Protein AF-A0A7H9ATM7-F1 (afdb_monomer)

Foldseek 3Di:
DDDFDFAFFQKWKAWLQAQAIGGFDADQQLPDDDVNTGTHFFVLPDWPHRNDWRQAGNLVRGTGRFAWDTKDAFDPPDDRPPTTTHTQAIWTAGPSGTIMHIGNDRVVRNVSSPDDDDDPPPPCVPVVVVVVVVVVCVPPPPDPPPPVVPPPDDDDDDDDDDDDDDDDDDPPLVVQLVVLVVVCVVPVPPPSSCVSNVVSVVVVVCVVVVVVVVVVVVVPDDDDDPPPPVVVVVVVVVVVVCVVPPPPPVCPPPDFKWFFWQKWFAFPVGTDTQVPDAFQGWGWAADPVVGAIDIWTFHGKDKHWFQKWKWWAWPVGWITTIGQAWWFQFPVVRDTDGLVPDDFQTWWAFNVRDTITTHDMDMDGHPTTMTMDTQTPPRQWGFITDRGTITGGPPPPPLLLDLFWAKKFWKFKAFPVVRATQDIDMDRVDDLVVLVVQLVVDDPSVCSNPPVTIDMDGPDIDTGRLLRRLVVSQVVCVVRVHCVRYPNVDRSDDPVRNVVRVVVNDPD

Secondary structure (DSSP, 8-state):
-PPPPB-BTT-EEEETTBSS-EE------TT-EETTEEBPBTTTT-BTTTB---SEETTTTEE----B---EEE-TT--BTTBPBEEEEEEEEBTTS-EEEEESSHHHHHHHTS---S-TTTTHHHHHHHHHHHHHHHHHTT--SSSTTSTTS--------------S--HHHHHHHHHHHHHHHHH--HHHHHHHHHHHHHTTT-HHHHHHHHHHHHTT----S--HHHHHHHHHHHHHHHHHH-S-TTSTTT----EETT-EEEETTEEEEGGG--TT-EEEEEETTTTEEEEEEEEEEEEEEEEEEEEEEETT--EEEE-TT-EEEETTTTEEEEGGG--TT-EEEBTTS-EEEEEEEEEEEEEEEEEEEEEETTT-EEEETTTTEEEE------GGG----EEEEEEEEEETTTTEEEEEEEESS-HHHHHHHHHHH-GGGTTTT-TTTEEEEEEEEEEE-HHHHHHHHHHHHHHTT-TTSSS--S-SS-HHHHHHHHHHH---

Solvent-accessible surface area (backbone atoms only — not comparable to full-atom values): 28844 Å² total; per-residue (Å²): 132,81,85,80,48,71,39,45,57,80,25,24,34,24,26,68,32,17,64,30,46,46,74,41,42,66,79,53,21,72,94,39,62,58,95,89,28,47,35,34,22,59,69,48,52,45,57,78,67,25,39,62,57,25,45,46,20,69,80,78,74,39,75,33,75,63,45,60,75,59,69,43,60,56,49,81,98,50,66,37,67,94,27,35,30,32,32,55,76,24,34,37,40,29,77,80,61,45,48,31,39,58,27,83,42,68,68,61,18,48,55,56,30,64,76,79,86,90,73,71,77,78,61,48,73,64,54,55,57,52,55,50,51,55,50,53,59,68,74,57,71,86,76,69,84,78,58,80,82,59,76,90,70,80,88,81,86,82,93,79,87,83,80,89,84,85,80,87,84,68,73,70,50,56,52,43,45,49,49,25,53,51,51,28,74,73,70,66,42,66,65,60,29,49,53,42,40,49,51,40,43,55,78,67,74,47,64,74,59,55,59,56,52,51,58,54,56,59,75,72,58,80,86,84,91,76,70,72,74,50,55,59,50,48,50,51,47,52,49,52,48,43,72,76,54,69,62,54,81,94,43,78,87,64,84,69,52,28,28,42,69,72,41,27,29,36,28,90,93,45,75,43,42,52,78,80,58,50,61,71,42,61,29,38,21,59,41,78,91,76,74,44,78,44,82,33,42,25,70,38,68,45,80,53,65,37,45,53,36,32,44,37,29,31,72,87,70,31,56,44,52,31,23,58,61,26,25,35,42,30,64,89,79,71,42,75,42,34,48,72,73,63,56,72,67,46,41,30,36,31,70,86,72,48,78,40,36,28,67,42,76,46,79,50,77,50,82,76,39,54,24,34,37,67,42,33,56,98,61,32,30,36,21,37,28,82,61,12,40,39,32,42,51,79,77,68,72,56,68,51,69,45,79,64,62,42,64,36,36,33,34,36,38,26,36,58,90,79,70,39,58,39,35,66,43,74,38,71,77,46,68,70,57,52,35,50,50,40,20,72,72,35,77,99,33,43,57,59,66,36,76,89,51,26,49,80,47,68,88,43,72,49,72,30,22,54,45,56,48,26,50,52,40,32,51,54,33,49,75,57,66,24,45,88,58,28,73,42,83,62,74,66,52,50,70,70,58,51,64,72,36,42,74,82,73,50,95,124

Structure (mmCIF, N/CA/C/O backbone):
data_AF-A0A7H9ATM7-F1
#
_entry.id   AF-A0A7H9ATM7-F1
#
loop_
_atom_site.group_PDB
_atom_site.id
_atom_site.type_symbol
_atom_site.label_atom_id
_atom_site.label_alt_id
_atom_site.label_comp_id
_atom_site.label_asym_id
_atom_site.label_entity_id
_atom_site.label_seq_id
_atom_site.pdbx_PDB_ins_code
_atom_site.Cartn_x
_atom_site.Cartn_y
_atom_site.Cartn_z
_atom_site.occupancy
_atom_site.B_iso_or_equiv
_atom_site.auth_seq_id
_atom_site.auth_comp_id
_atom_site.auth_asym_id
_atom_site.auth_atom_id
_atom_site.pdbx_PDB_model_num
ATOM 1 N N . MET A 1 1 ? 37.860 16.440 34.753 1.00 44.78 1 MET A N 1
ATOM 2 C CA . MET A 1 1 ? 37.188 16.833 33.500 1.00 44.78 1 MET A CA 1
ATOM 3 C C . MET A 1 1 ? 36.674 18.239 33.721 1.00 44.78 1 MET A C 1
ATOM 5 O O . MET A 1 1 ? 36.059 18.463 34.757 1.00 44.78 1 MET A O 1
ATOM 9 N N . GLY A 1 2 ? 37.046 19.194 32.868 1.00 51.09 2 GLY A N 1
ATOM 10 C CA . GLY A 1 2 ? 36.476 20.541 32.952 1.00 51.09 2 GLY A CA 1
ATOM 11 C C . GLY A 1 2 ? 34.973 20.475 32.683 1.00 51.09 2 GLY A C 1
ATOM 12 O O . GLY A 1 2 ? 34.535 19.606 31.933 1.00 51.09 2 GLY A O 1
ATOM 13 N N . ALA A 1 3 ? 34.190 21.336 33.328 1.00 75.69 3 ALA A N 1
ATOM 14 C CA . ALA A 1 3 ? 32.782 21.487 32.984 1.00 75.69 3 ALA A CA 1
ATOM 15 C C . ALA A 1 3 ? 32.698 22.047 31.556 1.00 75.69 3 ALA A C 1
ATOM 17 O O . ALA A 1 3 ? 33.242 23.124 31.303 1.00 75.69 3 ALA A O 1
ATOM 18 N N . LYS A 1 4 ? 32.079 21.294 30.641 1.00 84.44 4 LYS A N 1
ATOM 19 C CA . LYS A 1 4 ? 31.826 21.737 29.266 1.00 84.44 4 LYS A CA 1
ATOM 20 C C . LYS A 1 4 ? 30.868 22.925 29.275 1.00 84.44 4 LYS A C 1
ATOM 22 O O . LYS A 1 4 ? 29.987 23.006 30.136 1.00 84.44 4 LYS A O 1
ATOM 27 N N . LYS A 1 5 ? 31.044 23.856 28.341 1.00 90.31 5 LYS A N 1
ATOM 28 C CA . LYS A 1 5 ? 30.195 25.053 28.247 1.00 90.31 5 LYS A CA 1
ATOM 29 C C . LYS A 1 5 ? 28.959 24.797 27.389 1.00 90.31 5 LYS A C 1
ATOM 31 O O . LYS A 1 5 ? 29.042 24.115 26.377 1.00 90.31 5 LYS A O 1
ATOM 36 N N . TYR A 1 6 ? 27.836 25.394 27.783 1.00 92.12 6 TYR A N 1
ATOM 37 C CA . TYR A 1 6 ? 26.631 25.487 26.956 1.00 92.12 6 TYR A CA 1
ATOM 38 C C . TYR A 1 6 ? 26.780 26.565 25.881 1.00 92.12 6 TYR A C 1
ATOM 40 O O . TYR A 1 6 ? 27.594 27.482 26.022 1.00 92.12 6 TYR A O 1
ATOM 48 N N . VAL A 1 7 ? 25.961 26.473 24.836 1.00 93.81 7 VAL A N 1
ATOM 49 C CA . VAL A 1 7 ? 26.047 27.315 23.634 1.00 93.81 7 VAL A CA 1
ATOM 50 C C . VAL A 1 7 ? 24.962 28.407 23.658 1.00 93.81 7 VAL A C 1
ATOM 52 O O . VAL A 1 7 ? 23.807 28.109 23.349 1.00 93.81 7 VAL A O 1
ATOM 55 N N . PRO A 1 8 ? 25.279 29.657 24.053 1.00 93.19 8 PRO A N 1
ATOM 56 C CA . PRO A 1 8 ? 24.346 30.780 23.983 1.00 93.19 8 PRO A CA 1
ATOM 57 C C . PRO A 1 8 ? 24.330 31.430 22.588 1.00 93.19 8 PRO A C 1
ATOM 59 O O . PRO A 1 8 ? 25.168 31.136 21.726 1.00 93.19 8 PRO A O 1
ATOM 62 N N . GLN A 1 9 ? 23.399 32.361 22.387 1.00 92.19 9 GLN A N 1
ATOM 63 C CA . GLN A 1 9 ? 23.363 33.237 21.213 1.00 92.19 9 GLN A CA 1
ATOM 64 C C . GLN A 1 9 ? 24.643 34.072 21.107 1.00 92.19 9 GLN A C 1
ATOM 66 O O . GLN A 1 9 ? 25.261 34.418 22.114 1.00 92.19 9 GLN A O 1
ATOM 71 N N . GLY A 1 10 ? 25.044 34.383 19.872 1.00 88.38 10 GLY A N 1
ATOM 72 C CA . GLY A 1 10 ? 26.294 35.093 19.577 1.00 88.38 10 GLY A CA 1
ATOM 73 C C . GLY A 1 10 ? 27.506 34.175 19.374 1.00 88.38 10 GLY A C 1
ATOM 74 O O . GLY A 1 10 ? 28.626 34.664 19.239 1.00 88.38 10 GLY A O 1
ATOM 75 N N . THR A 1 11 ? 27.291 32.856 19.339 1.00 95.12 11 THR A N 1
ATOM 76 C CA . THR A 1 11 ? 28.268 31.863 18.866 1.00 95.12 11 THR A CA 1
ATOM 77 C C . THR A 1 11 ? 28.232 31.740 17.338 1.00 95.12 11 THR A C 1
ATOM 79 O O . THR A 1 11 ? 27.316 32.236 16.681 1.00 95.12 11 THR A O 1
ATOM 82 N N . TYR A 1 12 ? 29.237 31.095 16.752 1.00 96.44 12 TYR A N 1
ATOM 83 C CA . TYR A 1 12 ? 29.414 30.942 15.308 1.00 96.44 12 TYR A CA 1
ATOM 84 C C . TYR A 1 12 ? 29.489 29.465 14.933 1.00 96.44 12 TYR A C 1
ATOM 86 O O . TYR A 1 12 ? 29.996 28.651 15.701 1.00 96.44 12 TYR A O 1
ATOM 94 N N . LEU A 1 13 ? 29.015 29.124 13.738 1.00 96.44 13 LEU A N 1
ATOM 95 C CA . LEU A 1 13 ? 29.238 27.824 13.121 1.00 96.44 13 LEU A CA 1
ATOM 96 C C . LEU A 1 13 ? 30.285 27.947 12.014 1.00 96.44 13 LEU A C 1
ATOM 98 O O . LEU A 1 13 ? 30.241 28.894 11.223 1.00 96.44 13 LEU A O 1
ATOM 102 N N . ALA A 1 14 ? 31.155 26.950 11.892 1.00 95.38 14 ALA A N 1
ATOM 103 C CA . ALA A 1 14 ? 32.032 26.784 10.734 1.00 95.38 14 ALA A CA 1
ATOM 104 C C . ALA A 1 14 ? 31.993 25.340 10.231 1.00 95.38 14 ALA A C 1
ATOM 106 O O . ALA A 1 14 ? 31.874 24.407 11.021 1.00 95.38 14 ALA A O 1
ATOM 107 N N . CYS A 1 15 ? 32.081 25.168 8.913 1.00 94.25 15 CYS A N 1
ATOM 108 C CA . CYS A 1 15 ? 32.131 23.865 8.260 1.00 94.25 15 CYS A CA 1
ATOM 109 C C . CYS A 1 15 ? 33.536 23.631 7.706 1.00 94.25 15 CYS A C 1
ATOM 111 O O . CYS A 1 15 ? 34.027 24.470 6.955 1.00 94.25 15 CYS A O 1
ATOM 113 N N . ASP A 1 16 ? 34.129 22.464 7.961 1.00 92.12 16 ASP A N 1
ATOM 114 C CA . ASP A 1 16 ? 35.464 22.079 7.459 1.00 92.12 16 ASP A CA 1
ATOM 115 C C . ASP A 1 16 ? 35.535 21.887 5.922 1.00 92.12 16 ASP A C 1
ATOM 117 O O . ASP A 1 16 ? 36.569 21.518 5.358 1.00 92.12 16 ASP A O 1
ATOM 121 N N . LYS A 1 17 ? 34.406 22.051 5.228 1.00 88.62 17 LYS A N 1
ATOM 122 C CA . LYS A 1 17 ? 34.291 22.059 3.760 1.00 88.62 17 LYS A CA 1
ATOM 123 C C . LYS A 1 17 ? 33.691 23.361 3.228 1.00 88.62 17 LYS A C 1
ATOM 125 O O . LYS A 1 17 ? 33.420 23.451 2.030 1.00 88.62 17 LYS A O 1
ATOM 130 N N . GLY A 1 18 ? 33.416 24.328 4.101 1.00 87.19 18 GLY A N 1
ATOM 131 C CA . GLY A 1 18 ? 32.920 25.656 3.755 1.00 87.19 18 GLY A CA 1
ATOM 132 C C . GLY A 1 18 ? 34.046 26.685 3.738 1.00 87.19 18 GLY A C 1
ATOM 133 O O . GLY A 1 18 ? 35.050 26.524 4.417 1.00 87.19 18 GLY A O 1
ATOM 134 N N . THR A 1 19 ? 33.877 27.759 2.970 1.00 88.06 19 THR A N 1
ATOM 135 C CA . THR A 1 19 ? 34.868 28.847 2.886 1.00 88.06 19 THR A CA 1
ATOM 136 C C . THR A 1 19 ? 34.569 30.021 3.814 1.00 88.06 19 THR A C 1
ATOM 138 O O . THR A 1 19 ? 35.328 30.985 3.820 1.00 88.06 19 THR A O 1
ATOM 141 N N . ALA A 1 20 ? 33.429 30.021 4.506 1.00 90.38 20 ALA A N 1
ATOM 142 C CA . ALA A 1 20 ? 33.040 31.107 5.399 1.00 90.38 20 ALA A CA 1
ATOM 143 C C . ALA A 1 20 ? 32.222 30.581 6.588 1.00 90.38 20 ALA A C 1
ATOM 145 O O . ALA A 1 20 ? 31.343 29.738 6.377 1.00 90.38 20 ALA A O 1
ATOM 146 N N . PRO A 1 21 ? 32.456 31.094 7.808 1.00 94.50 21 PRO A N 1
ATOM 147 C CA . PRO A 1 21 ? 31.618 30.793 8.959 1.00 94.50 21 PRO A CA 1
ATOM 148 C C . PRO A 1 21 ? 30.309 31.593 8.922 1.00 94.50 21 PRO A C 1
ATOM 150 O O . PRO A 1 21 ? 30.102 32.465 8.073 1.00 94.50 21 PRO A O 1
ATOM 153 N N . MET A 1 22 ? 29.415 31.310 9.866 1.00 91.25 22 MET A N 1
ATOM 154 C CA . MET A 1 22 ? 28.152 32.028 10.033 1.00 91.25 22 MET A CA 1
ATOM 155 C C . MET A 1 22 ? 27.790 32.193 11.513 1.00 91.25 22 MET A C 1
ATOM 157 O O . MET A 1 22 ? 28.212 31.401 12.347 1.00 91.25 22 MET A O 1
ATOM 161 N N . GLU A 1 23 ? 27.022 33.228 11.856 1.00 93.75 23 GLU A N 1
ATOM 162 C CA . GLU A 1 23 ? 26.549 33.442 13.232 1.00 93.75 23 GLU A CA 1
ATOM 163 C C . GLU A 1 23 ? 25.409 32.474 13.568 1.00 93.75 23 GLU A C 1
ATOM 165 O O . GLU A 1 23 ? 24.355 32.508 12.930 1.00 93.75 23 GLU A O 1
ATOM 170 N N . PHE A 1 24 ? 25.584 31.638 14.589 1.00 93.88 24 PHE A N 1
ATOM 171 C CA . PHE A 1 24 ? 24.608 30.620 14.943 1.00 93.88 24 PHE A CA 1
ATOM 172 C C . PHE A 1 24 ? 23.304 31.256 15.431 1.00 93.88 24 PHE A C 1
ATOM 174 O O . PHE A 1 24 ? 23.247 31.953 16.449 1.00 93.88 24 PHE A O 1
ATOM 181 N N . LYS A 1 25 ? 22.224 31.014 14.684 1.00 89.50 25 LYS A N 1
ATOM 182 C CA . LYS A 1 25 ? 20.904 31.540 15.015 1.00 89.50 25 LYS A CA 1
ATOM 183 C C . LYS A 1 25 ? 20.120 30.526 15.834 1.00 89.50 25 LYS A C 1
ATOM 185 O O . LYS A 1 25 ? 19.657 29.517 15.296 1.00 89.50 25 LYS A O 1
ATOM 190 N N . ILE A 1 26 ? 19.905 30.843 17.104 1.00 89.81 26 ILE A N 1
ATOM 191 C CA . ILE A 1 26 ? 19.152 30.004 18.032 1.00 89.81 26 ILE A CA 1
ATOM 192 C C . ILE A 1 26 ? 17.686 30.420 17.978 1.00 89.81 26 ILE A C 1
ATOM 194 O O . ILE A 1 26 ? 17.329 31.575 18.213 1.00 89.81 26 ILE A O 1
ATOM 198 N N . THR A 1 27 ? 16.819 29.479 17.624 1.00 83.56 27 THR A N 1
ATOM 199 C CA . THR A 1 27 ? 15.377 29.724 17.458 1.00 83.56 27 THR A CA 1
ATOM 200 C C . THR A 1 27 ? 14.517 28.806 18.311 1.00 83.56 27 THR A C 1
ATOM 202 O O . THR A 1 27 ? 13.336 29.091 18.502 1.00 83.56 27 THR A O 1
ATOM 205 N N . ASN A 1 28 ? 15.084 27.712 18.817 1.00 73.56 28 ASN A N 1
ATOM 206 C CA . ASN A 1 28 ? 14.366 26.694 19.566 1.00 73.56 28 ASN A CA 1
ATOM 207 C C . ASN A 1 28 ? 14.750 26.703 21.052 1.00 73.56 28 ASN A C 1
ATOM 209 O O . ASN A 1 28 ? 15.034 25.669 21.622 1.00 73.56 28 ASN A O 1
ATOM 213 N N . ASN A 1 29 ? 14.757 27.850 21.731 1.00 70.12 29 ASN A N 1
ATOM 214 C CA . ASN A 1 29 ? 15.236 27.925 23.121 1.00 70.12 29 ASN A CA 1
ATOM 215 C C . ASN A 1 29 ? 14.147 27.709 24.197 1.00 70.12 29 ASN A C 1
ATOM 217 O O . ASN A 1 29 ? 14.468 27.628 25.380 1.00 70.12 29 ASN A O 1
ATOM 221 N N . ASN A 1 30 ? 12.859 27.657 23.826 1.00 71.00 30 ASN A N 1
ATOM 222 C CA . ASN A 1 30 ? 11.708 27.460 24.729 1.00 71.00 30 ASN A CA 1
ATOM 223 C C . ASN A 1 30 ? 11.772 28.273 26.048 1.00 71.00 30 ASN A C 1
ATOM 225 O O . ASN A 1 30 ? 11.584 27.729 27.135 1.00 71.00 30 ASN A O 1
ATOM 229 N N . ASN A 1 31 ? 12.076 29.574 25.959 1.00 74.44 31 ASN A N 1
ATOM 230 C CA . ASN A 1 31 ? 12.277 30.481 27.103 1.00 74.44 31 ASN A CA 1
ATOM 231 C C . ASN A 1 31 ? 13.404 30.081 28.081 1.00 74.44 31 ASN A C 1
ATOM 233 O O . ASN A 1 31 ? 13.391 30.500 29.238 1.00 74.44 31 ASN A O 1
ATOM 237 N N . SER A 1 32 ? 14.379 29.289 27.637 1.00 74.56 32 SER A N 1
ATOM 238 C CA . SER A 1 32 ? 15.589 28.981 28.403 1.00 74.56 32 SER A CA 1
ATOM 239 C C . SER A 1 32 ? 16.701 29.947 28.007 1.00 74.56 32 SER A C 1
ATOM 241 O O . SER A 1 32 ? 16.957 30.149 26.815 1.00 74.56 32 SER A O 1
ATOM 243 N N . PHE A 1 33 ? 17.338 30.548 29.012 1.00 79.69 33 PHE A N 1
ATOM 244 C CA . PHE A 1 33 ? 18.342 31.596 28.845 1.00 79.69 33 PHE A CA 1
ATOM 245 C C . PHE A 1 33 ? 19.547 31.346 29.755 1.00 79.69 33 PHE A C 1
ATOM 247 O O . PHE A 1 33 ? 19.388 30.902 30.895 1.00 79.69 33 PHE A O 1
ATOM 254 N N . LEU A 1 34 ? 20.742 31.677 29.268 1.00 77.56 34 LEU A N 1
ATOM 255 C CA . LEU A 1 34 ? 21.979 31.739 30.040 1.00 77.56 34 LEU A CA 1
ATOM 256 C C . LEU A 1 34 ? 22.473 33.187 30.015 1.00 77.56 34 LEU A C 1
ATOM 258 O O . LEU A 1 34 ? 22.855 33.681 28.963 1.00 77.56 34 LEU A O 1
ATOM 262 N N . PHE A 1 35 ? 22.454 33.865 31.167 1.00 78.38 35 PHE A N 1
ATOM 263 C CA . PHE A 1 35 ? 22.787 35.297 31.271 1.00 78.38 35 PHE A CA 1
ATOM 264 C C . PHE A 1 35 ? 22.003 36.179 30.277 1.00 78.38 35 PHE A C 1
ATOM 266 O O . PHE A 1 35 ? 22.587 37.013 29.599 1.00 78.38 35 PHE A O 1
ATOM 273 N N . ASP A 1 36 ? 20.684 35.968 30.199 1.00 81.75 36 ASP A N 1
ATOM 274 C CA . ASP A 1 36 ? 19.736 36.668 29.310 1.00 81.75 36 ASP A CA 1
ATOM 275 C C . ASP A 1 36 ? 19.856 36.358 27.804 1.00 81.75 36 ASP A C 1
ATOM 277 O O . ASP A 1 36 ? 19.036 36.835 27.020 1.00 81.75 36 ASP A O 1
ATOM 281 N N . GLU A 1 37 ? 20.773 35.473 27.402 1.00 85.69 37 GLU A N 1
ATOM 282 C CA . GLU A 1 37 ? 20.902 35.005 26.016 1.00 85.69 37 GLU A CA 1
ATOM 283 C C . GLU A 1 37 ? 20.263 33.620 25.821 1.00 85.69 37 GLU A C 1
ATOM 285 O O . GLU A 1 37 ? 20.412 32.746 26.684 1.00 85.69 37 GLU A O 1
ATOM 290 N N . PRO A 1 38 ? 19.538 33.369 24.714 1.00 88.81 38 PRO A N 1
ATOM 291 C CA . PRO A 1 38 ? 18.921 32.070 24.471 1.00 88.81 38 PRO A CA 1
ATOM 292 C C . PRO A 1 38 ? 19.984 30.981 24.264 1.00 88.81 38 PRO A C 1
ATOM 294 O O . PRO A 1 38 ? 21.039 31.236 23.688 1.00 88.81 38 PRO A O 1
ATOM 297 N N . ILE A 1 39 ? 19.701 29.765 24.742 1.00 90.56 39 ILE A N 1
ATOM 298 C CA . ILE A 1 39 ? 20.618 28.612 24.674 1.00 90.56 39 ILE A CA 1
ATOM 299 C C . ILE A 1 39 ? 20.196 27.669 23.543 1.00 90.56 39 ILE A C 1
ATOM 301 O O . ILE A 1 39 ? 19.006 27.374 23.408 1.00 90.56 39 ILE A O 1
ATOM 305 N N . ALA A 1 40 ? 21.166 27.179 22.772 1.00 91.50 40 ALA A N 1
ATOM 306 C CA . ALA A 1 40 ? 20.950 26.258 21.664 1.00 91.50 40 ALA A CA 1
ATOM 307 C C . ALA A 1 40 ? 20.623 24.840 22.147 1.00 91.50 40 ALA A C 1
ATOM 309 O O . ALA A 1 40 ? 21.154 24.363 23.158 1.00 91.50 40 ALA A O 1
ATOM 310 N N . ASN A 1 41 ? 19.801 24.130 21.382 1.00 86.88 41 ASN A N 1
ATOM 311 C CA . ASN A 1 41 ? 19.540 22.709 21.595 1.00 86.88 41 ASN A CA 1
ATOM 312 C C . ASN A 1 41 ? 19.590 21.910 20.290 1.00 86.88 41 ASN A C 1
ATOM 314 O O . ASN A 1 41 ? 19.748 22.459 19.200 1.00 86.88 41 ASN A O 1
ATOM 318 N N . THR A 1 42 ? 19.437 20.590 20.394 1.00 82.00 42 THR A N 1
ATOM 319 C CA . THR A 1 42 ? 19.483 19.670 19.247 1.00 82.00 42 THR A CA 1
ATOM 320 C C . THR A 1 42 ? 18.415 19.939 18.177 1.00 82.00 42 THR A C 1
ATOM 322 O O . THR A 1 42 ? 18.511 19.407 17.073 1.00 82.00 42 THR A O 1
ATOM 325 N N . GLY A 1 43 ? 17.419 20.786 18.449 1.00 78.25 43 GLY A N 1
ATOM 326 C CA . GLY A 1 43 ? 16.455 21.251 17.458 1.00 78.25 43 GLY A CA 1
ATOM 327 C C . GLY A 1 43 ? 16.937 22.427 16.597 1.00 78.25 43 GLY A C 1
ATOM 328 O O . GLY A 1 43 ? 16.349 22.666 15.541 1.00 78.25 43 GLY A O 1
ATOM 329 N N . ASP A 1 44 ? 18.003 23.138 16.978 1.00 83.75 44 ASP A N 1
ATOM 330 C CA . ASP A 1 44 ? 18.600 24.236 16.201 1.00 83.75 44 ASP A CA 1
ATOM 331 C C . ASP A 1 44 ? 19.510 23.696 15.077 1.00 83.75 44 ASP A C 1
ATOM 333 O O . ASP A 1 44 ? 20.706 23.965 15.015 1.00 83.75 44 ASP A O 1
ATOM 337 N N . MET A 1 45 ? 18.943 22.88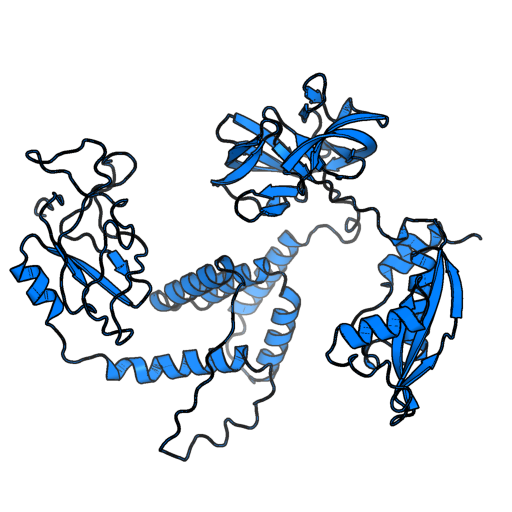8 14.176 1.00 81.62 45 MET A N 1
ATOM 338 C CA . MET A 1 45 ? 19.652 22.273 13.037 1.00 81.62 45 MET A CA 1
ATOM 339 C C . MET A 1 45 ? 18.976 22.512 11.684 1.00 81.62 45 MET A C 1
ATOM 341 O O . MET A 1 45 ? 19.386 21.939 10.675 1.00 81.62 45 MET A O 1
ATOM 345 N N . VAL A 1 46 ? 17.919 23.327 11.634 1.00 75.12 46 VAL A N 1
ATOM 346 C CA . VAL A 1 46 ? 17.119 23.488 10.418 1.00 75.12 46 VAL A CA 1
ATOM 347 C C . VAL A 1 46 ? 17.926 24.264 9.362 1.00 75.12 46 VAL A C 1
ATOM 349 O O . VAL A 1 46 ? 18.330 25.408 9.619 1.00 75.12 46 VAL A O 1
ATOM 352 N N . PRO A 1 47 ? 18.165 23.689 8.165 1.00 74.06 47 PRO A N 1
ATOM 353 C CA . PRO A 1 47 ? 18.888 24.387 7.112 1.00 74.06 47 PRO A CA 1
ATOM 354 C C . PRO A 1 47 ? 18.157 25.658 6.676 1.00 74.06 47 PRO A C 1
ATOM 356 O O . PRO A 1 47 ? 16.928 25.717 6.659 1.00 74.06 47 PRO A O 1
ATOM 359 N N . MET A 1 48 ? 18.929 26.689 6.330 1.00 75.00 48 MET A N 1
ATOM 360 C CA . MET A 1 48 ? 18.462 28.041 5.976 1.00 75.00 48 MET A CA 1
ATOM 361 C C . MET A 1 48 ? 17.765 28.815 7.107 1.00 75.00 48 MET A C 1
ATOM 363 O O . MET A 1 48 ? 17.362 29.959 6.898 1.00 75.00 48 MET A O 1
ATOM 367 N N . VAL A 1 49 ? 17.643 28.230 8.301 1.00 76.31 49 VAL A N 1
ATOM 368 C CA . VAL A 1 49 ? 17.062 28.877 9.485 1.00 76.31 49 VAL A CA 1
ATOM 369 C C . VAL A 1 49 ? 18.120 29.008 10.574 1.00 76.31 49 VAL A C 1
ATOM 371 O O . VAL A 1 49 ? 18.494 30.128 10.918 1.00 76.31 49 VAL A O 1
ATOM 374 N N . ASN A 1 50 ? 18.625 27.875 11.067 1.00 87.06 50 ASN A N 1
ATOM 375 C CA . ASN A 1 50 ? 19.688 27.799 12.071 1.00 87.06 50 ASN A CA 1
ATOM 376 C C . ASN A 1 50 ? 21.059 27.674 11.407 1.00 87.06 50 ASN A C 1
ATOM 378 O O . ASN A 1 50 ? 22.011 28.335 11.809 1.00 87.06 50 ASN A O 1
ATOM 382 N N . VAL A 1 51 ? 21.124 26.858 10.349 1.00 86.38 51 VAL A N 1
ATOM 383 C CA . VAL A 1 51 ? 22.351 26.543 9.612 1.00 86.38 51 VAL A CA 1
ATOM 384 C C . VAL A 1 51 ? 22.276 27.182 8.228 1.00 86.38 51 VAL A C 1
ATOM 386 O O . VAL A 1 51 ? 21.592 26.677 7.333 1.00 86.38 51 VAL A O 1
ATOM 389 N N . GLN A 1 52 ? 22.934 28.327 8.058 1.00 84.44 52 GLN A N 1
ATOM 390 C CA . GLN A 1 52 ? 22.996 29.040 6.776 1.00 84.44 52 GLN A CA 1
ATOM 391 C C . GLN A 1 52 ? 24.173 28.552 5.909 1.00 84.44 52 GLN A C 1
ATOM 393 O O . GLN A 1 52 ? 25.046 27.841 6.406 1.00 84.44 52 GLN A O 1
ATOM 398 N N . PRO A 1 53 ? 24.210 28.894 4.606 1.00 85.81 53 PRO A N 1
ATOM 399 C CA . PRO A 1 53 ? 25.325 28.556 3.723 1.00 85.81 53 PRO A CA 1
ATOM 400 C C . PRO A 1 53 ? 26.700 29.010 4.238 1.00 85.81 53 PRO A C 1
ATOM 402 O O . PRO A 1 53 ? 26.900 30.188 4.516 1.00 85.81 53 PRO A O 1
ATOM 405 N N . PHE A 1 54 ? 27.676 28.097 4.238 1.00 90.00 54 PHE A N 1
ATOM 406 C CA . PHE A 1 54 ? 29.075 28.348 4.626 1.00 90.00 54 PHE A CA 1
ATOM 407 C C . PHE A 1 54 ? 29.946 28.859 3.460 1.00 90.00 54 PHE A C 1
ATOM 409 O O . PHE A 1 54 ? 31.063 28.393 3.234 1.00 90.00 54 PHE A O 1
ATOM 416 N N . GLY A 1 55 ? 29.412 29.761 2.633 1.00 86.44 55 GLY A N 1
ATOM 417 C CA . GLY A 1 55 ? 30.099 30.233 1.424 1.00 86.44 55 GLY A CA 1
ATOM 418 C C . GLY A 1 55 ? 30.143 29.181 0.308 1.00 86.44 55 GLY A C 1
ATOM 419 O O . GLY A 1 55 ? 29.099 28.673 -0.103 1.00 86.44 55 GLY A O 1
ATOM 420 N N . THR A 1 56 ? 31.330 28.875 -0.221 1.00 81.44 56 THR A N 1
ATOM 421 C CA . THR A 1 56 ? 31.520 27.834 -1.250 1.00 81.44 56 THR A CA 1
ATOM 422 C C . THR A 1 56 ? 31.803 26.494 -0.583 1.00 81.44 56 THR A C 1
ATOM 424 O O . THR A 1 56 ? 32.565 26.424 0.372 1.00 81.44 56 THR A O 1
ATOM 427 N N . CYS A 1 57 ? 31.191 25.423 -1.078 1.00 83.00 57 CYS A N 1
ATOM 428 C CA . CYS A 1 57 ? 31.409 24.073 -0.575 1.00 83.00 57 CYS A CA 1
ATOM 429 C C . CYS A 1 57 ? 32.486 23.364 -1.404 1.00 83.00 57 CYS A C 1
ATOM 431 O O . CYS A 1 57 ? 32.302 23.181 -2.610 1.00 83.00 57 CYS A O 1
ATOM 433 N N . SER A 1 58 ? 33.569 22.906 -0.774 1.00 83.62 58 SER A N 1
ATOM 434 C CA . SER A 1 58 ? 34.657 22.201 -1.468 1.00 83.62 58 SER A CA 1
ATOM 435 C C . SER A 1 58 ? 34.242 20.825 -2.002 1.00 83.62 58 SER A C 1
ATOM 437 O O . SER A 1 58 ? 34.778 20.377 -3.011 1.00 83.62 58 SER A O 1
ATOM 439 N N . VAL A 1 59 ? 33.228 20.184 -1.403 1.00 73.81 59 VAL A N 1
ATOM 440 C CA . VAL A 1 59 ? 32.713 18.883 -1.873 1.00 73.81 59 VAL A CA 1
ATOM 441 C C . VAL A 1 59 ? 31.932 19.008 -3.183 1.00 73.81 59 VAL A C 1
ATOM 443 O O . VAL A 1 59 ? 32.051 18.155 -4.059 1.00 73.81 59 VAL A O 1
ATOM 446 N N . THR A 1 60 ? 31.133 20.068 -3.340 1.00 69.31 60 THR A N 1
ATOM 447 C CA . THR A 1 60 ? 30.305 20.268 -4.548 1.00 69.31 60 THR A CA 1
ATOM 448 C C . THR A 1 60 ? 30.927 21.227 -5.561 1.00 69.31 60 THR A C 1
ATOM 450 O O . THR A 1 60 ? 30.482 21.274 -6.706 1.00 69.31 60 THR A O 1
ATOM 453 N N . GLY A 1 61 ? 31.919 22.022 -5.150 1.00 74.38 61 GLY A N 1
ATOM 454 C CA . GLY A 1 61 ? 32.503 23.097 -5.955 1.00 74.38 61 GLY A CA 1
ATOM 455 C C . GLY A 1 61 ? 31.546 24.267 -6.225 1.00 74.38 61 GLY A C 1
ATOM 456 O O . GLY A 1 61 ? 31.804 25.072 -7.117 1.00 74.38 61 GLY A O 1
ATOM 457 N N . SER A 1 62 ? 30.427 24.355 -5.499 1.00 73.44 62 SER A N 1
ATOM 458 C CA . SER A 1 62 ? 29.363 25.344 -5.711 1.00 73.44 62 SER A CA 1
ATOM 459 C C . SER A 1 62 ? 28.955 26.031 -4.404 1.00 73.44 62 SER A C 1
ATOM 461 O O . SER A 1 62 ? 29.464 25.691 -3.334 1.00 73.44 62 SER A O 1
ATOM 463 N N . ALA A 1 63 ? 28.057 27.021 -4.479 1.00 69.94 63 ALA A N 1
ATOM 464 C CA . ALA A 1 63 ? 27.519 27.678 -3.289 1.00 69.94 63 ALA A CA 1
ATOM 465 C C . ALA A 1 63 ? 26.935 26.637 -2.316 1.00 69.94 63 ALA A C 1
ATOM 467 O O . ALA A 1 63 ? 26.197 25.739 -2.722 1.00 69.94 63 ALA A O 1
ATOM 468 N N . CYS A 1 64 ? 27.288 26.748 -1.037 1.00 78.12 64 CYS A N 1
ATOM 469 C CA . CYS A 1 64 ? 26.903 25.787 -0.017 1.00 78.12 64 CYS A CA 1
ATOM 470 C C . CYS A 1 64 ? 25.377 25.740 0.140 1.00 78.12 64 CYS A C 1
ATOM 472 O O . CYS A 1 64 ? 24.729 26.757 0.380 1.00 78.12 64 CYS A O 1
ATOM 474 N N . VAL A 1 65 ? 24.813 24.537 0.049 1.00 82.56 65 VAL A N 1
ATOM 475 C CA . VAL A 1 65 ? 23.436 24.246 0.457 1.00 82.56 65 VAL A CA 1
ATOM 476 C C . VAL A 1 65 ? 23.530 23.213 1.580 1.00 82.56 65 VAL A C 1
ATOM 478 O O . VAL A 1 65 ? 23.732 22.032 1.291 1.00 82.56 65 VAL A O 1
ATOM 481 N N . PRO A 1 66 ? 23.488 23.636 2.857 1.00 74.75 66 PRO A N 1
ATOM 482 C CA . PRO A 1 66 ? 23.710 22.725 3.972 1.00 74.75 66 PRO A CA 1
ATOM 483 C C . PRO A 1 66 ? 22.578 21.697 4.061 1.00 74.75 66 PRO A C 1
ATOM 485 O O . PRO A 1 66 ? 21.402 22.041 3.937 1.00 74.75 66 PRO A O 1
ATOM 488 N N . ALA A 1 67 ? 22.935 20.439 4.325 1.00 77.00 67 ALA A N 1
ATOM 489 C CA . ALA A 1 67 ? 21.986 19.351 4.562 1.00 77.00 67 ALA A CA 1
ATOM 490 C C . ALA A 1 67 ? 22.349 18.597 5.858 1.00 77.00 67 ALA A C 1
ATOM 492 O O . ALA A 1 67 ? 22.901 17.489 5.786 1.00 77.00 67 ALA A O 1
ATOM 493 N N . PRO A 1 68 ? 22.100 19.214 7.031 1.00 70.56 68 PRO A N 1
ATOM 494 C CA . PRO A 1 68 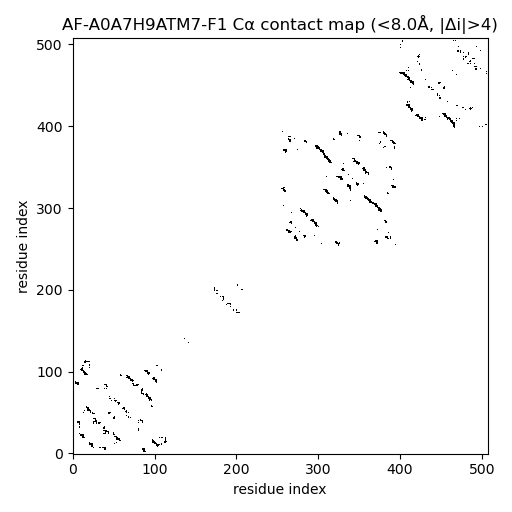? 22.445 18.649 8.333 1.00 70.56 68 PRO A CA 1
ATOM 495 C C . PRO A 1 68 ? 21.716 17.333 8.624 1.00 70.56 68 PRO A C 1
ATOM 497 O O . PRO A 1 68 ? 20.576 17.157 8.195 1.00 70.56 68 PRO A O 1
ATOM 500 N N . VAL A 1 69 ? 22.367 16.421 9.352 1.00 74.00 69 VAL A N 1
ATOM 501 C CA . VAL A 1 69 ? 21.805 15.104 9.708 1.00 74.00 69 VAL A CA 1
ATOM 502 C C . VAL A 1 69 ? 21.204 15.115 11.116 1.00 74.00 69 VAL A C 1
ATOM 504 O O . VAL A 1 69 ? 19.989 15.012 11.262 1.00 74.00 69 VAL A O 1
ATOM 507 N N . ALA A 1 70 ? 22.049 15.234 12.141 1.00 75.25 70 ALA A N 1
ATOM 508 C CA . ALA A 1 70 ? 21.672 15.353 13.549 1.00 75.25 70 ALA A CA 1
ATOM 509 C C . ALA A 1 70 ? 22.881 15.842 14.357 1.00 75.25 70 ALA A C 1
ATOM 511 O O . ALA A 1 70 ? 24.013 15.523 14.002 1.00 75.25 70 ALA A O 1
ATOM 512 N N . TRP A 1 71 ? 22.652 16.595 15.432 1.00 84.62 71 TRP A N 1
ATOM 513 C CA . TRP A 1 71 ? 23.720 16.973 16.358 1.00 84.62 71 TRP A CA 1
ATOM 514 C C . TRP A 1 71 ? 24.259 15.747 17.103 1.00 84.62 71 TRP A C 1
ATOM 516 O O . TRP A 1 71 ? 23.484 14.943 17.621 1.00 84.62 71 TRP A O 1
ATOM 526 N N . ASP A 1 72 ? 25.578 15.651 17.191 1.00 86.25 72 ASP A N 1
ATOM 527 C CA . ASP A 1 72 ? 26.314 14.726 18.047 1.00 86.25 72 ASP A CA 1
ATOM 528 C C . ASP A 1 72 ? 26.993 15.508 19.183 1.00 86.25 72 ASP A C 1
ATOM 530 O O . ASP A 1 72 ? 27.383 16.660 18.995 1.00 86.25 72 ASP A O 1
ATOM 534 N N . GLY A 1 73 ? 27.112 14.902 20.365 1.00 83.44 73 GLY A N 1
ATOM 535 C CA . GLY A 1 73 ? 27.738 15.516 21.543 1.00 83.44 73 GLY A CA 1
ATOM 536 C C . GLY A 1 73 ? 26.893 16.586 22.249 1.00 83.44 73 GLY A C 1
ATOM 537 O O . GLY A 1 73 ? 27.262 17.752 22.254 1.00 83.44 73 GLY A O 1
ATOM 538 N N . PHE A 1 74 ? 25.787 16.203 22.890 1.00 89.06 74 PHE A N 1
ATOM 539 C CA . PHE A 1 74 ? 24.906 17.076 23.690 1.00 89.06 74 PHE A CA 1
ATOM 540 C C . PHE A 1 74 ? 24.816 16.606 25.153 1.00 89.06 74 PHE A C 1
ATOM 542 O O . PHE A 1 74 ? 25.203 15.479 25.467 1.00 89.06 74 PHE A O 1
ATOM 549 N N . GLU A 1 75 ? 24.300 17.445 26.060 1.00 82.94 75 GLU A N 1
ATOM 550 C CA . GLU A 1 75 ? 24.093 17.034 27.459 1.00 82.94 75 GLU A CA 1
ATOM 551 C C . GLU A 1 75 ? 22.833 16.163 27.573 1.00 82.94 75 GLU A C 1
ATOM 553 O O . GLU A 1 75 ? 21.713 16.596 27.272 1.00 82.94 75 GLU A O 1
ATOM 558 N N . ASP A 1 76 ? 23.014 14.919 28.013 1.00 75.88 76 ASP A N 1
ATOM 559 C CA . ASP A 1 76 ? 21.909 13.995 28.252 1.00 75.88 76 ASP A CA 1
ATOM 560 C C . ASP A 1 76 ? 21.309 14.185 29.656 1.00 75.88 76 ASP A C 1
ATOM 562 O O . ASP A 1 76 ? 21.996 14.526 30.617 1.00 75.88 76 ASP A O 1
ATOM 566 N N . GLY A 1 77 ? 19.999 13.982 29.787 1.00 69.94 77 GLY A N 1
ATOM 567 C CA . GLY A 1 77 ? 19.278 14.120 31.059 1.00 69.94 77 GLY A CA 1
ATOM 568 C C . GLY A 1 77 ? 18.860 15.546 31.453 1.00 69.94 77 GLY A C 1
ATOM 569 O O . GLY A 1 77 ? 18.185 15.710 32.472 1.00 69.94 77 GLY A O 1
ATOM 570 N N . ILE A 1 78 ? 19.184 16.567 30.652 1.00 71.38 78 ILE A N 1
ATOM 571 C CA . ILE A 1 78 ? 18.667 17.941 30.784 1.00 71.38 78 ILE A CA 1
ATOM 572 C C . ILE A 1 78 ? 17.956 18.322 29.482 1.00 71.38 78 ILE A C 1
ATOM 574 O O . ILE A 1 78 ? 18.447 18.032 28.396 1.00 71.38 78 ILE A O 1
ATOM 578 N N . PHE A 1 79 ? 16.801 18.986 29.580 1.00 74.06 79 PHE A N 1
ATOM 579 C CA . PHE A 1 79 ? 16.016 19.403 28.416 1.00 74.06 79 PHE A CA 1
ATOM 580 C C . PHE A 1 79 ? 15.831 20.919 28.381 1.00 74.06 79 PHE A C 1
ATOM 582 O O . PHE A 1 79 ? 15.383 21.528 29.353 1.00 74.06 79 PHE A O 1
ATOM 589 N N . VAL A 1 80 ? 16.119 21.515 27.225 1.00 67.12 80 VAL A N 1
ATOM 590 C CA . VAL A 1 80 ? 15.723 22.878 26.861 1.00 67.12 80 VAL A CA 1
ATOM 591 C C . VAL A 1 80 ? 14.501 22.741 25.955 1.00 67.12 80 VAL A C 1
ATOM 593 O O . VAL A 1 80 ? 14.613 22.487 24.759 1.00 67.12 80 VAL A O 1
ATOM 596 N N . GLY A 1 81 ? 13.307 22.799 26.546 1.00 72.00 81 GLY A N 1
ATOM 597 C CA . GLY A 1 81 ? 12.075 22.388 25.862 1.00 72.00 81 GLY A CA 1
ATOM 598 C C . GLY A 1 81 ? 11.965 20.868 25.730 1.00 72.00 81 GLY A C 1
ATOM 599 O O . GLY A 1 81 ? 11.922 20.181 26.745 1.00 72.00 81 GLY A O 1
ATOM 600 N N . TYR A 1 82 ? 11.888 20.356 24.497 1.00 70.00 82 TYR A N 1
ATOM 601 C CA . TYR A 1 82 ? 11.820 18.914 24.190 1.00 70.00 82 TYR A CA 1
ATOM 602 C C . TYR A 1 82 ? 13.149 18.340 23.670 1.00 70.00 82 TYR A C 1
ATOM 604 O O . TYR A 1 82 ? 13.197 17.184 23.259 1.00 70.00 82 TYR A O 1
ATOM 612 N N . PHE A 1 83 ? 14.207 19.153 23.652 1.00 75.31 83 PHE A N 1
ATOM 613 C CA . PHE A 1 83 ? 15.485 18.847 23.014 1.00 75.31 83 PHE A CA 1
ATOM 614 C C . PHE A 1 83 ? 16.639 18.997 24.011 1.00 75.31 83 PHE A C 1
ATOM 616 O O . PHE A 1 83 ? 16.574 19.805 24.943 1.00 75.31 83 PHE A O 1
ATOM 623 N N . ASN A 1 84 ? 17.698 18.217 23.812 1.00 85.19 84 ASN A N 1
ATOM 624 C CA . ASN A 1 84 ? 18.905 18.268 24.632 1.00 85.19 84 ASN A CA 1
ATOM 625 C C . ASN A 1 84 ? 19.725 19.535 24.332 1.00 85.19 84 ASN A C 1
ATOM 627 O O . ASN A 1 84 ? 19.889 19.879 23.158 1.00 85.19 84 ASN A O 1
ATOM 631 N N . PRO A 1 85 ? 20.241 20.242 25.350 1.00 89.06 85 PRO A N 1
ATOM 632 C CA . PRO A 1 85 ? 21.079 21.415 25.141 1.00 89.06 85 PRO A CA 1
ATOM 633 C C . PRO A 1 85 ? 22.424 21.036 24.512 1.00 89.06 85 PRO A C 1
ATOM 635 O O . PRO A 1 85 ? 23.013 20.000 24.837 1.00 89.06 85 PRO A O 1
ATOM 638 N N . LEU A 1 86 ? 22.908 21.902 23.621 1.00 93.62 86 LEU A N 1
ATOM 639 C CA . LEU A 1 86 ? 24.205 21.732 22.970 1.00 93.62 86 LEU A CA 1
ATOM 640 C C . LEU A 1 86 ? 25.350 22.173 23.886 1.00 93.62 86 LEU A C 1
ATOM 642 O O . LEU A 1 86 ? 25.204 23.070 24.725 1.00 93.62 86 LEU A O 1
ATOM 646 N N . LEU A 1 87 ? 26.499 21.542 23.679 1.00 93.88 87 LEU A N 1
ATOM 647 C CA . LEU A 1 87 ? 27.760 21.794 24.362 1.00 93.88 87 LEU A CA 1
ATOM 648 C C . LEU A 1 87 ? 28.777 22.378 23.374 1.00 93.88 87 LEU A C 1
ATOM 650 O O . LEU A 1 87 ? 28.606 22.288 22.161 1.00 93.88 87 LEU A O 1
ATOM 654 N N . GLU A 1 88 ? 29.851 22.976 23.886 1.00 92.00 88 GLU A N 1
ATOM 655 C CA . GLU A 1 88 ? 30.907 23.589 23.062 1.00 92.00 88 GLU A CA 1
ATOM 656 C C . GLU A 1 88 ? 31.570 22.624 22.065 1.00 92.00 88 GLU A C 1
ATOM 658 O O . GLU A 1 88 ? 32.125 23.074 21.070 1.00 92.00 88 GLU A O 1
ATOM 663 N N . ASP A 1 89 ? 31.495 21.313 22.308 1.00 92.00 89 ASP A N 1
ATOM 664 C CA . ASP A 1 89 ? 32.008 20.266 21.423 1.00 92.00 89 ASP A CA 1
ATOM 665 C C . ASP A 1 89 ? 30.913 19.526 20.640 1.00 92.00 89 ASP A C 1
ATOM 667 O O . ASP A 1 89 ? 31.180 18.467 20.070 1.00 92.00 89 ASP A O 1
ATOM 671 N N . SER A 1 90 ? 29.691 20.070 20.594 1.00 94.44 90 SER A N 1
ATOM 672 C CA . SER A 1 90 ? 28.637 19.545 19.729 1.00 94.44 90 SER A CA 1
ATOM 673 C C . SER A 1 90 ? 29.017 19.690 18.256 1.00 94.44 90 SER A C 1
ATOM 675 O O . SER A 1 90 ? 29.445 20.752 17.799 1.00 94.44 90 SER A O 1
ATOM 677 N N . VAL A 1 91 ? 28.794 18.626 17.490 1.00 92.31 91 VAL A N 1
ATOM 678 C CA . VAL A 1 91 ? 29.141 18.535 16.071 1.00 92.31 91 VAL A CA 1
ATOM 679 C C . VAL A 1 91 ? 27.894 18.252 15.250 1.00 92.31 91 VAL A C 1
ATOM 681 O O . VAL A 1 91 ? 27.101 17.383 15.599 1.00 92.31 91 VAL A O 1
ATOM 684 N N . LEU A 1 92 ? 27.740 18.932 14.115 1.00 87.56 92 LEU A N 1
ATOM 685 C CA . LEU A 1 92 ? 26.641 18.698 13.182 1.00 87.56 92 LEU A CA 1
ATOM 686 C C . LEU A 1 92 ? 27.169 18.187 11.830 1.00 87.56 92 LEU A C 1
ATOM 688 O O . LEU A 1 92 ? 27.711 18.962 11.038 1.00 87.56 92 LEU A O 1
ATOM 692 N N . PRO A 1 93 ? 27.021 16.886 11.518 1.00 81.88 93 PRO A N 1
ATOM 693 C CA . PRO A 1 93 ? 27.417 16.331 10.229 1.00 81.88 93 PRO A CA 1
ATOM 694 C C . PRO A 1 93 ? 26.517 16.818 9.087 1.00 81.88 93 PRO A C 1
ATOM 696 O O . PRO A 1 93 ? 25.292 16.904 9.229 1.00 81.88 93 PRO A O 1
ATOM 699 N N . CYS A 1 94 ? 27.117 17.067 7.921 1.00 73.12 94 CYS A N 1
ATOM 700 C CA . CYS A 1 94 ? 26.411 17.388 6.684 1.00 73.12 94 CYS A CA 1
ATOM 701 C C . CYS A 1 94 ? 26.382 16.172 5.747 1.00 73.12 94 CYS A C 1
ATOM 703 O O . CYS A 1 94 ? 27.425 15.618 5.404 1.00 73.12 94 CYS A O 1
ATOM 705 N N . SER A 1 95 ? 25.199 15.797 5.257 1.00 72.81 95 SER A N 1
ATOM 706 C CA . SER A 1 95 ? 25.034 14.668 4.320 1.00 72.81 95 SER A CA 1
ATOM 707 C C . SER A 1 95 ? 25.666 14.900 2.940 1.00 72.81 95 SER A C 1
ATOM 709 O O . SER A 1 95 ? 25.961 13.939 2.234 1.00 72.81 95 SER A O 1
ATOM 711 N N . VAL A 1 96 ? 25.920 16.160 2.563 1.00 63.81 96 VAL A N 1
ATOM 712 C CA . VAL A 1 96 ? 26.697 16.520 1.360 1.00 63.81 96 VAL A CA 1
ATOM 713 C C . VAL A 1 96 ? 28.188 16.214 1.548 1.00 63.81 96 VAL A C 1
ATOM 715 O O . VAL A 1 96 ? 28.902 16.042 0.567 1.00 63.81 96 VAL A O 1
ATOM 718 N N . GLY A 1 97 ? 28.651 16.115 2.793 1.00 73.12 97 GLY A N 1
ATOM 719 C CA . GLY A 1 97 ? 30.054 16.026 3.171 1.00 73.12 97 GLY A CA 1
ATOM 720 C C . GLY A 1 97 ? 30.493 17.277 3.929 1.00 73.12 97 GLY A C 1
ATOM 721 O O . GLY A 1 97 ? 30.192 18.402 3.527 1.00 73.12 97 GLY A O 1
ATOM 722 N N . GLY A 1 98 ? 31.199 17.058 5.036 1.00 83.81 98 GLY A N 1
ATOM 723 C CA . GLY A 1 98 ? 31.688 18.097 5.938 1.00 83.81 98 GLY A CA 1
ATOM 724 C C . GLY A 1 98 ? 31.108 17.998 7.349 1.00 83.81 98 GLY A C 1
ATOM 725 O O . GLY A 1 98 ? 30.048 17.408 7.579 1.00 83.81 98 GLY A O 1
ATOM 726 N N . LYS A 1 99 ? 31.841 18.575 8.290 1.00 91.06 99 LYS A N 1
ATOM 727 C CA . LYS A 1 99 ? 31.602 18.615 9.726 1.00 91.06 99 LYS A CA 1
ATOM 728 C C . LYS A 1 99 ? 31.418 20.075 10.132 1.00 91.06 99 LYS A C 1
ATOM 730 O O . LYS A 1 99 ? 32.284 20.900 9.849 1.00 91.06 99 LYS A O 1
ATOM 735 N N . ILE A 1 100 ? 30.286 20.387 10.760 1.00 94.12 100 ILE A N 1
ATOM 736 C CA . ILE A 1 100 ? 29.976 21.729 11.257 1.00 94.12 100 ILE A CA 1
ATOM 737 C C . ILE A 1 100 ? 30.238 21.764 12.764 1.00 94.12 100 ILE A C 1
ATOM 739 O O . ILE A 1 100 ? 29.723 20.919 13.497 1.00 94.12 100 ILE A O 1
ATOM 743 N N . GLU A 1 101 ? 31.027 22.735 13.212 1.00 96.19 101 GLU A N 1
ATOM 744 C CA . GLU A 1 101 ? 31.465 22.892 14.604 1.00 96.19 101 GLU A CA 1
ATOM 745 C C . GLU A 1 101 ? 31.113 24.280 15.148 1.00 96.19 101 GLU A C 1
ATOM 747 O O . GLU A 1 101 ? 30.852 25.210 14.379 1.00 96.19 101 GLU A O 1
ATOM 752 N N . ILE A 1 102 ? 31.087 24.398 16.478 1.00 96.81 102 ILE A N 1
ATOM 753 C CA . ILE A 1 102 ? 30.672 25.596 17.213 1.00 96.81 102 ILE A CA 1
ATOM 754 C C . ILE A 1 102 ? 31.901 26.361 17.709 1.00 96.81 102 ILE A C 1
ATOM 756 O O . ILE A 1 102 ? 32.814 25.787 18.296 1.00 96.81 102 ILE A O 1
ATOM 760 N N . PHE A 1 103 ? 31.892 27.678 17.524 1.00 95.75 103 PHE A N 1
ATOM 761 C CA . PHE A 1 103 ? 32.975 28.582 17.902 1.00 95.75 103 PHE A CA 1
ATOM 762 C C . PHE A 1 103 ? 32.429 29.773 18.693 1.00 95.75 103 PHE A C 1
ATOM 764 O O . PHE A 1 103 ? 31.357 30.301 18.396 1.00 95.75 103 PHE A O 1
ATOM 771 N N . TYR A 1 104 ? 33.172 30.227 19.703 1.00 94.50 104 TYR A N 1
ATOM 772 C CA . TYR A 1 104 ? 32.766 31.360 20.551 1.00 94.50 104 TYR A CA 1
ATOM 773 C C . TYR A 1 104 ? 33.317 32.701 20.057 1.00 94.50 104 TYR A C 1
ATOM 775 O O . TYR A 1 104 ? 32.969 33.751 20.598 1.00 94.50 104 TYR A O 1
ATOM 783 N N . SER A 1 105 ? 34.153 32.681 19.020 1.00 93.88 105 SER A N 1
ATOM 784 C CA . SER A 1 105 ? 34.650 33.874 18.353 1.00 93.88 105 SER A CA 1
ATOM 785 C C . SER A 1 105 ? 34.626 33.699 16.836 1.00 93.88 105 SER A C 1
ATOM 787 O O . SER A 1 105 ? 34.812 32.598 16.315 1.00 93.88 105 SER A O 1
ATOM 789 N N . LEU A 1 106 ? 34.396 34.804 16.124 1.00 91.94 106 LEU A N 1
ATOM 790 C CA . LEU A 1 106 ? 34.429 34.817 14.663 1.00 91.94 106 LEU A CA 1
ATOM 791 C C . LEU A 1 106 ? 35.827 34.466 14.133 1.00 91.94 106 LEU A C 1
ATOM 793 O O . LEU A 1 106 ? 35.934 33.733 13.161 1.00 91.94 106 LEU A O 1
ATOM 797 N N . GLU A 1 107 ? 36.886 34.930 14.803 1.00 92.19 107 GLU A N 1
ATOM 798 C CA . GLU A 1 107 ? 38.280 34.670 14.418 1.00 92.19 107 GLU A CA 1
ATOM 799 C C . GLU A 1 107 ? 38.606 33.165 14.408 1.00 92.19 107 GLU A C 1
ATOM 801 O O . GLU A 1 107 ? 39.177 32.661 13.442 1.00 92.19 107 GLU A O 1
ATOM 806 N N . GLU A 1 108 ? 38.189 32.422 15.440 1.00 91.94 108 GLU A N 1
ATOM 807 C CA . GLU A 1 108 ? 38.377 30.964 15.498 1.00 91.94 108 GLU A CA 1
ATOM 808 C C . GLU A 1 108 ? 37.548 30.236 14.427 1.00 91.94 108 GLU A C 1
ATOM 810 O O . GLU A 1 108 ? 38.029 29.284 13.810 1.00 91.94 108 GLU A O 1
ATOM 815 N N . ALA A 1 109 ? 36.325 30.707 14.163 1.00 91.56 109 ALA A N 1
ATOM 816 C CA . ALA A 1 109 ? 35.452 30.140 13.138 1.00 91.56 109 ALA A CA 1
ATOM 817 C C . ALA A 1 109 ? 36.003 30.361 11.714 1.00 91.56 109 ALA A C 1
ATOM 819 O O . ALA A 1 109 ? 35.918 29.476 10.859 1.00 91.56 109 ALA A O 1
ATOM 820 N N . GLU A 1 110 ? 36.584 31.534 11.449 1.00 89.44 110 GLU A N 1
ATOM 821 C CA . GLU A 1 110 ? 37.250 31.856 10.182 1.00 89.44 110 GLU A CA 1
ATOM 822 C C . GLU A 1 110 ? 38.513 31.009 9.988 1.00 89.44 110 GLU A C 1
ATOM 824 O O . GLU A 1 110 ? 38.727 30.477 8.897 1.00 89.44 110 GLU A O 1
ATOM 829 N N . ALA A 1 111 ? 39.312 30.822 11.044 1.00 87.62 111 ALA A N 1
ATOM 830 C CA . ALA A 1 111 ? 40.503 29.974 11.005 1.00 87.62 111 ALA A CA 1
ATOM 831 C C . ALA A 1 111 ? 40.163 28.509 10.679 1.00 87.62 111 ALA A C 1
ATOM 833 O O . ALA A 1 111 ? 40.844 27.888 9.864 1.00 87.62 111 ALA A O 1
ATOM 834 N N . ALA A 1 112 ? 39.069 27.978 11.236 1.00 85.69 112 ALA A N 1
ATOM 835 C CA . ALA A 1 112 ? 38.611 26.615 10.964 1.00 85.69 112 ALA A CA 1
ATOM 836 C C . ALA A 1 112 ? 38.187 26.381 9.499 1.00 85.69 112 ALA A C 1
ATOM 838 O O . ALA A 1 112 ? 38.249 25.254 9.012 1.00 85.69 112 ALA A O 1
ATOM 839 N N . CYS A 1 113 ? 37.793 27.433 8.771 1.00 79.38 113 CYS A N 1
ATOM 840 C CA . CYS A 1 113 ? 37.459 27.347 7.343 1.00 79.38 113 CYS A CA 1
ATOM 841 C C . CYS A 1 113 ? 38.699 27.382 6.422 1.00 79.38 113 CYS A C 1
ATOM 843 O O . CYS A 1 113 ? 38.561 27.202 5.212 1.00 79.38 113 CYS A O 1
ATOM 845 N N . ALA A 1 114 ? 39.894 27.668 6.956 1.00 62.78 114 ALA A N 1
ATOM 846 C CA . ALA A 1 114 ? 41.094 27.972 6.170 1.00 62.78 114 ALA A CA 1
ATOM 847 C C . ALA A 1 114 ? 42.094 26.806 6.035 1.00 62.78 114 ALA A C 1
ATOM 849 O O . ALA A 1 114 ? 43.051 26.919 5.266 1.00 62.78 114 ALA A O 1
ATOM 850 N N . GLU A 1 115 ? 41.901 25.689 6.743 1.00 53.47 115 GLU A N 1
ATOM 851 C CA . GLU A 1 115 ? 42.831 24.555 6.702 1.00 53.47 115 GLU A CA 1
ATOM 852 C C . GLU A 1 115 ? 42.505 23.561 5.568 1.00 53.47 115 GLU A C 1
ATOM 854 O O . GLU A 1 115 ? 41.773 22.589 5.743 1.00 53.47 115 GLU A O 1
ATOM 859 N N . GLU A 1 116 ? 43.119 23.753 4.398 1.00 42.91 116 GLU A N 1
ATOM 860 C CA . GLU A 1 116 ? 43.469 22.639 3.506 1.00 42.91 116 GLU A CA 1
ATOM 861 C C . GLU A 1 116 ? 44.993 22.510 3.452 1.00 42.91 116 GLU A C 1
ATOM 863 O O . GLU A 1 116 ? 45.643 23.462 3.049 1.00 42.91 116 GLU A O 1
ATOM 868 N N . GLU A 1 117 ? 45.553 21.340 3.786 1.00 37.75 117 GLU A N 1
ATOM 869 C CA . GLU A 1 117 ? 46.513 20.614 2.932 1.00 37.75 117 GLU A CA 1
ATOM 870 C C . GLU A 1 117 ? 46.729 19.168 3.438 1.00 37.75 117 GLU A C 1
ATOM 872 O O . GLU A 1 117 ? 47.069 18.925 4.591 1.00 37.75 117 GLU A O 1
ATOM 877 N N . GLY A 1 118 ? 46.629 18.196 2.521 1.00 36.22 118 GLY A N 1
ATOM 878 C CA . GLY A 1 118 ? 47.445 16.974 2.574 1.00 36.22 118 GLY A CA 1
ATOM 879 C C . GLY A 1 118 ? 46.859 15.739 3.273 1.00 36.22 118 GLY A C 1
ATOM 880 O O . GLY A 1 118 ? 47.123 15.476 4.438 1.00 36.22 118 GLY A O 1
ATOM 881 N N . GLY A 1 119 ? 46.198 14.863 2.508 1.00 31.28 119 GLY A N 1
ATOM 882 C CA . GLY A 1 119 ? 45.968 13.473 2.952 1.00 31.28 119 GLY A CA 1
ATOM 883 C C . GLY A 1 119 ? 44.932 12.677 2.159 1.00 31.28 119 GLY A C 1
ATOM 884 O O . GLY A 1 119 ? 44.908 11.452 2.211 1.00 31.28 119 GLY A O 1
ATOM 885 N N . PHE A 1 120 ? 44.096 13.359 1.379 1.00 33.84 120 PHE A N 1
ATOM 886 C CA . PHE A 1 120 ? 42.906 12.775 0.754 1.00 33.84 120 PHE A CA 1
ATOM 887 C C . PHE A 1 120 ? 43.186 11.764 -0.382 1.00 33.84 120 PHE A C 1
ATOM 889 O O . PHE A 1 120 ? 42.415 10.827 -0.592 1.00 33.84 120 PHE A O 1
ATOM 896 N N . TRP A 1 121 ? 44.304 11.889 -1.106 1.00 29.14 121 TRP A N 1
ATOM 897 C CA . TRP A 1 121 ? 44.513 11.129 -2.34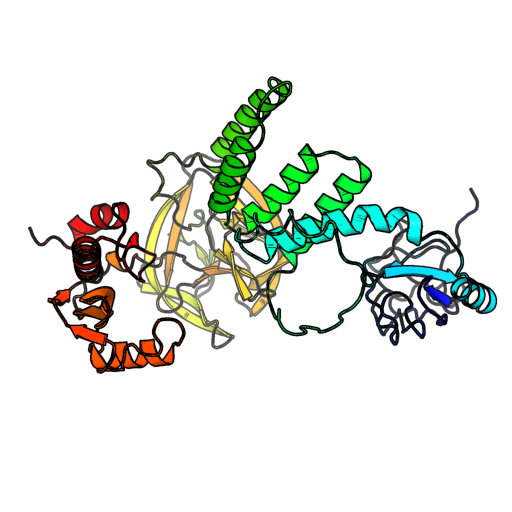9 1.00 29.14 121 TRP A CA 1
ATOM 898 C C . TRP A 1 121 ? 45.076 9.704 -2.188 1.00 29.14 121 TRP A C 1
ATOM 900 O O . TRP A 1 121 ? 45.026 8.935 -3.147 1.00 29.14 121 TRP A O 1
ATOM 910 N N . SER A 1 122 ? 45.572 9.292 -1.015 1.00 33.34 122 SER A N 1
ATOM 911 C CA . SER A 1 122 ? 46.187 7.956 -0.852 1.00 33.34 122 SER A CA 1
ATOM 912 C C . SER A 1 122 ? 45.193 6.840 -0.488 1.00 33.34 122 SER A C 1
ATOM 914 O O . SER A 1 122 ? 45.447 5.674 -0.801 1.00 33.34 122 SER A O 1
ATOM 916 N N . THR A 1 123 ? 44.039 7.179 0.098 1.00 34.53 123 THR A N 1
ATOM 917 C CA . THR A 1 123 ? 43.048 6.198 0.589 1.00 34.53 123 THR A CA 1
ATOM 918 C C . THR A 1 123 ? 41.867 6.011 -0.373 1.00 34.53 123 THR A C 1
ATOM 920 O O . THR A 1 123 ? 41.366 4.896 -0.538 1.00 34.53 123 THR A O 1
ATOM 923 N N . LEU A 1 124 ? 41.471 7.055 -1.110 1.00 33.12 124 LEU A N 1
ATOM 924 C CA . LEU A 1 124 ? 40.346 6.981 -2.055 1.00 33.12 124 LEU A CA 1
ATOM 925 C C . LEU A 1 124 ? 40.633 6.187 -3.332 1.00 33.12 124 LEU A C 1
ATOM 927 O O . LEU A 1 124 ? 39.703 5.638 -3.923 1.00 33.12 124 LEU A O 1
ATOM 931 N N . GLY A 1 125 ? 41.904 6.035 -3.716 1.00 29.22 125 GLY A N 1
ATOM 932 C CA . GLY A 1 125 ? 42.287 5.202 -4.860 1.00 29.22 125 GLY A CA 1
ATOM 933 C C . GLY A 1 125 ? 41.881 3.728 -4.714 1.00 29.22 125 GLY A C 1
ATOM 934 O O . GLY A 1 125 ? 41.744 3.034 -5.718 1.00 29.22 125 GLY A O 1
ATOM 935 N N . LYS A 1 126 ? 41.648 3.248 -3.482 1.00 32.09 126 LYS A N 1
ATOM 936 C CA . LYS A 1 126 ? 41.265 1.853 -3.203 1.00 32.09 126 LYS A CA 1
ATOM 937 C C . LYS A 1 126 ? 39.756 1.662 -3.011 1.00 32.09 126 LYS A C 1
ATOM 939 O O . LYS A 1 126 ? 39.225 0.642 -3.436 1.00 32.09 126 LYS A O 1
ATOM 944 N N . VAL A 1 127 ? 39.054 2.644 -2.441 1.00 28.42 127 VAL A N 1
ATOM 945 C CA . VAL A 1 127 ? 37.608 2.557 -2.139 1.00 28.42 127 VAL A CA 1
ATOM 946 C C . VAL A 1 127 ? 36.741 2.896 -3.359 1.00 28.42 127 VAL A C 1
ATOM 948 O O . VAL A 1 127 ? 35.725 2.242 -3.600 1.00 28.42 127 VAL A O 1
ATOM 951 N N . ALA A 1 128 ? 37.176 3.840 -4.203 1.00 29.31 128 ALA A N 1
ATOM 952 C CA . ALA A 1 128 ? 36.436 4.230 -5.407 1.00 29.31 128 ALA A CA 1
ATOM 953 C C . ALA A 1 128 ? 36.299 3.084 -6.434 1.00 29.31 128 ALA A C 1
ATOM 955 O O . ALA A 1 128 ? 35.300 3.014 -7.146 1.00 29.31 128 ALA A O 1
ATOM 956 N N . LEU A 1 129 ? 37.255 2.147 -6.472 1.00 27.89 129 LEU A N 1
ATOM 957 C CA . LEU A 1 129 ? 37.211 0.970 -7.351 1.00 27.89 129 LEU A CA 1
ATOM 958 C C . LEU A 1 129 ? 36.123 -0.038 -6.950 1.00 27.89 129 LEU A C 1
ATOM 960 O O . LEU A 1 129 ? 35.497 -0.637 -7.823 1.00 27.89 129 LEU A O 1
ATOM 964 N N . VAL A 1 130 ? 35.863 -0.199 -5.650 1.00 31.66 130 VAL A N 1
ATOM 965 C CA . VAL A 1 130 ? 34.873 -1.157 -5.130 1.00 31.66 130 VAL A CA 1
ATOM 966 C C . VAL A 1 130 ? 33.456 -0.612 -5.302 1.00 31.66 130 VAL A C 1
ATOM 968 O O . VAL A 1 130 ? 32.576 -1.318 -5.793 1.00 31.66 130 VAL A O 1
ATOM 971 N N . VAL A 1 131 ? 33.248 0.675 -5.006 1.00 34.25 131 VAL A N 1
ATOM 972 C CA . VAL A 1 131 ? 31.945 1.341 -5.169 1.00 34.25 131 VAL A CA 1
ATOM 973 C C . VAL A 1 131 ? 31.564 1.458 -6.649 1.00 34.25 131 VAL A C 1
ATOM 975 O O . VAL A 1 131 ? 30.417 1.191 -7.007 1.00 34.25 131 VAL A O 1
ATOM 978 N N . ALA A 1 132 ? 32.522 1.761 -7.534 1.00 31.48 132 ALA A N 1
ATOM 979 C CA . ALA A 1 132 ? 32.276 1.783 -8.975 1.00 31.48 132 ALA A CA 1
ATOM 980 C C . ALA A 1 132 ? 31.965 0.385 -9.538 1.00 31.48 132 ALA A C 1
ATOM 982 O O . ALA A 1 132 ? 31.076 0.264 -10.377 1.00 31.48 132 ALA A O 1
ATOM 983 N N . ALA A 1 133 ? 32.631 -0.673 -9.058 1.00 33.28 133 ALA A N 1
ATOM 984 C CA . ALA A 1 133 ? 32.364 -2.050 -9.481 1.00 33.28 133 ALA A CA 1
ATOM 985 C C . ALA A 1 133 ? 30.970 -2.535 -9.045 1.00 33.28 133 ALA A C 1
ATOM 987 O O . ALA A 1 133 ? 30.243 -3.111 -9.855 1.00 33.28 133 ALA A O 1
ATOM 988 N N . VAL A 1 134 ? 30.561 -2.245 -7.805 1.00 34.16 134 VAL A N 1
ATOM 989 C CA . VAL A 1 134 ? 29.228 -2.593 -7.281 1.00 34.16 134 VAL A CA 1
ATOM 990 C C . VAL A 1 134 ? 28.131 -1.783 -7.981 1.00 34.16 134 VAL A C 1
ATOM 992 O O . VAL A 1 134 ? 27.114 -2.348 -8.381 1.00 34.16 134 VAL A O 1
ATOM 995 N N . ALA A 1 135 ? 28.357 -0.493 -8.248 1.00 32.62 135 ALA A N 1
ATOM 996 C CA . ALA A 1 135 ? 27.422 0.336 -9.009 1.00 32.62 135 ALA A CA 1
ATOM 997 C C . ALA A 1 135 ? 27.281 -0.117 -10.479 1.00 32.62 135 ALA A C 1
ATOM 999 O O . ALA A 1 135 ? 26.171 -0.130 -11.012 1.00 32.62 135 ALA A O 1
ATOM 1000 N N . LEU A 1 136 ? 28.364 -0.565 -11.134 1.00 30.89 136 LEU A N 1
ATOM 1001 C CA . LEU A 1 136 ? 28.308 -1.084 -12.511 1.00 30.89 136 LEU A CA 1
ATOM 1002 C C . LEU A 1 136 ? 27.518 -2.403 -12.614 1.00 30.89 136 LEU A C 1
ATOM 1004 O O . LEU A 1 136 ? 26.793 -2.617 -13.593 1.00 30.89 136 LEU A O 1
ATOM 1008 N N . ILE A 1 137 ? 27.639 -3.265 -11.593 1.00 36.41 137 ILE A N 1
ATOM 1009 C CA . ILE A 1 137 ? 26.889 -4.526 -11.453 1.00 36.41 137 ILE A CA 1
ATOM 1010 C C . ILE A 1 137 ? 25.384 -4.248 -11.316 1.00 36.41 137 ILE A C 1
ATOM 1012 O O . ILE A 1 137 ? 24.569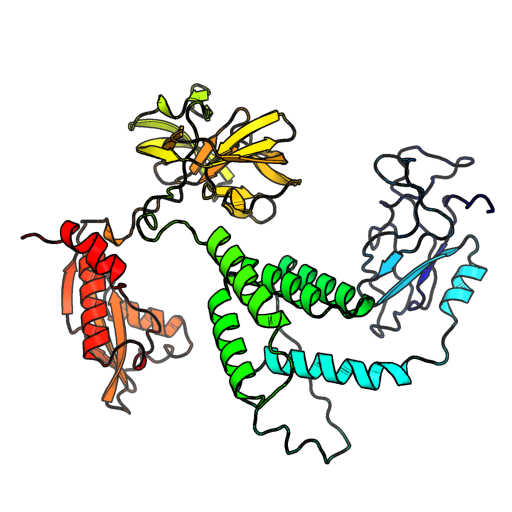 -4.968 -11.897 1.00 36.41 137 ILE A O 1
ATOM 1016 N N . VAL A 1 138 ? 25.020 -3.179 -10.601 1.00 35.91 138 VAL A N 1
ATOM 1017 C CA . VAL A 1 138 ? 23.628 -2.779 -10.345 1.00 35.91 138 VAL A CA 1
ATOM 1018 C C . VAL A 1 138 ? 22.971 -2.119 -11.567 1.00 35.91 138 VAL A C 1
ATOM 1020 O O . VAL A 1 138 ? 21.785 -2.336 -11.805 1.00 35.91 138 VAL A O 1
ATOM 1023 N N . VAL A 1 139 ? 23.712 -1.364 -12.386 1.00 34.00 139 VAL A N 1
ATOM 1024 C CA . VAL A 1 139 ? 23.114 -0.560 -13.475 1.00 34.00 139 VAL A CA 1
ATOM 1025 C C . VAL A 1 139 ? 22.872 -1.340 -14.777 1.00 34.00 139 VAL A C 1
ATOM 1027 O O . VAL A 1 139 ? 21.967 -0.983 -15.528 1.00 34.00 139 VAL A O 1
ATOM 1030 N N . THR A 1 140 ? 23.620 -2.408 -15.081 1.00 33.25 140 THR A N 1
ATOM 1031 C CA . THR A 1 140 ? 23.601 -2.989 -16.448 1.00 33.25 140 THR A CA 1
ATOM 1032 C C . THR A 1 140 ? 23.017 -4.391 -16.597 1.00 33.25 140 THR A C 1
ATOM 1034 O O . THR A 1 140 ? 22.986 -4.899 -17.716 1.00 33.25 140 THR A O 1
ATOM 1037 N N . GLY A 1 141 ? 22.511 -5.025 -15.535 1.00 29.44 141 GLY A N 1
ATOM 1038 C CA . GLY A 1 141 ? 21.823 -6.316 -15.657 1.00 29.44 141 GLY A CA 1
ATOM 1039 C C . GLY A 1 141 ? 22.631 -7.364 -16.439 1.00 29.44 141 GLY A C 1
ATOM 1040 O O . GLY A 1 141 ? 22.230 -7.787 -17.517 1.00 29.44 141 GLY A O 1
ATOM 1041 N N . GLY A 1 142 ? 23.783 -7.786 -15.914 1.00 31.88 142 GLY A N 1
ATOM 1042 C CA . GLY A 1 142 ? 24.467 -9.016 -16.342 1.00 31.88 142 GLY A CA 1
ATOM 1043 C C . GLY A 1 142 ? 25.071 -9.073 -17.757 1.00 31.88 142 GLY A C 1
ATOM 1044 O O . GLY A 1 142 ? 25.524 -10.145 -18.148 1.00 31.88 142 GLY A O 1
ATOM 1045 N N . ALA A 1 143 ? 25.129 -7.983 -18.530 1.00 28.88 143 ALA A N 1
ATOM 1046 C CA . ALA A 1 143 ? 25.577 -8.042 -19.932 1.00 28.88 143 ALA A CA 1
ATOM 1047 C C . ALA A 1 143 ? 27.065 -7.712 -20.205 1.00 28.88 143 ALA A C 1
ATOM 1049 O O . ALA A 1 143 ? 27.473 -7.724 -21.364 1.00 28.88 143 ALA A O 1
ATOM 1050 N N . ALA A 1 144 ? 27.914 -7.463 -19.202 1.00 28.42 144 ALA A N 1
ATOM 1051 C CA . ALA A 1 144 ? 29.313 -7.065 -19.433 1.00 28.42 144 ALA A CA 1
ATOM 1052 C C . ALA A 1 144 ? 30.352 -7.963 -18.735 1.00 28.42 144 ALA A C 1
ATOM 1054 O O . ALA A 1 144 ? 31.212 -7.477 -18.011 1.00 28.42 144 ALA A O 1
ATOM 1055 N N . ILE A 1 145 ? 30.332 -9.275 -18.997 1.00 29.86 145 ILE A N 1
ATOM 1056 C CA . ILE A 1 145 ? 31.472 -10.159 -18.654 1.00 29.86 145 ILE A CA 1
ATOM 1057 C C . ILE A 1 145 ? 32.600 -10.082 -19.711 1.00 29.86 145 ILE A C 1
ATOM 1059 O O . ILE A 1 145 ? 33.710 -10.539 -19.470 1.00 29.86 145 ILE A O 1
ATOM 1063 N N . ALA A 1 146 ? 32.401 -9.412 -20.851 1.00 27.86 146 ALA A N 1
ATOM 1064 C CA . ALA A 1 146 ? 33.436 -9.319 -21.890 1.00 27.86 146 ALA A CA 1
ATOM 1065 C C . ALA A 1 146 ? 34.378 -8.095 -21.787 1.00 27.86 146 ALA A C 1
ATOM 1067 O O . ALA A 1 146 ? 35.395 -8.065 -22.473 1.00 27.86 146 ALA A O 1
ATOM 1068 N N . ALA A 1 147 ? 34.092 -7.091 -20.947 1.00 27.77 147 ALA A N 1
ATOM 1069 C CA . ALA A 1 147 ? 34.858 -5.832 -20.935 1.00 27.77 147 ALA A CA 1
ATOM 1070 C C . ALA A 1 147 ? 35.989 -5.763 -19.887 1.00 27.77 147 ALA A C 1
ATOM 1072 O O . ALA A 1 147 ? 36.839 -4.877 -19.961 1.00 27.77 147 ALA A O 1
ATOM 1073 N N . ILE A 1 148 ? 36.060 -6.712 -18.946 1.00 30.53 148 ILE A N 1
ATOM 1074 C CA . ILE A 1 148 ? 37.119 -6.734 -17.916 1.00 30.53 148 ILE A CA 1
ATOM 1075 C C . ILE A 1 148 ? 38.473 -7.207 -18.487 1.00 30.53 148 ILE A C 1
ATOM 1077 O O . ILE A 1 148 ? 39.512 -6.994 -17.872 1.00 30.53 148 ILE A O 1
ATOM 1081 N N . ALA A 1 149 ? 38.514 -7.727 -19.718 1.00 27.16 149 ALA A N 1
ATOM 1082 C CA . ALA A 1 149 ? 39.775 -8.048 -20.389 1.00 27.16 149 ALA A CA 1
ATOM 1083 C C . ALA A 1 149 ? 40.458 -6.845 -21.084 1.00 27.16 149 ALA A C 1
ATOM 1085 O O . ALA A 1 149 ? 41.577 -7.002 -21.565 1.00 27.16 149 ALA A O 1
ATOM 1086 N N . ALA A 1 150 ? 39.834 -5.656 -21.157 1.00 27.52 150 ALA A N 1
ATOM 1087 C CA . ALA A 1 150 ? 40.320 -4.563 -22.018 1.00 27.52 150 ALA A CA 1
ATOM 1088 C C . ALA A 1 150 ? 40.715 -3.244 -21.314 1.00 27.52 150 ALA A C 1
ATOM 1090 O O . ALA A 1 150 ? 41.278 -2.372 -21.967 1.00 27.52 150 ALA A O 1
ATOM 1091 N N . VAL A 1 151 ? 40.506 -3.072 -20.003 1.00 30.95 151 VAL A N 1
ATOM 1092 C CA . VAL A 1 151 ? 40.821 -1.795 -19.305 1.00 30.95 151 VAL A CA 1
ATOM 1093 C C . VAL A 1 151 ? 42.244 -1.762 -18.706 1.00 30.95 151 VAL A C 1
ATOM 1095 O O . VAL A 1 151 ? 42.630 -0.829 -18.013 1.00 30.95 151 VAL A O 1
ATOM 1098 N N . GLY A 1 152 ? 43.091 -2.739 -19.043 1.00 28.39 152 GLY A N 1
ATOM 1099 C CA . GLY A 1 152 ? 44.525 -2.708 -18.724 1.00 28.39 152 GLY A CA 1
ATOM 1100 C C . GLY A 1 152 ? 45.363 -1.744 -19.579 1.00 28.39 152 GLY A C 1
ATOM 1101 O O . GLY A 1 152 ? 46.556 -1.607 -19.327 1.00 28.39 152 GLY A O 1
ATOM 1102 N N . ALA A 1 153 ? 44.793 -1.082 -20.592 1.00 28.27 153 ALA A N 1
ATOM 1103 C CA . ALA A 1 153 ? 45.562 -0.209 -21.477 1.00 28.27 153 ALA A CA 1
ATOM 1104 C C . ALA A 1 153 ? 44.696 0.876 -22.136 1.00 28.27 153 ALA A C 1
ATOM 1106 O O . ALA A 1 153 ? 44.102 0.631 -23.178 1.00 28.27 153 ALA A O 1
ATOM 1107 N N . ALA A 1 154 ? 44.646 2.070 -21.541 1.00 24.36 154 ALA A N 1
ATOM 1108 C CA . ALA A 1 154 ? 44.711 3.366 -22.236 1.00 24.36 154 ALA A CA 1
ATOM 1109 C C . ALA A 1 154 ? 44.372 4.502 -21.260 1.00 24.36 154 ALA A C 1
ATOM 1111 O O . ALA A 1 154 ? 43.241 4.676 -20.815 1.00 24.36 154 ALA A O 1
ATOM 1112 N N . SER A 1 155 ? 45.389 5.293 -20.951 1.00 34.41 155 SER A N 1
ATOM 1113 C CA . SER A 1 155 ? 45.292 6.621 -20.359 1.00 34.41 155 SER A CA 1
ATOM 1114 C C . SER A 1 155 ? 44.613 7.608 -21.318 1.00 34.41 155 SER A C 1
ATOM 1116 O O . SER A 1 155 ? 44.981 7.652 -22.490 1.00 34.41 155 SER A O 1
ATOM 1118 N N . GLY A 1 156 ? 43.759 8.488 -20.792 1.00 31.06 156 GLY A N 1
ATOM 1119 C CA . GLY A 1 156 ? 43.489 9.796 -21.396 1.00 31.06 156 GLY A CA 1
ATOM 1120 C C . GLY A 1 156 ? 42.118 9.962 -22.057 1.00 31.06 156 GLY A C 1
ATOM 1121 O O . GLY A 1 156 ? 41.841 9.370 -23.088 1.00 31.06 156 GLY A O 1
ATOM 1122 N N . ALA A 1 157 ? 41.342 10.881 -21.471 1.00 27.59 157 ALA A N 1
ATOM 1123 C CA . ALA A 1 157 ? 40.225 11.644 -22.037 1.00 27.59 157 ALA A CA 1
ATOM 1124 C C . ALA A 1 157 ? 38.987 10.889 -22.570 1.00 27.59 157 ALA A C 1
ATOM 1126 O O . ALA A 1 157 ? 39.005 10.315 -23.650 1.00 27.59 157 ALA A O 1
ATOM 1127 N N . LEU A 1 158 ? 37.843 11.090 -21.902 1.00 22.58 158 LEU A N 1
ATOM 1128 C CA . LEU A 1 158 ? 36.753 11.917 -22.445 1.00 22.58 158 LEU A CA 1
ATOM 1129 C C . LEU A 1 158 ? 35.642 12.108 -21.406 1.00 22.58 158 LEU A C 1
ATOM 1131 O O . LEU A 1 158 ? 35.000 11.164 -20.956 1.00 22.58 158 LEU A O 1
ATOM 1135 N N . ALA A 1 159 ? 35.410 13.372 -21.063 1.00 31.73 159 ALA A N 1
ATOM 1136 C CA . ALA A 1 159 ? 34.163 13.834 -20.489 1.00 31.73 159 ALA A CA 1
ATOM 1137 C C . ALA A 1 159 ? 33.085 13.841 -21.583 1.00 31.73 159 ALA A C 1
ATOM 1139 O O . ALA A 1 159 ? 33.260 14.520 -22.588 1.00 31.73 159 ALA A O 1
ATOM 1140 N N . THR A 1 160 ? 31.966 13.154 -21.366 1.00 23.73 160 THR A N 1
ATOM 1141 C CA . THR A 1 160 ? 30.652 13.515 -21.929 1.00 23.73 160 THR A CA 1
ATOM 1142 C C . THR A 1 160 ? 29.585 12.886 -21.044 1.00 23.73 160 THR A C 1
ATOM 1144 O O . THR A 1 160 ? 29.628 11.689 -20.774 1.00 23.73 160 THR A O 1
ATOM 1147 N N . GLY A 1 161 ? 28.697 13.726 -20.516 1.00 25.84 161 GLY A N 1
ATOM 1148 C CA . GLY A 1 161 ? 27.789 13.367 -19.437 1.00 25.84 161 GLY A CA 1
ATOM 1149 C C . GLY A 1 161 ? 26.541 12.598 -19.848 1.00 25.84 161 GLY A C 1
ATOM 1150 O O . GLY A 1 161 ? 26.191 12.515 -21.020 1.00 25.84 161 GLY A O 1
ATOM 1151 N N . ILE A 1 162 ? 25.831 12.140 -18.819 1.00 22.66 162 ILE A N 1
ATOM 1152 C CA . ILE A 1 162 ? 24.375 12.008 -18.804 1.00 22.66 162 ILE A CA 1
ATOM 1153 C C . ILE A 1 162 ? 23.910 12.502 -17.430 1.00 22.66 162 ILE A C 1
ATOM 1155 O O . ILE A 1 162 ? 24.138 11.859 -16.409 1.00 22.66 162 ILE A O 1
ATOM 1159 N N . ALA A 1 163 ? 23.292 13.680 -17.421 1.00 26.06 163 ALA A N 1
ATOM 1160 C CA . ALA A 1 163 ? 22.313 14.052 -16.411 1.00 26.06 163 ALA A CA 1
ATOM 1161 C C . ALA A 1 163 ? 20.950 13.452 -16.804 1.00 26.06 163 ALA A C 1
ATOM 1163 O O . ALA A 1 163 ? 20.716 13.232 -17.992 1.00 26.06 163 ALA A O 1
ATOM 1164 N N . VAL A 1 164 ? 20.041 13.337 -15.821 1.00 22.30 164 VAL A N 1
ATOM 1165 C CA . VAL A 1 164 ? 18.612 12.951 -15.944 1.00 22.30 164 VAL A CA 1
ATOM 1166 C C . VAL A 1 164 ? 18.442 11.417 -16.025 1.00 22.30 164 VAL A C 1
ATOM 1168 O O . VAL A 1 164 ? 19.017 10.777 -16.890 1.00 22.30 164 VAL A O 1
ATOM 1171 N N . THR A 1 165 ? 17.744 10.688 -15.147 1.00 23.53 165 THR A N 1
ATOM 1172 C CA . THR A 1 165 ? 16.567 10.949 -14.294 1.00 23.53 165 THR A CA 1
ATOM 1173 C C . THR A 1 165 ? 16.466 9.821 -13.259 1.00 23.53 165 THR A C 1
ATOM 1175 O O . THR A 1 165 ? 16.341 8.670 -13.666 1.00 23.53 165 THR A O 1
ATOM 1178 N N . VAL A 1 166 ? 16.375 10.131 -11.963 1.00 23.78 166 VAL A N 1
ATOM 1179 C CA . VAL A 1 166 ? 15.528 9.365 -11.028 1.00 23.78 166 VAL A CA 1
ATOM 1180 C C . VAL A 1 166 ? 14.833 10.380 -10.130 1.00 23.78 166 VAL A C 1
ATOM 1182 O O . VAL A 1 166 ? 15.315 10.756 -9.067 1.00 23.78 166 VAL A O 1
ATOM 1185 N N . ALA A 1 167 ? 13.697 10.876 -10.610 1.00 24.81 167 ALA A N 1
ATOM 1186 C CA . ALA A 1 167 ? 12.659 11.349 -9.717 1.00 24.81 167 ALA A CA 1
ATOM 1187 C C . ALA A 1 167 ? 11.918 10.111 -9.197 1.00 24.81 167 ALA A C 1
ATOM 1189 O O . ALA A 1 167 ? 11.529 9.257 -9.989 1.00 24.81 167 ALA A O 1
ATOM 1190 N N . ALA A 1 168 ? 11.714 10.077 -7.880 1.00 25.05 168 ALA A N 1
ATOM 1191 C CA . ALA A 1 168 ? 10.829 9.173 -7.152 1.00 25.05 168 ALA A CA 1
ATOM 1192 C C . ALA A 1 168 ? 11.170 7.671 -7.215 1.00 25.05 168 ALA A C 1
ATOM 1194 O O . ALA A 1 168 ? 10.677 6.971 -8.089 1.00 25.05 168 ALA A O 1
ATOM 1195 N N . LEU A 1 169 ? 11.912 7.173 -6.214 1.00 23.89 169 LEU A N 1
ATOM 1196 C CA . LEU A 1 169 ? 11.661 5.889 -5.533 1.00 23.89 169 LEU A CA 1
ATOM 1197 C C . LEU A 1 169 ? 12.556 5.758 -4.273 1.00 23.89 169 LEU A C 1
ATOM 1199 O O . LEU A 1 169 ? 13.774 5.807 -4.357 1.00 23.89 169 LEU A O 1
ATOM 1203 N N . GLU A 1 170 ? 11.888 5.601 -3.121 1.00 29.20 170 GLU A N 1
ATOM 1204 C CA . GLU A 1 170 ? 12.287 4.806 -1.937 1.00 29.20 170 GLU A CA 1
ATOM 1205 C C . GLU A 1 170 ? 13.501 5.233 -1.079 1.00 29.20 170 GLU A C 1
ATOM 1207 O O . GLU A 1 170 ? 14.563 4.623 -1.083 1.00 29.20 170 GLU A O 1
ATOM 1212 N N . VAL A 1 171 ? 13.266 6.215 -0.198 1.00 31.69 171 VAL A N 1
ATOM 1213 C CA . VAL A 1 171 ? 14.216 6.703 0.827 1.00 31.69 171 VAL A CA 1
ATOM 1214 C C . VAL A 1 171 ? 14.509 5.672 1.938 1.00 31.69 171 VAL A C 1
ATOM 1216 O O . VAL A 1 171 ? 15.602 5.669 2.490 1.00 31.69 171 VAL A O 1
ATOM 1219 N N . ALA A 1 172 ? 13.597 4.747 2.255 1.00 30.17 172 ALA A N 1
ATOM 1220 C CA . ALA A 1 172 ? 13.779 3.832 3.392 1.00 30.17 172 ALA A CA 1
ATOM 1221 C C . ALA A 1 172 ? 14.766 2.674 3.125 1.00 30.17 172 ALA A C 1
ATOM 1223 O O . ALA A 1 172 ? 15.513 2.287 4.021 1.00 30.17 172 ALA A O 1
ATOM 1224 N N . GLY A 1 173 ? 14.803 2.145 1.894 1.00 30.78 173 GLY A N 1
ATOM 1225 C CA . GLY A 1 173 ? 15.687 1.031 1.525 1.00 30.78 173 GLY A CA 1
ATOM 1226 C C . GLY A 1 173 ? 17.159 1.441 1.451 1.00 30.78 173 GLY A C 1
ATOM 1227 O O . GLY A 1 173 ? 18.019 0.740 1.977 1.00 30.78 173 GLY A O 1
ATOM 1228 N N . CYS A 1 174 ? 17.443 2.621 0.885 1.00 34.44 174 CYS A N 1
ATOM 1229 C CA . CYS A 1 174 ? 18.806 3.151 0.814 1.00 34.44 174 CYS A CA 1
ATOM 1230 C C . CYS A 1 174 ? 19.391 3.473 2.200 1.00 34.44 174 CYS A C 1
ATOM 1232 O O . CYS A 1 174 ? 20.580 3.257 2.418 1.00 34.44 174 CYS A O 1
ATOM 1234 N N . LEU A 1 175 ? 18.578 3.942 3.152 1.00 32.94 175 LEU A N 1
ATOM 1235 C CA . LEU A 1 175 ? 19.038 4.283 4.505 1.00 32.94 175 LEU A CA 1
ATOM 1236 C C . LEU A 1 175 ? 19.518 3.057 5.296 1.00 32.94 175 LEU A C 1
ATOM 1238 O O . LEU A 1 175 ? 20.551 3.126 5.956 1.00 32.94 175 LEU A O 1
ATOM 1242 N N . LEU A 1 176 ? 18.823 1.922 5.176 1.00 35.88 176 LEU A N 1
ATOM 1243 C CA . LEU A 1 176 ? 19.227 0.673 5.830 1.00 35.88 176 LEU A CA 1
ATOM 1244 C C . LEU A 1 176 ? 20.488 0.075 5.194 1.00 35.88 176 LEU A C 1
ATOM 1246 O O . LEU A 1 176 ? 21.369 -0.381 5.913 1.00 35.88 176 LEU A O 1
ATOM 1250 N N . THR A 1 177 ? 20.634 0.153 3.866 1.00 37.94 177 THR A N 1
ATOM 1251 C CA . THR A 1 177 ? 21.870 -0.289 3.196 1.00 37.94 177 THR A CA 1
ATOM 1252 C C . THR A 1 177 ? 23.070 0.596 3.524 1.00 37.94 177 THR A C 1
ATOM 1254 O O . THR A 1 177 ? 24.186 0.098 3.601 1.00 37.94 177 THR A O 1
ATOM 1257 N N . VAL A 1 178 ? 22.855 1.896 3.745 1.00 37.53 178 VAL A N 1
ATOM 1258 C CA . VAL A 1 178 ? 23.921 2.834 4.126 1.00 37.53 178 VAL A CA 1
ATOM 1259 C C . VAL A 1 178 ? 24.346 2.618 5.578 1.00 37.53 178 VAL A C 1
ATOM 1261 O O . VAL A 1 178 ? 25.544 2.606 5.840 1.00 37.53 178 VAL A O 1
ATOM 1264 N N . LYS A 1 179 ? 23.403 2.376 6.499 1.00 41.31 179 LYS A N 1
ATOM 1265 C CA . LYS A 1 179 ? 23.718 2.005 7.887 1.00 41.31 179 LYS A CA 1
ATOM 1266 C C . LYS A 1 179 ? 24.480 0.675 7.954 1.00 41.31 179 LYS A C 1
ATOM 1268 O O . LYS A 1 179 ? 25.522 0.622 8.587 1.00 41.31 179 LYS A O 1
ATOM 1273 N N . ALA A 1 180 ? 24.028 -0.349 7.233 1.00 43.28 180 ALA A N 1
ATOM 1274 C CA . ALA A 1 180 ? 24.691 -1.653 7.221 1.00 43.28 180 ALA A CA 1
ATOM 1275 C C . ALA A 1 180 ? 26.128 -1.577 6.668 1.00 43.28 180 ALA A C 1
ATOM 1277 O O . ALA A 1 180 ? 27.045 -2.186 7.210 1.00 43.28 180 ALA A O 1
ATOM 1278 N N . LEU A 1 181 ? 26.343 -0.789 5.605 1.00 39.25 181 LEU A N 1
ATOM 1279 C CA . LEU A 1 181 ? 27.677 -0.529 5.047 1.00 39.25 181 LEU A CA 1
ATOM 1280 C C . LEU A 1 181 ? 28.559 0.309 5.984 1.00 39.25 181 LEU A C 1
ATOM 1282 O O . LEU A 1 181 ? 29.778 0.148 5.969 1.00 39.25 181 LEU A O 1
ATOM 1286 N N . TYR A 1 182 ? 27.957 1.199 6.776 1.00 38.09 182 TYR A N 1
ATOM 1287 C CA . TYR A 1 182 ? 28.651 1.981 7.795 1.00 38.09 182 TYR A CA 1
ATOM 1288 C C . TYR A 1 182 ? 29.079 1.108 8.978 1.00 38.09 182 TYR A C 1
ATOM 1290 O O . TYR A 1 182 ? 30.232 1.189 9.383 1.00 38.09 182 TYR A O 1
ATOM 1298 N N . ASP A 1 183 ? 28.212 0.223 9.467 1.00 39.56 183 ASP A N 1
ATOM 1299 C CA . ASP A 1 183 ? 28.538 -0.692 10.565 1.00 39.56 183 ASP A CA 1
ATOM 1300 C C . ASP A 1 183 ? 29.624 -1.698 10.136 1.00 39.56 183 ASP A C 1
ATOM 1302 O O . ASP A 1 183 ? 30.654 -1.791 10.798 1.00 39.56 183 ASP A O 1
ATOM 1306 N N . TYR A 1 184 ? 29.510 -2.287 8.935 1.00 35.94 184 TYR A N 1
ATOM 1307 C CA . TYR A 1 184 ? 30.568 -3.121 8.338 1.00 35.94 184 TYR A CA 1
ATOM 1308 C C . TYR A 1 184 ? 31.904 -2.396 8.174 1.00 35.94 184 TYR A C 1
ATOM 1310 O O . TYR A 1 184 ? 32.977 -2.968 8.351 1.00 35.94 184 TYR A O 1
ATOM 1318 N N . SER A 1 185 ? 31.860 -1.117 7.800 1.00 36.88 185 SER A N 1
ATOM 1319 C CA . SER A 1 185 ? 33.060 -0.290 7.696 1.00 36.88 185 SER A CA 1
ATOM 1320 C C . SER A 1 185 ? 33.760 -0.107 9.047 1.00 36.88 185 SER A C 1
ATOM 1322 O O . SER A 1 185 ? 34.937 0.262 9.048 1.00 36.88 185 SER A O 1
ATOM 1324 N N . GLN A 1 186 ? 33.060 -0.296 10.166 1.00 37.81 186 GLN A N 1
ATOM 1325 C CA . GLN A 1 186 ? 33.597 -0.130 11.515 1.00 37.81 186 GLN A CA 1
ATOM 1326 C C . GLN A 1 186 ? 34.071 -1.450 12.122 1.00 37.81 186 GLN A C 1
ATOM 1328 O O . GLN A 1 186 ? 35.124 -1.474 12.759 1.00 37.81 186 GLN A O 1
ATOM 1333 N N . ASP A 1 187 ? 33.327 -2.540 11.933 1.00 38.38 187 ASP A N 1
ATOM 1334 C CA . ASP A 1 187 ? 33.612 -3.826 12.582 1.00 38.38 187 ASP A CA 1
ATOM 1335 C C . ASP A 1 187 ? 34.148 -4.913 11.637 1.00 38.38 187 ASP A C 1
ATOM 1337 O O . ASP A 1 187 ? 34.759 -5.879 12.098 1.00 38.38 187 ASP A O 1
ATOM 1341 N N . GLY A 1 188 ? 33.998 -4.738 10.322 1.00 35.22 188 GLY A N 1
ATOM 1342 C CA . GLY A 1 188 ? 34.372 -5.728 9.315 1.00 35.22 188 GLY A CA 1
ATOM 1343 C C . GLY A 1 188 ? 33.519 -6.999 9.355 1.00 35.22 188 GLY A C 1
ATOM 1344 O O . GLY A 1 188 ? 33.916 -8.001 8.755 1.00 35.22 188 GLY A O 1
ATOM 1345 N N . ASP A 1 189 ? 32.376 -6.986 10.046 1.00 40.03 189 ASP A N 1
ATOM 1346 C CA . ASP A 1 189 ? 31.508 -8.145 10.234 1.00 40.03 189 ASP A CA 1
ATOM 1347 C C . ASP A 1 189 ? 30.661 -8.392 8.975 1.00 40.03 189 ASP A C 1
ATOM 1349 O O . ASP A 1 189 ? 29.586 -7.823 8.750 1.00 40.03 189 ASP A O 1
ATOM 1353 N N . GLU A 1 190 ? 31.187 -9.257 8.109 1.00 39.50 190 GLU A N 1
ATOM 1354 C CA . GLU A 1 190 ? 30.544 -9.651 6.854 1.00 39.50 190 GLU A CA 1
ATOM 1355 C C . GLU A 1 190 ? 29.172 -10.318 7.081 1.00 39.50 190 GLU A C 1
ATOM 1357 O O . GLU A 1 190 ? 28.297 -10.229 6.212 1.00 39.50 190 GLU A O 1
ATOM 1362 N N . GLU A 1 191 ? 28.946 -10.944 8.242 1.00 39.31 191 GLU A N 1
ATOM 1363 C CA . GLU A 1 191 ? 27.697 -11.629 8.583 1.00 39.31 191 GLU A CA 1
ATOM 1364 C C . GLU A 1 191 ? 26.607 -10.632 9.008 1.00 39.31 191 GLU A C 1
ATOM 1366 O O . GLU A 1 191 ? 25.451 -10.748 8.576 1.00 39.31 191 GLU A O 1
ATOM 1371 N N . ALA A 1 192 ? 26.971 -9.615 9.794 1.00 45.59 192 ALA A N 1
ATOM 1372 C CA . ALA A 1 192 ? 26.078 -8.524 10.185 1.00 45.59 192 ALA A CA 1
ATOM 1373 C C . ALA A 1 192 ? 25.646 -7.683 8.973 1.00 45.59 192 ALA A C 1
ATOM 1375 O O . ALA A 1 192 ? 24.447 -7.446 8.776 1.00 45.59 192 ALA A O 1
ATOM 1376 N N . LEU A 1 193 ? 26.598 -7.338 8.096 1.00 44.31 193 LEU A N 1
ATOM 1377 C CA . LEU A 1 193 ? 26.325 -6.652 6.830 1.00 44.31 193 LEU A CA 1
ATOM 1378 C C . LEU A 1 193 ? 25.307 -7.425 5.986 1.00 44.31 193 LEU A C 1
ATOM 1380 O O . LEU A 1 193 ? 24.351 -6.851 5.456 1.00 44.31 193 LEU A O 1
ATOM 1384 N N . PHE A 1 194 ? 25.502 -8.738 5.856 1.00 40.38 194 PHE A N 1
ATOM 1385 C CA . PHE A 1 194 ? 24.641 -9.578 5.034 1.00 40.38 194 PHE A CA 1
ATOM 1386 C C . PHE A 1 194 ? 23.221 -9.679 5.607 1.00 40.38 194 PHE A C 1
ATOM 1388 O O . PHE A 1 194 ? 22.257 -9.578 4.844 1.00 40.38 194 PHE A O 1
ATOM 1395 N N . LYS A 1 195 ? 23.065 -9.806 6.932 1.00 43.91 195 LYS A N 1
ATOM 1396 C CA . LYS A 1 195 ? 21.753 -9.851 7.606 1.00 43.91 195 LYS A CA 1
ATOM 1397 C C . LYS A 1 195 ? 20.982 -8.540 7.466 1.00 43.91 195 LYS A C 1
ATOM 1399 O O . LYS A 1 195 ? 19.794 -8.576 7.143 1.00 43.91 195 LYS A O 1
ATOM 1404 N N . GLU A 1 196 ? 21.636 -7.396 7.654 1.00 47.38 196 GLU A N 1
ATOM 1405 C CA . GLU A 1 196 ? 20.976 -6.086 7.574 1.00 47.38 196 GLU A CA 1
ATOM 1406 C C . GLU A 1 196 ? 20.593 -5.709 6.134 1.00 47.38 196 GLU A C 1
ATOM 1408 O O . GLU A 1 196 ? 19.477 -5.238 5.881 1.00 47.38 196 GLU A O 1
ATOM 1413 N N . VAL A 1 197 ? 21.466 -5.995 5.163 1.00 44.03 197 VAL A N 1
ATOM 1414 C CA . VAL A 1 197 ? 21.172 -5.795 3.737 1.00 44.03 197 VAL A CA 1
ATOM 1415 C C . VAL A 1 197 ? 20.073 -6.759 3.272 1.00 44.03 197 VAL A C 1
ATOM 1417 O O . VAL A 1 197 ? 19.133 -6.335 2.595 1.00 44.03 197 VAL A O 1
ATOM 1420 N N . ALA A 1 198 ? 20.115 -8.035 3.671 1.00 38.66 198 ALA A N 1
ATOM 1421 C CA . ALA A 1 198 ? 19.070 -9.006 3.343 1.00 38.66 198 ALA A CA 1
ATOM 1422 C C . ALA A 1 198 ? 17.709 -8.622 3.942 1.00 38.66 198 ALA A C 1
ATOM 1424 O O . ALA A 1 198 ? 16.711 -8.698 3.222 1.00 38.66 198 ALA A O 1
ATOM 1425 N N . LEU A 1 199 ? 17.658 -8.141 5.194 1.00 38.12 199 LEU A N 1
ATOM 1426 C CA . LEU A 1 199 ? 16.440 -7.589 5.804 1.00 38.12 199 LEU A CA 1
ATOM 1427 C C . LEU A 1 199 ? 15.890 -6.432 4.963 1.00 38.12 199 LEU A C 1
ATOM 1429 O O . LEU A 1 199 ? 14.713 -6.450 4.599 1.00 38.12 199 LEU A O 1
ATOM 1433 N N . GLY A 1 200 ? 16.746 -5.473 4.594 1.00 39.19 200 GLY A N 1
ATOM 1434 C CA . GLY A 1 200 ? 16.387 -4.310 3.776 1.00 39.19 200 GLY A CA 1
ATOM 1435 C C . GLY A 1 200 ? 15.775 -4.673 2.418 1.00 39.19 200 GLY A C 1
ATOM 1436 O O . GLY A 1 200 ? 14.812 -4.040 1.983 1.00 39.19 200 GLY A O 1
ATOM 1437 N N . PHE A 1 201 ? 16.259 -5.733 1.765 1.00 37.16 201 PHE A N 1
ATOM 1438 C CA . PHE A 1 201 ? 15.698 -6.215 0.496 1.00 37.16 201 PHE A CA 1
ATOM 1439 C C . PHE A 1 201 ? 14.497 -7.167 0.661 1.00 37.16 201 PHE A C 1
ATOM 1441 O O . PHE A 1 201 ? 13.674 -7.272 -0.258 1.00 37.16 201 PHE A O 1
ATOM 1448 N N . LEU A 1 202 ? 14.334 -7.816 1.821 1.00 34.44 202 LEU A N 1
ATOM 1449 C CA . LEU A 1 202 ? 13.128 -8.579 2.173 1.00 34.44 202 LEU A CA 1
ATOM 1450 C C . LEU A 1 202 ? 11.913 -7.646 2.312 1.00 34.44 202 LEU A C 1
ATOM 1452 O O . LEU A 1 202 ? 10.828 -7.982 1.832 1.00 34.44 202 LEU A O 1
ATOM 1456 N N . PHE A 1 203 ? 12.123 -6.433 2.840 1.00 33.44 203 PHE A N 1
ATOM 1457 C CA . PHE A 1 203 ? 11.127 -5.350 2.876 1.00 33.44 203 PHE A CA 1
ATOM 1458 C C . PHE A 1 203 ? 10.679 -4.867 1.482 1.00 33.44 203 PHE A C 1
ATOM 1460 O O . PHE A 1 203 ? 9.592 -4.307 1.351 1.00 33.44 203 PHE A O 1
ATOM 1467 N N . LEU A 1 204 ? 11.464 -5.123 0.426 1.00 35.75 204 LEU A N 1
ATOM 1468 C CA . LEU A 1 204 ? 11.171 -4.714 -0.958 1.00 35.75 204 LEU A CA 1
ATOM 1469 C C . LEU A 1 204 ? 10.558 -5.838 -1.822 1.00 35.75 204 LEU A C 1
ATOM 1471 O O . LEU A 1 204 ? 10.290 -5.639 -3.008 1.00 35.75 204 LEU A O 1
ATOM 1475 N N . GLY A 1 205 ? 10.314 -7.031 -1.261 1.00 29.23 205 GLY A N 1
ATOM 1476 C CA . GLY A 1 205 ? 9.617 -8.128 -1.952 1.00 29.23 205 GLY A CA 1
ATOM 1477 C C . GLY A 1 205 ? 10.422 -8.847 -3.051 1.00 29.23 205 GLY A C 1
ATOM 1478 O O . GLY A 1 205 ? 9.833 -9.500 -3.917 1.00 29.23 205 GLY A O 1
ATOM 1479 N N . ALA A 1 206 ? 11.759 -8.763 -3.032 1.00 31.33 206 ALA A N 1
ATOM 1480 C CA . ALA A 1 206 ? 12.648 -9.248 -4.101 1.00 31.33 206 ALA A CA 1
ATOM 1481 C C . ALA A 1 206 ? 13.307 -10.631 -3.861 1.00 31.33 206 ALA A C 1
ATOM 1483 O O . ALA A 1 206 ? 14.232 -11.003 -4.586 1.00 31.33 206 ALA A O 1
ATOM 1484 N N . GLY A 1 207 ? 12.833 -11.433 -2.897 1.00 32.03 207 GLY A N 1
ATOM 1485 C CA . GLY A 1 207 ? 13.518 -12.653 -2.418 1.00 32.03 207 GLY A CA 1
ATOM 1486 C C . GLY A 1 207 ? 13.979 -13.662 -3.492 1.00 32.03 207 GLY A C 1
ATOM 1487 O O . GLY A 1 207 ? 15.063 -14.229 -3.388 1.00 32.03 207 GLY A O 1
ATOM 1488 N N . LYS A 1 208 ? 13.236 -13.826 -4.598 1.00 32.09 208 LYS A N 1
ATOM 1489 C CA . LYS A 1 208 ? 13.605 -14.754 -5.696 1.00 32.09 208 LYS A CA 1
ATOM 1490 C C . LYS A 1 208 ? 14.767 -14.281 -6.581 1.00 32.09 208 LYS A C 1
ATOM 1492 O O . LYS A 1 208 ? 15.364 -15.092 -7.288 1.00 32.09 208 LYS A O 1
ATOM 1497 N N . ALA A 1 209 ? 15.068 -12.982 -6.598 1.00 33.34 209 ALA A N 1
ATOM 1498 C CA . ALA A 1 209 ? 16.200 -12.433 -7.349 1.00 33.34 209 ALA A CA 1
ATOM 1499 C C . ALA A 1 209 ? 17.527 -12.680 -6.613 1.00 33.34 209 ALA A C 1
ATOM 1501 O O . ALA A 1 209 ? 18.537 -12.988 -7.247 1.00 33.34 209 ALA A O 1
ATOM 1502 N N . ILE A 1 210 ? 17.480 -12.640 -5.280 1.00 35.34 210 ILE A N 1
ATOM 1503 C CA . ILE A 1 210 ? 18.607 -12.895 -4.378 1.00 35.34 210 ILE A CA 1
ATOM 1504 C C . ILE A 1 210 ? 19.028 -14.371 -4.459 1.00 35.34 210 ILE A C 1
ATOM 1506 O O . ILE A 1 210 ? 20.195 -14.669 -4.706 1.00 35.34 210 ILE A O 1
ATOM 1510 N N . GLU A 1 211 ? 18.063 -15.296 -4.404 1.00 33.59 211 GLU A N 1
ATOM 1511 C CA . GLU A 1 211 ? 18.300 -16.746 -4.515 1.00 33.59 211 GLU A CA 1
ATOM 1512 C C . GLU A 1 211 ? 19.011 -17.136 -5.831 1.00 33.59 211 GLU A C 1
ATOM 1514 O O . GLU A 1 211 ? 19.907 -17.984 -5.863 1.00 33.59 211 GLU A O 1
ATOM 1519 N N . LYS A 1 212 ? 18.640 -16.488 -6.944 1.00 34.34 212 LYS A N 1
ATOM 1520 C CA . LYS A 1 212 ? 19.196 -16.757 -8.279 1.00 34.34 212 LYS A CA 1
ATOM 1521 C C . LYS A 1 212 ? 20.589 -16.143 -8.470 1.00 34.34 212 LYS A C 1
ATOM 1523 O O . LYS A 1 212 ? 21.421 -16.750 -9.144 1.00 34.34 212 LYS A O 1
ATOM 1528 N N . GLY A 1 213 ? 20.842 -14.975 -7.873 1.00 33.59 213 GLY A N 1
ATOM 1529 C CA . GLY A 1 213 ? 22.158 -14.325 -7.855 1.00 33.59 213 GLY A CA 1
ATOM 1530 C C . GLY A 1 213 ? 23.184 -15.111 -7.037 1.00 33.59 213 GLY A C 1
ATOM 1531 O O . GLY A 1 213 ? 24.306 -15.323 -7.494 1.00 33.59 213 GLY A O 1
ATOM 1532 N N . PHE A 1 214 ? 22.769 -15.656 -5.892 1.00 33.56 214 PHE A N 1
ATOM 1533 C CA . PHE A 1 214 ? 23.629 -16.454 -5.015 1.00 33.56 214 PHE A CA 1
ATOM 1534 C C . PHE A 1 214 ? 24.021 -17.810 -5.634 1.00 33.56 214 PHE A C 1
ATOM 1536 O O . PHE A 1 214 ? 25.177 -18.230 -5.567 1.00 33.56 214 PHE A O 1
ATOM 1543 N N . ARG A 1 215 ? 23.092 -18.466 -6.348 1.00 34.69 215 ARG A N 1
ATOM 1544 C CA . ARG A 1 215 ? 23.363 -19.713 -7.094 1.00 34.69 215 ARG A CA 1
ATOM 1545 C C . ARG A 1 215 ? 24.402 -19.525 -8.213 1.00 34.69 215 ARG A C 1
ATOM 1547 O O . ARG A 1 215 ? 25.180 -20.436 -8.481 1.00 34.69 215 ARG A O 1
ATOM 1554 N N . MET A 1 216 ? 24.421 -18.346 -8.844 1.00 32.72 216 MET A N 1
ATOM 1555 C CA . MET A 1 216 ? 25.408 -17.960 -9.865 1.00 32.72 216 MET A CA 1
ATOM 1556 C C . MET A 1 216 ? 26.774 -17.605 -9.266 1.00 32.72 216 MET A C 1
ATOM 1558 O O . MET A 1 216 ? 27.794 -17.947 -9.856 1.00 32.72 216 MET A O 1
ATOM 1562 N N . TRP A 1 217 ? 26.803 -16.987 -8.084 1.00 35.44 217 TRP A N 1
ATOM 1563 C CA . TRP A 1 217 ? 28.034 -16.721 -7.335 1.00 35.44 217 TRP A CA 1
ATOM 1564 C C . TRP A 1 217 ? 28.729 -18.024 -6.883 1.00 35.44 217 TRP A C 1
ATOM 1566 O O . TRP A 1 217 ? 29.939 -18.168 -7.059 1.00 35.44 217 TRP A O 1
ATOM 1576 N N . ARG A 1 218 ? 27.957 -19.027 -6.429 1.00 29.81 218 ARG A N 1
ATOM 1577 C CA . ARG A 1 218 ? 28.446 -20.365 -6.021 1.00 29.81 218 ARG A CA 1
ATOM 1578 C C . ARG A 1 218 ? 29.089 -21.170 -7.158 1.00 29.81 218 ARG A C 1
ATOM 1580 O O . ARG A 1 218 ? 30.004 -21.944 -6.915 1.00 29.81 218 ARG A O 1
ATOM 1587 N N . ALA A 1 219 ? 28.639 -20.989 -8.400 1.00 34.81 219 ALA A N 1
ATOM 1588 C CA . ALA A 1 219 ? 29.210 -21.676 -9.563 1.00 34.81 219 ALA A CA 1
ATOM 1589 C C . ALA A 1 219 ? 30.578 -21.105 -10.002 1.00 34.81 219 ALA A C 1
ATOM 1591 O O . ALA A 1 219 ? 31.254 -21.719 -10.825 1.00 34.81 219 ALA A O 1
ATOM 1592 N N . GLY A 1 220 ? 30.974 -19.936 -9.479 1.00 33.50 220 GLY A N 1
ATOM 1593 C CA . GLY A 1 220 ? 32.179 -19.202 -9.881 1.00 33.50 220 GLY A CA 1
ATOM 1594 C C . GLY A 1 220 ? 33.405 -19.369 -8.976 1.00 33.50 220 GLY A C 1
ATOM 1595 O O . GLY A 1 220 ? 34.483 -18.923 -9.363 1.00 33.50 220 GLY A O 1
ATOM 1596 N N . ARG A 1 221 ? 33.286 -20.002 -7.800 1.00 34.22 221 ARG A N 1
ATOM 1597 C CA . ARG A 1 221 ? 34.431 -20.318 -6.927 1.00 34.22 221 ARG A CA 1
ATOM 1598 C C . ARG A 1 221 ? 34.532 -21.825 -6.723 1.00 34.22 221 ARG A C 1
ATOM 1600 O O . ARG A 1 221 ? 33.691 -22.429 -6.068 1.00 34.22 221 ARG A O 1
ATOM 1607 N N . ALA A 1 222 ? 35.570 -22.419 -7.294 1.00 28.45 222 ALA A N 1
ATOM 1608 C CA . ALA A 1 222 ? 36.017 -23.746 -6.904 1.00 28.45 222 ALA A CA 1
ATOM 1609 C C . ALA A 1 222 ? 36.746 -23.658 -5.547 1.00 28.45 222 ALA A C 1
ATOM 1611 O O . ALA A 1 222 ? 37.585 -22.771 -5.425 1.00 28.45 222 ALA A O 1
ATOM 1612 N N . ALA A 1 223 ? 36.378 -24.562 -4.617 1.00 28.98 223 ALA A N 1
ATOM 1613 C CA . ALA A 1 223 ? 37.154 -25.240 -3.550 1.00 28.98 223 ALA A CA 1
ATOM 1614 C C . ALA A 1 223 ? 38.174 -24.423 -2.721 1.00 28.98 223 ALA A C 1
ATOM 1616 O O . ALA A 1 223 ? 38.948 -23.652 -3.269 1.00 28.98 223 ALA A O 1
ATOM 1617 N N . ASP A 1 224 ? 38.357 -24.564 -1.412 1.00 34.91 224 ASP A N 1
ATOM 1618 C CA . ASP A 1 224 ? 37.839 -25.368 -0.293 1.00 34.91 224 ASP A CA 1
ATOM 1619 C C . ASP A 1 224 ? 38.167 -24.513 0.976 1.00 34.91 224 ASP A C 1
ATOM 1621 O O . ASP A 1 224 ? 38.856 -23.502 0.847 1.00 34.91 224 ASP A O 1
ATOM 1625 N N . ASP A 1 225 ? 37.698 -24.879 2.176 1.00 29.50 225 ASP A N 1
ATOM 1626 C CA . ASP A 1 225 ? 38.018 -24.269 3.502 1.00 29.50 225 ASP A CA 1
ATOM 1627 C C . ASP A 1 225 ? 37.033 -23.263 4.148 1.00 29.50 225 ASP A C 1
ATOM 1629 O O . ASP A 1 225 ? 37.411 -22.511 5.043 1.00 29.50 225 ASP A O 1
ATOM 1633 N N . VAL A 1 226 ? 35.735 -23.297 3.819 1.00 28.42 226 VAL A N 1
ATOM 1634 C CA . VAL A 1 226 ? 34.690 -22.636 4.648 1.00 28.42 226 VAL A CA 1
ATOM 1635 C C . VAL A 1 226 ? 33.468 -23.550 4.800 1.00 28.42 226 VAL A C 1
ATOM 1637 O O . VAL A 1 226 ? 32.363 -23.208 4.388 1.00 28.42 226 VAL A O 1
ATOM 1640 N N . VAL A 1 227 ? 33.681 -24.774 5.293 1.00 26.95 227 VAL A N 1
ATOM 1641 C CA . VAL A 1 227 ? 32.637 -25.819 5.294 1.00 26.95 227 VAL A CA 1
ATOM 1642 C C . VAL A 1 227 ? 31.881 -25.941 6.626 1.00 26.95 227 VAL A C 1
ATOM 1644 O O . VAL A 1 227 ? 30.711 -26.280 6.583 1.00 26.95 227 VAL A O 1
ATOM 1647 N N . GLU A 1 228 ? 32.438 -25.591 7.792 1.00 29.23 228 GLU A N 1
ATOM 1648 C CA . GLU A 1 228 ? 31.728 -25.857 9.069 1.00 29.23 228 GLU A CA 1
ATOM 1649 C C . GLU A 1 228 ? 30.817 -24.725 9.579 1.00 29.23 228 GLU A C 1
ATOM 1651 O O . GLU A 1 228 ? 29.755 -25.007 10.114 1.00 29.23 228 GLU A O 1
ATOM 1656 N N . VAL A 1 229 ? 31.154 -23.445 9.381 1.00 28.77 229 VAL A N 1
ATOM 1657 C CA . VAL A 1 229 ? 30.339 -22.327 9.927 1.00 28.77 229 VAL A CA 1
ATOM 1658 C C . VAL A 1 229 ? 29.070 -22.070 9.099 1.00 28.77 229 VAL A C 1
ATOM 1660 O O . VAL A 1 229 ? 28.108 -21.464 9.562 1.00 28.77 229 VAL A O 1
ATOM 1663 N N . VAL A 1 230 ? 29.056 -22.540 7.851 1.00 27.56 230 VAL A N 1
ATOM 1664 C CA . VAL A 1 230 ? 27.973 -22.273 6.900 1.00 27.56 230 VAL A CA 1
ATOM 1665 C C . VAL A 1 230 ? 26.818 -23.264 7.054 1.00 27.56 230 VAL A C 1
ATOM 1667 O O . VAL A 1 230 ? 25.685 -22.869 6.801 1.00 27.56 230 VAL A O 1
ATOM 1670 N N . ASP A 1 231 ? 27.051 -24.495 7.512 1.00 28.44 231 ASP A N 1
ATOM 1671 C CA . ASP A 1 231 ? 25.960 -25.457 7.720 1.00 28.44 231 ASP A CA 1
ATOM 1672 C C . ASP A 1 231 ? 25.067 -25.048 8.909 1.00 28.44 231 ASP A C 1
ATOM 1674 O O . ASP A 1 231 ? 23.847 -25.102 8.780 1.00 28.44 231 ASP A O 1
ATOM 1678 N N . ASP A 1 232 ? 25.636 -24.478 9.979 1.00 28.89 232 ASP A N 1
ATOM 1679 C CA . ASP A 1 232 ? 24.877 -23.961 11.133 1.00 28.89 232 ASP A CA 1
ATOM 1680 C C . ASP A 1 232 ? 24.058 -22.699 10.794 1.00 28.89 232 ASP A C 1
ATOM 1682 O O . ASP A 1 232 ? 22.962 -22.494 11.316 1.00 28.89 232 ASP A O 1
ATOM 1686 N N . VAL A 1 233 ? 24.556 -21.846 9.889 1.00 29.33 233 VAL A N 1
ATOM 1687 C CA . VAL A 1 233 ? 23.849 -20.636 9.422 1.00 29.33 233 VAL A CA 1
ATOM 1688 C C . VAL A 1 233 ? 22.836 -20.963 8.321 1.00 29.33 233 VAL A C 1
ATOM 1690 O O . VAL A 1 233 ? 21.825 -20.271 8.203 1.00 29.33 233 VAL A O 1
ATOM 1693 N N . ILE A 1 234 ? 23.055 -22.024 7.538 1.00 28.59 234 ILE A N 1
ATOM 1694 C CA . ILE A 1 234 ? 22.046 -22.572 6.625 1.00 28.59 234 ILE A CA 1
ATOM 1695 C C . ILE A 1 234 ? 20.943 -23.275 7.421 1.00 28.59 234 ILE A C 1
ATOM 1697 O O . ILE A 1 234 ? 19.786 -23.047 7.096 1.00 28.59 234 ILE A O 1
ATOM 1701 N N . GLU A 1 235 ? 21.241 -24.024 8.488 1.00 32.94 235 GLU A N 1
ATOM 1702 C CA . GLU A 1 235 ? 20.208 -24.574 9.382 1.00 32.94 235 GLU A CA 1
ATOM 1703 C C . GLU A 1 235 ? 19.469 -23.465 10.136 1.00 32.94 235 GLU A C 1
ATOM 1705 O O . GLU A 1 235 ? 18.245 -23.437 10.104 1.00 32.94 235 GLU A O 1
ATOM 1710 N N . ALA A 1 236 ? 20.166 -22.478 10.711 1.00 29.36 236 ALA A N 1
ATOM 1711 C CA . ALA A 1 236 ? 19.527 -21.350 11.394 1.00 29.36 236 ALA A CA 1
ATOM 1712 C C . ALA A 1 236 ? 18.772 -20.415 10.432 1.00 29.36 236 ALA A C 1
ATOM 1714 O O . ALA A 1 236 ? 17.756 -19.829 10.799 1.00 29.36 236 ALA A O 1
ATOM 1715 N N . GLY A 1 237 ? 19.244 -20.268 9.194 1.00 28.25 237 GLY A N 1
ATOM 1716 C CA . GLY A 1 237 ? 18.600 -19.497 8.131 1.00 28.25 237 GLY A CA 1
ATOM 1717 C C . GLY A 1 237 ? 17.395 -20.219 7.532 1.00 28.25 237 GLY A C 1
ATOM 1718 O O . GLY A 1 237 ? 16.366 -19.581 7.315 1.00 28.25 237 GLY A O 1
ATOM 1719 N N . ASP A 1 238 ? 17.475 -21.537 7.346 1.00 27.89 238 ASP A N 1
ATOM 1720 C CA . ASP A 1 238 ? 16.331 -22.385 7.007 1.00 27.89 238 ASP A CA 1
ATOM 1721 C C . ASP A 1 238 ? 15.348 -22.468 8.180 1.00 27.89 238 ASP A C 1
ATOM 1723 O O . ASP A 1 238 ? 14.151 -22.546 7.939 1.00 27.89 238 ASP A O 1
ATOM 1727 N N . ASP A 1 239 ? 15.790 -22.378 9.435 1.00 28.27 239 ASP A N 1
ATOM 1728 C CA . ASP A 1 239 ? 14.922 -22.381 10.616 1.00 28.27 239 ASP A CA 1
ATOM 1729 C C . ASP A 1 239 ? 14.271 -21.013 10.870 1.00 28.27 239 ASP A C 1
ATOM 1731 O O . ASP A 1 239 ? 13.100 -20.951 11.233 1.00 28.27 239 ASP A O 1
ATOM 1735 N N . VAL A 1 240 ? 14.948 -19.897 10.584 1.00 27.67 240 VAL A N 1
ATOM 1736 C CA . VAL A 1 240 ? 14.354 -18.546 10.619 1.00 27.67 240 VAL A CA 1
ATOM 1737 C C . VAL A 1 240 ? 13.447 -18.304 9.406 1.00 27.67 240 VAL A C 1
ATOM 1739 O O . VAL A 1 240 ? 12.394 -17.675 9.546 1.00 27.67 240 VAL A O 1
ATOM 1742 N N . ALA A 1 241 ? 13.781 -18.856 8.234 1.00 26.56 241 ALA A N 1
ATOM 1743 C CA . ALA A 1 241 ? 12.878 -18.901 7.087 1.00 26.56 241 ALA A CA 1
ATOM 1744 C C . ALA A 1 241 ? 11.675 -19.821 7.356 1.00 26.56 241 ALA A C 1
ATOM 1746 O O . ALA A 1 241 ? 10.558 -19.428 7.036 1.00 26.56 241 ALA A O 1
ATOM 1747 N N . LYS A 1 242 ? 11.843 -20.966 8.035 1.00 27.38 242 LYS A N 1
ATOM 1748 C CA . LYS A 1 242 ? 10.720 -21.792 8.526 1.00 27.38 242 LYS A CA 1
ATOM 1749 C C . LYS A 1 242 ? 9.871 -21.049 9.564 1.00 27.38 242 LYS A C 1
ATOM 1751 O O . LYS A 1 242 ? 8.653 -21.117 9.500 1.00 27.38 242 LYS A O 1
ATOM 1756 N N . ILE A 1 243 ? 10.453 -20.240 10.453 1.00 29.17 243 ILE A N 1
ATOM 1757 C CA . ILE A 1 243 ? 9.681 -19.456 11.441 1.00 29.17 243 ILE A CA 1
ATOM 1758 C C . ILE A 1 243 ? 8.903 -18.291 10.788 1.00 29.17 243 ILE A C 1
ATOM 1760 O O . ILE A 1 243 ? 7.852 -17.889 11.300 1.00 29.17 243 ILE A O 1
ATOM 1764 N N . ALA A 1 244 ? 9.363 -17.768 9.646 1.00 29.44 244 ALA A N 1
ATOM 1765 C CA . ALA A 1 244 ? 8.650 -16.752 8.862 1.00 29.44 244 ALA A CA 1
ATOM 1766 C C . ALA A 1 244 ? 7.687 -17.327 7.797 1.00 29.44 244 ALA A C 1
ATOM 1768 O O . ALA A 1 244 ? 6.810 -16.587 7.342 1.00 29.44 244 ALA A O 1
ATOM 1769 N N . ASP A 1 245 ? 7.802 -18.613 7.446 1.00 31.28 245 ASP A N 1
ATOM 1770 C CA . ASP A 1 245 ? 6.972 -19.300 6.441 1.00 31.28 245 ASP A CA 1
ATOM 1771 C C . ASP A 1 245 ? 6.230 -20.559 6.948 1.00 31.28 245 ASP A C 1
ATOM 1773 O O . ASP A 1 245 ? 5.620 -21.263 6.147 1.00 31.28 245 ASP A O 1
ATOM 1777 N N . ASP A 1 246 ? 6.127 -20.803 8.258 1.00 34.06 246 ASP A N 1
ATOM 1778 C CA . ASP A 1 246 ? 5.207 -21.816 8.805 1.00 34.06 246 ASP A CA 1
ATOM 1779 C C . ASP A 1 246 ? 3.794 -21.243 9.007 1.00 34.06 246 ASP A C 1
ATOM 1781 O O . ASP A 1 246 ? 3.199 -21.245 10.085 1.00 34.06 246 ASP A O 1
ATOM 1785 N N . VAL A 1 247 ? 3.209 -20.779 7.904 1.00 33.75 247 VAL A N 1
ATOM 1786 C CA . VAL A 1 247 ? 1.798 -21.074 7.654 1.00 33.75 247 VAL A CA 1
ATOM 1787 C C . VAL A 1 247 ? 1.840 -22.352 6.822 1.00 33.75 247 VAL A C 1
ATOM 1789 O O . VAL A 1 247 ? 2.152 -22.259 5.631 1.00 33.75 247 VAL A O 1
ATOM 1792 N N . PRO A 1 248 ? 1.598 -23.541 7.413 1.00 35.38 248 PRO A N 1
ATOM 1793 C CA . PRO A 1 248 ? 1.707 -24.790 6.675 1.00 35.38 248 PRO A CA 1
ATOM 1794 C C . PRO A 1 248 ? 0.867 -24.711 5.397 1.00 35.38 248 PRO A C 1
ATOM 1796 O O . PRO A 1 248 ? -0.119 -23.979 5.307 1.00 35.38 248 PRO A O 1
ATOM 1799 N N . TYR A 1 249 ? 1.312 -25.389 4.342 1.00 32.28 249 TYR A N 1
ATOM 1800 C CA . TYR A 1 249 ? 0.790 -25.196 2.982 1.00 32.28 249 TYR A CA 1
ATOM 1801 C C . TYR A 1 249 ? -0.731 -25.468 2.859 1.00 32.28 249 TYR A C 1
ATOM 1803 O O . TYR A 1 249 ? -1.373 -25.027 1.906 1.00 32.28 249 TYR A O 1
ATOM 1811 N N . ASP A 1 250 ? -1.330 -26.131 3.855 1.00 38.31 250 ASP A N 1
ATOM 1812 C CA . ASP A 1 250 ? -2.770 -26.353 4.057 1.00 38.31 250 ASP A CA 1
ATOM 1813 C C . ASP A 1 250 ? -3.540 -25.128 4.618 1.00 38.31 250 ASP A C 1
ATOM 1815 O O . ASP A 1 250 ? -4.771 -25.142 4.747 1.00 38.31 250 ASP A O 1
ATOM 1819 N N . GLN A 1 251 ? -2.822 -24.052 4.936 1.00 37.88 251 GLN A N 1
ATOM 1820 C CA . GLN A 1 251 ? -3.314 -22.778 5.458 1.00 37.88 251 GLN A CA 1
ATOM 1821 C C . GLN A 1 251 ? -3.052 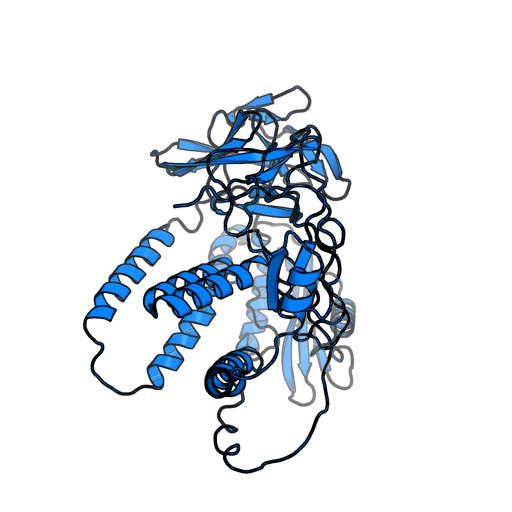-21.585 4.521 1.00 37.88 251 GLN A C 1
ATOM 1823 O O . GLN A 1 251 ? -3.537 -20.473 4.776 1.00 37.88 251 GLN A O 1
ATOM 1828 N N . LEU A 1 252 ? -2.392 -21.805 3.376 1.00 33.66 252 LEU A N 1
ATOM 1829 C CA . LEU A 1 252 ? -2.343 -20.861 2.252 1.00 33.66 252 LEU A CA 1
ATOM 1830 C C . LEU A 1 252 ? -3.733 -20.753 1.599 1.00 33.66 252 LEU A C 1
ATOM 1832 O O . LEU A 1 252 ? -4.052 -21.354 0.577 1.00 33.66 252 LEU A O 1
ATOM 1836 N N . GLY A 1 253 ? -4.583 -19.974 2.264 1.00 37.94 253 GLY A N 1
ATOM 1837 C CA . GLY A 1 253 ? -6.009 -19.819 1.990 1.00 37.94 253 GLY A CA 1
ATOM 1838 C C . GLY A 1 253 ? -6.851 -19.434 3.213 1.00 37.94 253 GLY A C 1
ATOM 1839 O O . GLY A 1 253 ? -8.029 -19.155 3.026 1.00 37.94 253 GLY A O 1
ATOM 1840 N N . LYS A 1 254 ? -6.274 -19.399 4.430 1.00 42.81 254 LYS A N 1
ATOM 1841 C CA . LYS A 1 254 ? -7.004 -19.169 5.695 1.00 42.81 254 LYS A CA 1
ATOM 1842 C C . LYS A 1 254 ? -6.717 -17.841 6.414 1.00 42.81 254 LYS A C 1
ATOM 1844 O O . LYS A 1 254 ? -7.426 -17.515 7.356 1.00 42.81 254 LYS A O 1
ATOM 1849 N N . THR A 1 255 ? -5.731 -17.050 5.988 1.00 53.44 255 THR A N 1
ATOM 1850 C CA . THR A 1 255 ? -5.393 -15.770 6.648 1.00 53.44 255 THR A CA 1
ATOM 1851 C C . THR A 1 255 ? -6.055 -14.585 5.944 1.00 53.44 255 THR A C 1
ATOM 1853 O O . THR A 1 255 ? -5.411 -13.847 5.194 1.00 53.44 255 THR A O 1
ATOM 1856 N N . GLU A 1 256 ? -7.365 -14.442 6.152 1.00 65.69 256 GLU A N 1
ATOM 1857 C CA . GLU A 1 256 ? -8.125 -13.247 5.767 1.00 65.69 256 GLU A CA 1
ATOM 1858 C C . GLU A 1 256 ? -7.882 -12.104 6.775 1.00 65.69 256 GLU A C 1
ATOM 1860 O O . GLU A 1 256 ? -7.627 -12.370 7.951 1.00 65.69 256 GLU A O 1
ATOM 1865 N N . PRO A 1 257 ? -7.910 -10.828 6.345 1.00 70.69 257 PRO A N 1
ATOM 1866 C CA . PRO A 1 257 ? -7.801 -9.698 7.262 1.00 70.69 257 PRO A CA 1
ATOM 1867 C C . PRO A 1 257 ? -9.044 -9.630 8.159 1.00 70.69 257 PRO A C 1
ATOM 1869 O O . PRO A 1 257 ? -10.135 -9.329 7.685 1.00 70.69 257 PRO A O 1
ATOM 1872 N N . CYS A 1 258 ? -8.871 -9.858 9.460 1.00 84.69 258 CYS A N 1
ATOM 1873 C CA . CYS A 1 258 ? -9.946 -9.827 10.458 1.00 84.69 258 CYS A CA 1
ATOM 1874 C C . CYS A 1 258 ? -9.552 -9.067 11.742 1.00 84.69 258 CYS A C 1
ATOM 1876 O O . CYS A 1 258 ? -8.369 -8.769 11.952 1.00 84.69 258 CYS A O 1
ATOM 1878 N N . PHE A 1 259 ? -10.544 -8.796 12.592 1.00 89.88 259 PHE A N 1
ATOM 1879 C CA . PHE A 1 259 ? -10.430 -8.224 13.941 1.00 89.88 259 PHE A CA 1
ATOM 1880 C C . PHE A 1 259 ? -10.984 -9.178 15.001 1.00 89.88 259 PHE A C 1
ATOM 1882 O O . PHE A 1 259 ? -11.829 -10.010 14.677 1.00 89.88 259 PHE A O 1
ATOM 1889 N N . LEU A 1 260 ? -10.554 -9.057 16.260 1.00 91.62 260 LEU A N 1
ATOM 1890 C CA . LEU A 1 260 ? -11.143 -9.838 17.358 1.00 91.62 260 LEU A CA 1
ATOM 1891 C C . LEU A 1 260 ? -12.578 -9.390 17.691 1.00 91.62 260 LEU A C 1
ATOM 1893 O O . LEU A 1 260 ? -12.963 -8.243 17.433 1.00 91.62 260 LEU A O 1
ATOM 1897 N N . ALA A 1 261 ? -13.349 -10.291 18.313 1.00 89.94 261 ALA A N 1
ATOM 1898 C CA . ALA A 1 261 ? -14.623 -9.957 18.959 1.00 89.94 261 ALA A CA 1
ATOM 1899 C C . ALA A 1 261 ? -14.481 -8.747 19.901 1.00 89.94 261 ALA A C 1
ATOM 1901 O O . ALA A 1 261 ? -13.435 -8.553 20.523 1.00 89.94 261 ALA A O 1
ATOM 1902 N N . GLY A 1 262 ? -15.526 -7.931 20.011 1.00 92.69 262 GLY A N 1
ATOM 1903 C CA . GLY A 1 262 ? -15.531 -6.711 20.816 1.00 92.69 262 GLY A CA 1
ATOM 1904 C C . GLY A 1 262 ? -14.914 -5.495 20.120 1.00 92.69 262 GLY A C 1
ATOM 1905 O O . GLY A 1 262 ? -15.032 -4.377 20.628 1.00 92.69 262 GLY A O 1
ATOM 1906 N N . THR A 1 263 ? -14.303 -5.663 18.939 1.00 95.31 263 THR A N 1
ATOM 1907 C CA . THR A 1 263 ? -13.799 -4.532 18.149 1.00 95.31 263 THR A CA 1
ATOM 1908 C C . THR A 1 263 ? -14.945 -3.583 17.817 1.00 95.31 263 THR A C 1
ATOM 1910 O O . THR A 1 263 ? -15.919 -3.956 17.166 1.00 95.31 263 THR A O 1
ATOM 1913 N N . LEU A 1 264 ? -14.835 -2.333 18.264 1.00 96.50 264 LEU A N 1
ATOM 1914 C CA . LEU A 1 264 ? -15.852 -1.315 18.020 1.00 96.50 264 LEU A CA 1
ATOM 1915 C C . LEU A 1 264 ? -15.775 -0.823 16.577 1.00 96.50 264 LEU A C 1
ATOM 1917 O O . LEU A 1 264 ? -14.704 -0.456 16.114 1.00 96.50 264 LEU A O 1
ATOM 1921 N N . VAL A 1 265 ? -16.908 -0.744 15.891 1.00 97.50 265 VAL A N 1
ATOM 1922 C CA . VAL A 1 265 ? -17.047 -0.194 14.539 1.00 97.50 265 VAL A CA 1
ATOM 1923 C C . VAL A 1 265 ? -17.888 1.074 14.602 1.00 97.50 265 VAL A C 1
ATOM 1925 O O . VAL A 1 265 ? -18.915 1.120 15.287 1.00 97.50 265 VAL A O 1
ATOM 1928 N N . LYS A 1 266 ? -17.468 2.124 13.891 1.00 97.50 266 LYS A N 1
ATOM 1929 C CA . LYS A 1 266 ? -18.227 3.378 13.808 1.00 97.50 266 LYS A CA 1
ATOM 1930 C C . LYS A 1 266 ? -19.425 3.223 12.875 1.00 97.50 266 LYS A C 1
ATOM 1932 O O . LYS A 1 266 ? -19.280 2.899 11.698 1.00 97.50 266 LYS A O 1
ATOM 1937 N N . THR A 1 267 ? -20.607 3.526 13.393 1.00 97.06 267 THR A N 1
ATOM 1938 C CA . THR A 1 267 ? -21.873 3.586 12.655 1.00 97.06 267 THR A CA 1
ATOM 1939 C C . THR A 1 267 ? -22.445 5.005 12.721 1.00 97.06 267 THR A C 1
ATOM 1941 O O . THR A 1 267 ? -22.030 5.786 13.584 1.00 97.06 267 THR A O 1
ATOM 1944 N N . PRO A 1 268 ? -23.430 5.352 11.875 1.00 96.19 268 PRO A N 1
ATOM 1945 C CA . PRO A 1 268 ? -24.122 6.641 11.968 1.00 96.19 268 PRO A CA 1
ATOM 1946 C C . PRO A 1 268 ? -24.766 6.904 13.339 1.00 96.19 268 PRO A C 1
ATOM 1948 O O . PRO A 1 268 ? -24.910 8.051 13.747 1.00 96.19 268 PRO A O 1
ATOM 1951 N N . ASN A 1 269 ? -25.112 5.840 14.073 1.00 93.94 269 ASN A N 1
ATOM 1952 C CA . ASN A 1 269 ? -25.791 5.906 15.369 1.00 93.94 269 ASN A CA 1
ATOM 1953 C C . ASN A 1 269 ? -24.839 5.665 16.557 1.00 93.94 269 ASN A C 1
ATOM 1955 O O . ASN A 1 269 ? -25.289 5.321 17.649 1.00 93.94 269 ASN A O 1
ATOM 1959 N N . GLY A 1 270 ? -23.524 5.807 16.352 1.00 93.62 270 GLY A N 1
ATOM 1960 C CA . GLY A 1 270 ? -22.498 5.564 17.369 1.00 93.62 270 GLY A CA 1
ATOM 1961 C C . GLY A 1 270 ? -21.685 4.296 17.112 1.00 93.62 270 GLY A C 1
ATOM 1962 O O . GLY A 1 270 ? -21.617 3.796 15.992 1.00 93.62 270 GLY A O 1
ATOM 1963 N N . THR A 1 271 ? -21.010 3.777 18.134 1.00 95.06 271 THR A N 1
ATOM 1964 C CA . THR A 1 271 ? -20.162 2.581 18.010 1.00 95.06 271 THR A CA 1
ATOM 1965 C C . THR A 1 271 ? -20.933 1.303 18.309 1.00 95.06 271 THR A C 1
ATOM 1967 O O . THR A 1 271 ? -21.684 1.250 19.282 1.00 95.06 271 THR A O 1
ATOM 1970 N N . LYS A 1 272 ? -20.693 0.252 17.523 1.00 96.81 272 LYS A N 1
ATOM 1971 C CA . LYS A 1 272 ? -21.249 -1.090 17.737 1.00 96.81 272 LYS A CA 1
ATOM 1972 C C . LYS A 1 272 ? -20.135 -2.128 17.614 1.00 96.81 272 LYS A C 1
ATOM 1974 O O . LYS A 1 272 ? -19.239 -1.953 16.798 1.00 96.81 272 LYS A O 1
ATOM 1979 N N . GLU A 1 273 ? -20.169 -3.173 18.432 1.00 97.31 273 GLU A N 1
ATOM 1980 C CA . GLU A 1 273 ? -19.215 -4.288 18.337 1.00 97.31 273 GLU A CA 1
ATOM 1981 C C . GLU A 1 273 ? -19.358 -5.014 16.991 1.00 97.31 273 GLU A C 1
ATOM 1983 O O . GLU A 1 273 ? -20.476 -5.191 16.489 1.00 97.31 273 GLU A O 1
ATOM 1988 N N . ILE A 1 274 ? -18.229 -5.418 16.410 1.00 95.75 274 ILE A N 1
ATOM 1989 C CA . ILE A 1 274 ? -18.142 -5.954 15.049 1.00 95.75 274 ILE A CA 1
ATOM 1990 C C . ILE A 1 274 ? -18.979 -7.225 14.853 1.00 95.75 274 ILE A C 1
ATOM 1992 O O . ILE A 1 274 ? -19.641 -7.371 13.829 1.00 95.75 274 ILE A O 1
ATOM 1996 N N . GLU A 1 275 ? -19.043 -8.099 15.854 1.00 94.19 275 GLU A N 1
ATOM 1997 C CA . GLU A 1 275 ? -19.805 -9.350 15.833 1.00 94.19 275 GLU A CA 1
ATOM 1998 C C . GLU A 1 275 ? -21.326 -9.150 15.883 1.00 94.19 275 GLU A C 1
ATOM 2000 O O . GLU A 1 275 ? -22.089 -10.061 15.562 1.00 94.19 275 GLU A O 1
ATOM 2005 N N . LYS A 1 276 ? -21.790 -7.957 16.283 1.00 96.25 276 LYS A N 1
ATOM 2006 C CA . LYS A 1 276 ? -23.220 -7.610 16.345 1.00 96.25 276 LYS A CA 1
ATOM 2007 C C . LYS A 1 276 ? -23.728 -6.992 15.039 1.00 96.25 276 LYS A C 1
ATOM 2009 O O . LYS A 1 276 ? -24.920 -6.682 14.948 1.00 96.25 276 LYS A O 1
ATOM 2014 N N . LEU A 1 277 ? -22.848 -6.728 14.072 1.00 94.06 277 LEU A N 1
ATOM 2015 C CA . LEU A 1 277 ? -23.191 -6.132 12.781 1.00 94.06 277 LEU A CA 1
ATOM 2016 C C . LEU A 1 277 ? -23.589 -7.203 11.761 1.00 94.06 277 LEU A C 1
ATOM 2018 O O . LEU A 1 277 ? -23.048 -8.306 11.751 1.00 94.06 277 LEU A O 1
ATOM 2022 N N . THR A 1 278 ? -24.541 -6.874 10.890 1.00 87.25 278 THR A N 1
ATOM 2023 C CA . THR A 1 278 ? -25.057 -7.788 9.856 1.00 87.25 278 THR A CA 1
ATOM 2024 C C . THR A 1 278 ? -25.148 -7.110 8.490 1.00 87.25 278 THR A C 1
ATOM 2026 O O . THR A 1 278 ? -25.090 -5.886 8.390 1.00 87.25 278 THR A O 1
ATOM 2029 N N . ALA A 1 279 ? -25.270 -7.894 7.414 1.00 84.75 279 ALA A N 1
ATOM 2030 C CA . ALA A 1 279 ? -25.485 -7.337 6.080 1.00 84.75 279 ALA A CA 1
ATOM 2031 C C . ALA A 1 279 ? -26.764 -6.479 6.049 1.00 84.75 279 ALA A C 1
ATOM 2033 O O . ALA A 1 279 ? -27.814 -6.903 6.529 1.00 84.75 279 ALA A O 1
ATOM 2034 N N . GLY A 1 280 ? -26.662 -5.276 5.487 1.00 82.06 280 GLY A N 1
ATOM 2035 C CA . GLY A 1 280 ? -27.706 -4.249 5.501 1.00 82.06 280 GLY A CA 1
ATOM 2036 C C . GLY A 1 280 ? -27.558 -3.199 6.609 1.00 82.06 280 GLY A C 1
ATOM 2037 O O . GLY A 1 280 ? -28.130 -2.119 6.474 1.00 82.06 280 GLY A O 1
ATOM 2038 N N . ASP A 1 281 ? -26.767 -3.453 7.659 1.00 91.62 281 ASP A N 1
ATOM 2039 C CA . ASP A 1 281 ? -26.404 -2.412 8.629 1.00 91.62 281 ASP A CA 1
ATOM 2040 C C . ASP A 1 281 ? -25.516 -1.344 7.960 1.00 91.62 281 ASP A C 1
ATOM 2042 O O . ASP A 1 281 ? -24.759 -1.628 7.029 1.00 91.62 281 ASP A O 1
ATOM 2046 N N . LYS A 1 282 ? -25.573 -0.104 8.460 1.00 95.44 282 LYS A N 1
ATOM 2047 C CA . LYS A 1 282 ? -24.730 1.002 7.986 1.00 95.44 282 LYS A CA 1
ATOM 2048 C C . LYS A 1 282 ? -23.513 1.225 8.875 1.00 95.44 282 LYS A C 1
ATOM 2050 O O . LYS A 1 282 ? -23.623 1.235 10.101 1.00 95.44 282 LYS A O 1
ATOM 2055 N N . VAL A 1 283 ? -22.385 1.539 8.249 1.00 97.38 283 VAL A N 1
ATOM 2056 C CA . VAL A 1 283 ? -21.148 1.969 8.913 1.00 97.38 283 VAL A CA 1
ATOM 2057 C C . VAL A 1 283 ? -20.648 3.288 8.335 1.00 97.38 283 VAL A C 1
ATOM 2059 O O . VAL A 1 283 ? -21.047 3.697 7.242 1.00 97.38 283 VAL A O 1
ATOM 2062 N N . LEU A 1 284 ? -19.763 3.957 9.070 1.00 97.38 284 LEU A N 1
ATOM 2063 C CA . LEU A 1 284 ? -18.983 5.062 8.527 1.00 97.38 284 LEU A CA 1
ATOM 2064 C C . LEU A 1 284 ? -17.840 4.497 7.679 1.00 97.38 284 LEU A C 1
ATOM 2066 O O . LEU A 1 284 ? -17.077 3.644 8.134 1.00 97.38 284 LEU A O 1
ATOM 2070 N N . SER A 1 285 ? -17.723 4.996 6.455 1.00 93.94 285 SER A N 1
ATOM 2071 C CA . SER A 1 285 ? -16.695 4.644 5.481 1.00 93.94 285 SER A CA 1
ATOM 2072 C C . SER A 1 285 ? -16.038 5.912 4.939 1.00 93.94 285 SER A C 1
ATOM 2074 O O . SER A 1 285 ? -16.577 7.010 5.074 1.00 93.94 285 SER A O 1
ATOM 2076 N N . TYR A 1 286 ? -14.860 5.798 4.339 1.00 91.12 286 TYR A N 1
ATOM 2077 C CA . TYR A 1 286 ? -14.066 6.933 3.890 1.00 91.12 286 TYR A CA 1
ATOM 2078 C C . TYR A 1 286 ? -13.892 6.960 2.375 1.00 91.12 286 TYR A C 1
ATOM 2080 O O . TYR A 1 286 ? -13.330 6.048 1.756 1.00 91.12 286 TYR A O 1
ATOM 2088 N N . ASN A 1 287 ? -14.307 8.069 1.764 1.00 85.50 287 ASN A N 1
ATOM 2089 C CA . ASN A 1 287 ? -14.020 8.347 0.368 1.00 85.50 287 ASN A CA 1
ATOM 2090 C C . ASN A 1 287 ? -12.650 9.025 0.250 1.00 85.50 287 ASN A C 1
ATOM 2092 O O . ASN A 1 287 ? -12.548 10.251 0.313 1.00 85.50 287 ASN A O 1
ATOM 2096 N N . VAL A 1 288 ? -11.604 8.233 0.003 1.00 75.25 288 VAL A N 1
ATOM 2097 C CA . VAL A 1 288 ? -10.219 8.724 -0.148 1.00 75.25 288 VAL A CA 1
ATOM 2098 C C . VAL A 1 288 ? -10.091 9.788 -1.251 1.00 75.25 288 VAL A C 1
ATOM 2100 O O . VAL A 1 288 ? -9.299 10.714 -1.121 1.00 75.25 288 VAL A O 1
ATOM 2103 N N . LYS A 1 289 ? -10.893 9.711 -2.327 1.00 73.56 289 LYS A N 1
ATOM 2104 C CA . LYS A 1 289 ? -10.834 10.677 -3.444 1.00 73.56 289 LYS A CA 1
ATOM 2105 C C . LYS A 1 289 ? -11.425 12.038 -3.082 1.00 73.56 289 LYS A C 1
ATOM 2107 O O . LYS A 1 289 ? -10.953 13.055 -3.577 1.00 73.56 289 LYS A O 1
ATOM 2112 N N . LYS A 1 290 ? -12.489 12.046 -2.277 1.00 78.94 290 LYS A N 1
ATOM 2113 C CA . LYS A 1 290 ? -13.204 13.265 -1.860 1.00 78.94 290 LYS A CA 1
ATOM 2114 C C . LYS A 1 290 ? -12.805 13.749 -0.467 1.00 78.94 290 LYS A C 1
ATOM 2116 O O . LYS A 1 290 ? -13.309 14.779 -0.037 1.00 78.94 290 LYS A O 1
ATOM 2121 N N . ASN A 1 291 ? -11.933 13.005 0.212 1.00 83.50 291 ASN A N 1
ATOM 2122 C CA . ASN A 1 291 ? -11.420 13.292 1.545 1.00 83.50 291 ASN A CA 1
ATOM 2123 C C . ASN A 1 291 ? -12.535 13.538 2.580 1.00 83.50 291 ASN A C 1
ATOM 2125 O O . ASN A 1 291 ? -12.535 14.550 3.277 1.00 83.50 291 ASN A O 1
ATOM 2129 N N . ARG A 1 292 ? -13.537 12.648 2.619 1.00 89.62 292 ARG A N 1
ATOM 2130 C CA . ARG A 1 292 ? -14.691 12.772 3.524 1.00 89.62 292 ARG A CA 1
ATOM 2131 C C . ARG A 1 292 ? -15.268 11.425 3.936 1.00 89.62 292 ARG A C 1
ATOM 2133 O O . ARG A 1 292 ? -15.207 10.456 3.175 1.00 89.62 292 ARG A O 1
ATOM 2140 N N . VAL A 1 293 ? -15.875 11.411 5.117 1.00 94.25 293 VAL A N 1
ATOM 2141 C CA . VAL A 1 293 ? -16.631 10.277 5.651 1.00 94.25 293 VAL A CA 1
ATOM 2142 C C . VAL A 1 293 ? -18.021 10.233 5.011 1.00 94.25 293 VAL A C 1
ATOM 2144 O O . VAL A 1 293 ? -18.676 11.264 4.861 1.00 94.25 293 VAL A O 1
ATOM 2147 N N . GLU A 1 294 ? -18.465 9.044 4.618 1.00 93.69 294 GLU A N 1
ATOM 2148 C CA . GLU A 1 294 ? -19.794 8.778 4.065 1.00 93.69 294 GLU A CA 1
ATOM 2149 C C . GLU A 1 294 ? -20.371 7.501 4.697 1.00 93.69 294 GLU A C 1
ATOM 2151 O O . GLU A 1 294 ? -19.636 6.581 5.057 1.00 93.69 294 GLU A O 1
ATOM 2156 N N . GLU A 1 295 ? -21.694 7.430 4.833 1.00 96.88 295 GLU A N 1
ATOM 2157 C CA . GLU A 1 295 ? -22.365 6.212 5.293 1.00 96.88 295 GLU A CA 1
ATOM 2158 C C . GLU A 1 295 ? -22.420 5.181 4.168 1.00 96.88 295 GLU A C 1
ATOM 2160 O O . GLU A 1 295 ? -22.790 5.520 3.040 1.00 96.88 295 GLU A O 1
ATOM 2165 N N . LYS A 1 296 ? -22.104 3.926 4.485 1.00 93.00 296 LYS A N 1
ATOM 2166 C CA . LYS A 1 296 ? -22.144 2.807 3.540 1.00 93.00 296 LYS A CA 1
ATOM 2167 C C . LYS A 1 296 ? -22.742 1.565 4.182 1.00 93.00 296 LYS A C 1
ATOM 2169 O O . LYS A 1 296 ? -22.554 1.328 5.377 1.00 93.00 296 LYS A O 1
ATOM 2174 N N . ASN A 1 297 ? -23.468 0.781 3.393 1.00 85.00 297 ASN A N 1
ATOM 2175 C CA . ASN A 1 297 ? -24.026 -0.489 3.840 1.00 85.00 297 ASN A CA 1
ATOM 2176 C C . ASN A 1 297 ? -22.943 -1.567 3.926 1.00 85.00 297 ASN A C 1
ATOM 2178 O O . ASN A 1 297 ? -22.036 -1.655 3.089 1.00 85.00 297 ASN A O 1
ATOM 2182 N N . ILE A 1 298 ? -23.096 -2.441 4.914 1.00 88.00 298 ILE A N 1
ATOM 2183 C CA . ILE A 1 298 ? -22.401 -3.720 4.975 1.00 88.00 298 ILE A CA 1
ATOM 2184 C C . ILE A 1 298 ? -23.064 -4.656 3.964 1.00 88.00 298 ILE A C 1
ATOM 2186 O O . ILE A 1 298 ? -24.254 -4.952 4.058 1.00 88.00 298 ILE A O 1
ATOM 2190 N N . VAL A 1 299 ? -22.293 -5.146 3.000 1.00 71.19 299 VAL A N 1
ATOM 2191 C CA . VAL A 1 299 ? -22.761 -6.081 1.965 1.00 71.19 299 VAL A CA 1
ATOM 2192 C C . VAL A 1 299 ? -22.677 -7.522 2.460 1.00 71.19 299 VAL A C 1
ATOM 2194 O O . VAL A 1 299 ? -23.512 -8.357 2.115 1.00 71.19 299 VAL A O 1
ATOM 2197 N N . ARG A 1 300 ? -21.660 -7.830 3.268 1.00 72.94 300 ARG A N 1
ATOM 2198 C CA . ARG A 1 300 ? -21.382 -9.176 3.776 1.00 72.94 300 ARG A CA 1
ATOM 2199 C C . ARG A 1 300 ? -20.612 -9.099 5.090 1.00 72.94 300 ARG A C 1
ATOM 2201 O O . ARG A 1 300 ? -19.874 -8.149 5.314 1.00 72.94 300 ARG A O 1
ATOM 2208 N N . THR A 1 301 ? -20.753 -10.111 5.933 1.00 79.75 301 THR A N 1
ATOM 2209 C CA . THR A 1 301 ? -19.904 -10.314 7.111 1.00 79.75 301 THR A CA 1
ATOM 2210 C C . THR A 1 301 ? -19.081 -11.586 6.937 1.00 79.75 301 THR A C 1
ATOM 2212 O O . THR A 1 301 ? -19.517 -12.535 6.280 1.00 79.75 301 THR A O 1
ATOM 2215 N N . TYR A 1 302 ? -17.875 -11.593 7.493 1.00 76.19 302 TYR A N 1
ATOM 2216 C CA . TYR A 1 302 ? -16.968 -12.733 7.510 1.00 76.19 302 TYR A CA 1
ATOM 2217 C C . TYR A 1 302 ? -16.674 -13.091 8.957 1.00 76.19 302 TYR A C 1
ATOM 2219 O O . TYR A 1 302 ? -16.376 -12.209 9.760 1.00 76.19 302 TYR A O 1
ATOM 2227 N N . ASN A 1 303 ? -16.731 -14.383 9.261 1.00 78.81 303 ASN A N 1
ATOM 2228 C CA . ASN A 1 303 ? -16.416 -14.920 10.576 1.00 78.81 303 ASN A CA 1
ATOM 2229 C C . ASN A 1 303 ? -15.355 -16.000 10.396 1.00 78.81 303 ASN A C 1
ATOM 2231 O O . ASN A 1 303 ? -15.511 -16.883 9.550 1.00 78.81 303 ASN A O 1
ATOM 2235 N N . ASN A 1 304 ? -14.287 -15.926 11.175 1.00 78.81 304 ASN A N 1
ATOM 2236 C CA . ASN A 1 304 ? -13.189 -16.883 11.148 1.00 78.81 304 ASN A CA 1
ATOM 2237 C C . ASN A 1 304 ? -12.598 -17.012 12.561 1.00 78.81 304 ASN A C 1
ATOM 2239 O O . ASN A 1 304 ? -13.207 -16.575 13.538 1.00 78.81 304 ASN A O 1
ATOM 2243 N N . TRP A 1 305 ? -11.410 -17.583 12.691 1.00 75.06 305 TRP A N 1
ATOM 2244 C CA . TRP A 1 305 ? -10.666 -17.666 13.943 1.00 75.06 305 TRP A CA 1
ATOM 2245 C C . TRP A 1 305 ? -9.186 -17.352 13.703 1.00 75.06 305 TRP A C 1
ATOM 2247 O O . TRP A 1 305 ? -8.709 -17.402 12.569 1.00 75.06 305 TRP A O 1
ATOM 2257 N N . THR A 1 306 ? -8.475 -16.971 14.760 1.00 75.88 306 THR A N 1
ATOM 2258 C CA . THR A 1 306 ? -7.027 -16.746 14.735 1.00 75.88 306 THR A CA 1
ATOM 2259 C C . THR A 1 306 ? -6.400 -17.258 16.020 1.00 75.88 306 THR A C 1
ATOM 2261 O O . THR A 1 306 ? -7.018 -17.209 17.083 1.00 75.88 306 THR A O 1
ATOM 2264 N N . ASP A 1 307 ? -5.158 -17.710 15.922 1.00 72.62 307 ASP A N 1
ATOM 2265 C CA . ASP A 1 307 ? -4.304 -18.017 17.064 1.00 72.62 307 ASP A CA 1
ATOM 2266 C C . ASP A 1 307 ? -3.349 -16.860 17.410 1.00 72.62 307 ASP A C 1
ATOM 2268 O O . ASP A 1 307 ? -2.683 -16.879 18.442 1.00 72.62 307 ASP A O 1
ATOM 2272 N N . ARG A 1 308 ? -3.268 -15.835 16.552 1.00 73.62 308 ARG A N 1
ATOM 2273 C CA . ARG A 1 308 ? -2.341 -14.707 16.682 1.00 73.62 308 ARG A CA 1
ATOM 2274 C C . ARG A 1 308 ? -2.996 -13.387 16.291 1.00 73.62 308 ARG A C 1
ATOM 2276 O O . ARG A 1 308 ? -3.664 -13.287 15.258 1.00 73.62 308 ARG A O 1
ATOM 2283 N N . TYR A 1 309 ? -2.749 -12.346 17.077 1.00 83.31 309 TYR A N 1
ATOM 2284 C CA . TYR A 1 309 ? -3.181 -10.982 16.778 1.00 83.31 309 TYR A CA 1
ATOM 2285 C C . TYR A 1 309 ? -2.178 -9.946 17.294 1.00 83.31 309 TYR A C 1
ATOM 2287 O O . TYR A 1 309 ? -1.287 -10.245 18.091 1.00 83.31 309 TYR A O 1
ATOM 2295 N N . PHE A 1 310 ? -2.330 -8.719 16.813 1.00 84.56 310 PHE A N 1
ATOM 2296 C CA . PHE A 1 310 ? -1.549 -7.557 17.203 1.00 84.56 310 PHE A CA 1
ATOM 2297 C C . PHE A 1 310 ? -2.450 -6.597 17.974 1.00 84.56 310 PHE A C 1
ATOM 2299 O O . PHE A 1 310 ? -3.515 -6.236 17.472 1.00 84.56 310 PHE A O 1
ATOM 2306 N N . ASN A 1 311 ? -2.013 -6.174 19.158 1.00 90.06 311 ASN A N 1
ATOM 2307 C CA . ASN A 1 311 ? -2.629 -5.089 19.909 1.00 90.06 311 ASN A CA 1
ATOM 2308 C C . ASN A 1 311 ? -1.931 -3.780 19.534 1.00 90.06 311 ASN A C 1
ATOM 2310 O O . ASN A 1 311 ? -0.737 -3.599 19.782 1.00 90.06 311 ASN A O 1
ATOM 2314 N N . LEU A 1 312 ? -2.685 -2.875 18.922 1.00 89.69 312 LEU A N 1
ATOM 2315 C CA . LEU A 1 312 ? -2.250 -1.528 18.573 1.00 89.69 312 LEU A CA 1
ATOM 2316 C C . LEU A 1 312 ? -2.811 -0.545 19.597 1.00 89.69 312 LEU A C 1
ATOM 2318 O O . LEU A 1 312 ? -3.975 -0.670 19.991 1.00 89.69 312 LEU A O 1
ATOM 2322 N N . LYS A 1 313 ? -2.020 0.458 19.987 1.00 91.81 313 LYS A N 1
ATOM 2323 C CA . LYS A 1 313 ? -2.490 1.612 20.768 1.00 91.81 313 LYS A CA 1
ATOM 2324 C C . LYS A 1 313 ? -2.101 2.920 20.098 1.00 91.81 313 LYS A C 1
ATOM 2326 O O . LYS A 1 313 ? -0.987 3.039 19.586 1.00 91.81 313 LYS A O 1
ATOM 2331 N N . THR A 1 314 ? -3.009 3.890 20.123 1.00 89.94 314 THR A N 1
ATOM 2332 C CA . THR A 1 314 ? -2.739 5.268 19.690 1.00 89.94 314 THR A CA 1
ATOM 2333 C C . THR A 1 314 ? -2.475 6.191 20.876 1.00 89.94 314 THR A C 1
ATOM 2335 O O . THR A 1 314 ? -2.731 5.831 22.027 1.00 89.94 314 THR A O 1
ATOM 2338 N N . GLU A 1 315 ? -1.953 7.386 20.603 1.00 87.12 315 GLU A N 1
ATOM 2339 C CA . GLU A 1 315 ? -1.655 8.405 21.619 1.00 87.12 315 GLU A CA 1
ATOM 2340 C C . GLU A 1 315 ? -2.874 8.792 22.465 1.00 87.12 315 GLU A C 1
ATOM 2342 O O . GLU A 1 315 ? -2.760 8.881 23.687 1.00 87.12 315 GLU A O 1
ATOM 2347 N N . ASN A 1 316 ? -4.062 8.885 21.859 1.00 88.06 316 ASN A N 1
ATOM 2348 C CA . ASN A 1 316 ? -5.310 9.160 22.572 1.00 88.06 316 ASN A CA 1
ATOM 2349 C C . ASN A 1 316 ? -6.031 7.877 23.041 1.00 88.06 316 ASN A C 1
ATOM 2351 O O . ASN A 1 316 ? -7.259 7.817 23.109 1.00 88.06 316 ASN A O 1
ATOM 2355 N N . ASN A 1 317 ? -5.258 6.840 23.391 1.00 80.50 317 ASN A N 1
ATOM 2356 C CA . ASN A 1 317 ? -5.705 5.590 24.023 1.00 80.50 317 ASN A CA 1
ATOM 2357 C C . ASN A 1 317 ? -6.759 4.774 23.244 1.00 80.50 317 ASN A C 1
ATOM 2359 O O . ASN A 1 317 ? -7.486 3.975 23.841 1.00 80.50 317 ASN A O 1
ATOM 2363 N N . SER A 1 318 ? -6.832 4.889 21.914 1.00 86.75 318 SER A N 1
ATOM 2364 C CA . SER A 1 318 ? -7.581 3.904 21.121 1.00 86.75 318 SER A CA 1
ATOM 2365 C C . SER A 1 318 ? -6.787 2.604 21.061 1.00 86.75 318 SER A C 1
ATOM 2367 O O . SER A 1 318 ? -5.634 2.622 20.639 1.00 86.75 318 SER A O 1
ATOM 2369 N N . SER A 1 319 ? -7.398 1.482 21.449 1.00 91.19 319 SER A N 1
ATOM 2370 C CA . SER A 1 319 ? -6.789 0.152 21.339 1.00 91.19 319 SER A CA 1
ATOM 2371 C C . SER A 1 319 ? -7.527 -0.704 20.312 1.00 91.19 319 SER A C 1
ATOM 2373 O O . SER A 1 319 ? -8.759 -0.677 20.262 1.00 91.19 319 SER A O 1
ATOM 2375 N N . ILE A 1 320 ? -6.778 -1.401 19.455 1.00 93.81 320 ILE A N 1
ATOM 2376 C CA . ILE A 1 320 ? -7.316 -2.195 18.344 1.00 93.81 320 ILE A CA 1
ATOM 2377 C C . ILE A 1 320 ? -6.571 -3.526 18.275 1.00 93.81 320 ILE A C 1
ATOM 2379 O O . ILE A 1 320 ? -5.348 -3.535 18.148 1.00 93.81 320 ILE A O 1
ATOM 2383 N N . ASP A 1 321 ? -7.323 -4.625 18.294 1.00 92.69 321 ASP A N 1
ATOM 2384 C CA . ASP A 1 321 ? -6.796 -5.978 18.135 1.00 92.69 321 ASP A CA 1
ATOM 2385 C C . ASP A 1 321 ? -7.057 -6.493 16.719 1.00 92.69 321 ASP A C 1
ATOM 2387 O O . ASP A 1 321 ? -8.192 -6.807 16.344 1.00 92.69 321 ASP A O 1
ATOM 2391 N N . ALA A 1 322 ? -5.996 -6.574 15.917 1.00 88.50 322 ALA A N 1
ATOM 2392 C CA . ALA A 1 322 ? -6.073 -6.903 14.499 1.00 88.50 322 ALA A CA 1
ATOM 2393 C C . ALA A 1 322 ? -5.176 -8.088 14.124 1.00 88.50 322 ALA A C 1
ATOM 2395 O O . ALA A 1 322 ? -4.106 -8.310 14.689 1.00 88.50 322 ALA A O 1
ATOM 2396 N N . THR A 1 323 ? -5.602 -8.858 13.128 1.00 84.75 323 THR A N 1
ATOM 2397 C CA . THR A 1 323 ? -4.765 -9.908 12.524 1.00 84.75 323 THR A CA 1
ATOM 2398 C C . THR A 1 323 ? -3.635 -9.305 11.684 1.00 84.75 323 THR A C 1
ATOM 2400 O O . THR A 1 323 ? -3.726 -8.178 11.203 1.00 84.75 323 THR A O 1
ATOM 2403 N N . SER A 1 324 ? -2.572 -10.078 11.445 1.00 74.81 324 SER A N 1
ATOM 2404 C CA . SER A 1 324 ? -1.329 -9.618 10.794 1.00 74.81 324 SER A CA 1
ATOM 2405 C C . SER A 1 324 ? -1.508 -8.883 9.458 1.00 74.81 324 SER A C 1
ATOM 2407 O O . SER A 1 324 ? -0.693 -8.026 9.116 1.00 74.81 324 SER A O 1
ATOM 2409 N N . LYS A 1 325 ? -2.557 -9.208 8.694 1.00 74.50 325 LYS A N 1
ATOM 2410 C CA . LYS A 1 325 ? -2.812 -8.675 7.347 1.00 74.50 325 LYS A CA 1
ATOM 2411 C C . LYS A 1 325 ? -3.830 -7.538 7.301 1.00 74.50 325 LYS A C 1
ATOM 2413 O O . LYS A 1 325 ? -4.081 -7.025 6.212 1.00 74.50 325 LYS A O 1
ATOM 2418 N N . HIS A 1 326 ? -4.426 -7.140 8.427 1.00 83.50 326 HIS A N 1
ATOM 2419 C CA . HIS A 1 326 ? -5.428 -6.078 8.394 1.00 83.50 326 HIS A CA 1
ATOM 2420 C C . HIS A 1 326 ? -4.787 -4.747 7.996 1.00 83.50 326 HIS A C 1
ATOM 2422 O O . HIS A 1 326 ? -3.731 -4.393 8.522 1.00 83.50 326 HIS A O 1
ATOM 2428 N N . LEU A 1 327 ? -5.390 -4.040 7.040 1.00 85.12 327 LEU A N 1
ATOM 2429 C CA . LEU A 1 327 ? -4.800 -2.846 6.445 1.00 85.12 327 LEU A CA 1
ATOM 2430 C C . LEU A 1 327 ? -5.228 -1.575 7.179 1.00 85.12 327 LEU A C 1
ATOM 2432 O O . LEU A 1 327 ? -6.423 -1.357 7.369 1.00 85.12 327 LEU A O 1
ATOM 2436 N N . PHE A 1 328 ? -4.266 -0.705 7.479 1.00 88.44 328 PHE A N 1
ATOM 2437 C CA . PHE A 1 328 ? -4.464 0.613 8.087 1.00 88.44 328 PHE A CA 1
ATOM 2438 C C . PHE A 1 328 ? -4.012 1.720 7.133 1.00 88.44 328 PHE A C 1
ATOM 2440 O O . PHE A 1 328 ? -3.030 1.553 6.404 1.00 88.44 328 PHE A O 1
ATOM 2447 N N . TRP A 1 329 ? -4.735 2.842 7.109 1.00 86.94 329 TRP A N 1
ATOM 2448 C CA . TRP A 1 329 ? -4.362 4.000 6.291 1.00 86.94 329 TRP A CA 1
ATOM 2449 C C . TRP A 1 329 ? -3.276 4.828 6.975 1.00 86.94 329 TRP A C 1
ATOM 2451 O O . TRP A 1 329 ? -3.528 5.397 8.037 1.00 86.94 329 TRP A O 1
ATOM 2461 N N . ILE A 1 330 ? -2.109 4.949 6.338 1.00 84.12 330 ILE A N 1
ATOM 2462 C CA . ILE A 1 330 ? -1.011 5.793 6.821 1.00 84.12 330 ILE A CA 1
ATOM 2463 C C . ILE A 1 330 ? -1.019 7.117 6.069 1.00 84.12 330 ILE A C 1
ATOM 2465 O O . ILE A 1 330 ? -0.832 7.147 4.846 1.00 84.12 330 ILE A O 1
ATOM 2469 N N . THR A 1 331 ? -1.243 8.216 6.789 1.00 74.44 331 THR A N 1
ATOM 2470 C CA . THR A 1 331 ? -1.512 9.528 6.179 1.00 74.44 331 THR A CA 1
ATOM 2471 C C . THR A 1 331 ? -0.299 10.117 5.467 1.00 74.44 331 THR A C 1
ATOM 2473 O O . THR A 1 331 ? -0.462 10.671 4.380 1.00 74.44 331 THR A O 1
ATOM 2476 N N . ASP A 1 332 ? 0.905 9.939 6.017 1.00 65.31 332 ASP A N 1
ATOM 2477 C CA . ASP A 1 332 ? 2.140 10.532 5.480 1.00 65.31 332 ASP A CA 1
ATOM 2478 C C . ASP A 1 332 ? 2.501 9.976 4.102 1.00 65.31 332 ASP A C 1
ATOM 2480 O O . ASP A 1 332 ? 2.785 10.720 3.164 1.00 65.31 332 ASP A O 1
ATOM 2484 N N . ILE A 1 333 ? 2.434 8.651 3.958 1.00 60.53 333 ILE A N 1
ATOM 2485 C CA . ILE A 1 333 ? 2.763 7.953 2.708 1.00 60.53 333 ILE A CA 1
ATOM 2486 C C . ILE A 1 333 ? 1.540 7.712 1.818 1.00 60.53 333 ILE A C 1
ATOM 2488 O O . ILE A 1 333 ? 1.694 7.223 0.699 1.00 60.53 333 ILE A O 1
ATOM 2492 N N . LYS A 1 334 ? 0.331 8.032 2.303 1.00 69.44 334 LYS A N 1
ATOM 2493 C CA . LYS A 1 334 ? -0.959 7.816 1.623 1.00 69.44 334 LYS A CA 1
ATOM 2494 C C . LYS A 1 334 ? -1.107 6.388 1.086 1.00 69.44 334 LYS A C 1
ATOM 2496 O O . LYS A 1 334 ? -1.488 6.175 -0.069 1.00 69.44 334 LYS A O 1
ATOM 2501 N N . LYS A 1 335 ? -0.766 5.405 1.921 1.00 69.19 335 LYS A N 1
ATOM 2502 C CA . LYS A 1 335 ? -0.817 3.974 1.589 1.00 69.19 335 LYS A CA 1
ATOM 2503 C C . LYS A 1 335 ? -1.531 3.185 2.677 1.00 69.19 335 LYS A C 1
ATOM 2505 O O . LYS A 1 335 ? -1.543 3.565 3.843 1.00 69.19 335 LYS A O 1
ATOM 2510 N N . TRP A 1 336 ? -2.080 2.053 2.257 1.00 76.56 336 TRP A N 1
ATOM 2511 C CA . TRP A 1 336 ? -2.560 1.005 3.144 1.00 76.56 336 TRP A CA 1
ATOM 2512 C C . TRP A 1 336 ? -1.393 0.092 3.510 1.00 76.56 336 TRP A C 1
ATOM 2514 O O . TRP A 1 336 ? -0.799 -0.493 2.602 1.00 76.56 336 TRP A O 1
ATOM 2524 N N . LEU A 1 337 ? -1.084 -0.040 4.797 1.00 69.06 337 LEU A N 1
ATOM 2525 C CA . LEU A 1 337 ? -0.081 -0.989 5.289 1.00 69.06 337 LEU A CA 1
ATOM 2526 C C . LEU A 1 337 ? -0.744 -2.090 6.123 1.00 69.06 337 LEU A C 1
ATOM 2528 O O . LEU A 1 337 ? -1.675 -1.791 6.875 1.00 69.06 337 LEU A O 1
ATOM 2532 N N . PRO A 1 338 ? -0.304 -3.354 6.001 1.00 72.38 338 PRO A N 1
ATOM 2533 C CA . PRO A 1 338 ? -0.785 -4.428 6.856 1.00 72.38 338 PRO A CA 1
ATOM 2534 C C . PRO A 1 338 ? -0.287 -4.247 8.287 1.00 72.38 338 PRO A C 1
ATOM 2536 O O . PRO A 1 338 ? 0.776 -3.686 8.530 1.00 72.38 338 PRO A O 1
ATOM 2539 N N . THR A 1 339 ? -1.046 -4.785 9.236 1.00 76.75 339 THR A N 1
ATOM 2540 C CA . THR A 1 339 ? -0.803 -4.629 10.676 1.00 76.75 339 THR A CA 1
ATOM 2541 C C . THR A 1 339 ? 0.619 -5.023 11.081 1.00 76.75 339 THR A C 1
ATOM 2543 O O . THR A 1 339 ? 1.250 -4.318 11.860 1.00 76.75 339 THR A O 1
ATOM 2546 N N . LYS A 1 340 ? 1.155 -6.107 10.507 1.00 73.62 340 LYS A N 1
ATOM 2547 C CA . LYS A 1 340 ? 2.524 -6.581 10.776 1.00 73.62 340 LYS A CA 1
ATOM 2548 C C . LYS A 1 340 ? 3.640 -5.642 10.282 1.00 73.62 340 LYS A C 1
ATOM 2550 O O . LYS A 1 340 ? 4.784 -5.829 10.670 1.00 73.62 340 LYS A O 1
ATOM 2555 N N . GLU A 1 341 ? 3.328 -4.705 9.387 1.00 64.88 341 GLU A N 1
ATOM 2556 C CA . GLU A 1 341 ? 4.268 -3.724 8.817 1.00 64.88 341 GLU A CA 1
ATOM 2557 C C . GLU A 1 341 ? 4.114 -2.337 9.465 1.00 64.88 341 GLU A C 1
ATOM 2559 O O . GLU A 1 341 ? 4.802 -1.393 9.076 1.00 64.88 341 GLU A O 1
ATOM 2564 N N . LEU A 1 342 ? 3.216 -2.192 10.447 1.00 68.25 342 LEU A N 1
ATOM 2565 C CA . LEU A 1 342 ? 3.074 -0.956 11.209 1.00 68.25 342 LEU A CA 1
ATOM 2566 C C . LEU A 1 342 ? 4.241 -0.775 12.182 1.00 68.25 342 LEU A C 1
ATOM 2568 O O . LEU A 1 342 ? 4.743 -1.739 12.758 1.00 68.25 342 LEU A O 1
ATOM 2572 N N . ALA A 1 343 ? 4.620 0.480 12.409 1.00 63.97 343 ALA A N 1
ATOM 2573 C CA . ALA A 1 343 ? 5.629 0.865 13.386 1.00 63.97 343 ALA A CA 1
ATOM 2574 C C . ALA A 1 343 ? 5.110 1.968 14.318 1.00 63.97 343 ALA A C 1
ATOM 2576 O O . ALA A 1 343 ? 4.216 2.744 13.967 1.00 63.97 343 ALA A O 1
ATOM 2577 N N . ILE A 1 344 ? 5.703 2.047 15.509 1.00 73.12 344 ILE A N 1
ATOM 2578 C CA . ILE A 1 344 ? 5.467 3.140 16.458 1.00 73.12 344 ILE A CA 1
ATOM 2579 C C . ILE A 1 344 ? 5.831 4.474 15.786 1.00 73.12 344 ILE A C 1
ATOM 2581 O O . ILE A 1 344 ? 6.812 4.570 15.052 1.00 73.12 344 ILE A O 1
ATOM 2585 N N . GLY A 1 345 ? 5.016 5.499 16.021 1.00 65.44 345 GLY A N 1
ATOM 2586 C CA . GLY A 1 345 ? 5.141 6.831 15.436 1.00 65.44 345 GLY A CA 1
ATOM 2587 C C . GLY A 1 345 ? 4.390 7.018 14.116 1.00 65.44 345 GLY A C 1
ATOM 2588 O O . GLY A 1 345 ? 4.181 8.163 13.719 1.00 65.44 345 GLY A O 1
ATOM 2589 N N . MET A 1 346 ? 3.937 5.941 13.457 1.00 68.44 346 MET A N 1
ATOM 2590 C CA . MET A 1 346 ? 3.182 6.064 12.207 1.00 68.44 346 MET A CA 1
ATOM 2591 C C . MET A 1 346 ? 1.833 6.773 12.432 1.00 68.44 346 MET A C 1
ATOM 2593 O O . MET A 1 346 ? 1.109 6.408 13.366 1.00 68.44 346 MET A O 1
ATOM 2597 N N . PRO A 1 347 ? 1.470 7.747 11.576 1.00 79.81 347 PRO A N 1
ATOM 2598 C CA . PRO A 1 347 ? 0.210 8.466 11.691 1.00 79.81 347 PRO A CA 1
ATOM 2599 C C . PRO A 1 347 ? -0.932 7.748 10.964 1.00 79.81 347 PRO A C 1
ATOM 2601 O O . PRO A 1 347 ? -0.833 7.413 9.779 1.00 79.81 347 PRO A O 1
ATOM 2604 N N . VAL A 1 348 ? -2.036 7.547 11.678 1.00 91.38 348 VAL A N 1
ATOM 2605 C CA . VAL A 1 348 ? -3.269 6.914 11.204 1.00 91.38 348 VAL A CA 1
ATOM 2606 C C . VAL A 1 348 ? -4.438 7.897 11.251 1.00 91.38 348 VAL A C 1
ATOM 2608 O O . VAL A 1 348 ? -4.471 8.811 12.071 1.00 91.38 348 VAL A O 1
ATOM 2611 N N . LEU A 1 349 ? -5.408 7.720 10.353 1.00 93.19 349 LEU A N 1
ATOM 2612 C CA . LEU A 1 349 ? -6.558 8.622 10.235 1.00 93.19 349 LEU A CA 1
ATOM 2613 C C . LEU A 1 349 ? -7.725 8.170 11.118 1.00 93.19 349 LEU A C 1
ATOM 2615 O O . LEU A 1 349 ? -8.156 7.017 11.018 1.00 93.19 349 LEU A O 1
ATOM 2619 N N . SER A 1 350 ? -8.274 9.082 11.919 1.00 94.81 350 SER A N 1
ATOM 2620 C CA . SER A 1 350 ? -9.471 8.851 12.727 1.00 94.81 350 SER A CA 1
ATOM 2621 C C . SER A 1 350 ? -10.772 9.215 11.988 1.00 94.81 350 SER A C 1
ATOM 2623 O O . SER A 1 350 ? -10.779 9.878 10.948 1.00 94.81 350 SER A O 1
ATOM 2625 N N . SER A 1 351 ? -11.911 8.810 12.551 1.00 94.00 351 SER A N 1
ATOM 2626 C CA . SER A 1 351 ? -13.245 9.064 11.996 1.00 94.00 351 SER A CA 1
ATOM 2627 C C . SER A 1 351 ? -13.694 10.525 12.112 1.00 94.00 351 SER A C 1
ATOM 2629 O O . SER A 1 351 ? -14.577 10.940 11.362 1.00 94.00 351 SER A O 1
ATOM 2631 N N . SER A 1 352 ? -13.079 11.314 13.002 1.00 91.81 352 SER A N 1
ATOM 2632 C CA . SER A 1 352 ? -13.255 12.773 13.073 1.00 91.81 352 SER A CA 1
ATOM 2633 C C . SER A 1 352 ? -12.420 13.524 12.030 1.00 91.81 352 SER A C 1
ATOM 2635 O O . SER A 1 352 ? -12.658 14.709 11.806 1.00 91.81 352 SER A O 1
ATOM 2637 N N . GLY A 1 353 ? -11.493 12.838 11.351 1.00 89.69 353 GLY A N 1
ATOM 2638 C CA . GLY A 1 353 ? -10.533 13.441 10.426 1.00 89.69 353 GLY A CA 1
ATOM 2639 C C . GLY A 1 353 ? -9.216 13.855 11.087 1.00 89.69 353 GLY A C 1
ATOM 2640 O O . GLY A 1 353 ? -8.355 14.406 10.401 1.00 89.69 353 GLY A O 1
ATOM 2641 N N . ASP A 1 354 ? -9.050 13.571 12.380 1.00 91.94 354 ASP A N 1
ATOM 2642 C CA . ASP A 1 354 ? -7.815 13.828 13.116 1.00 91.94 354 ASP A CA 1
ATOM 2643 C C . ASP A 1 354 ? -6.749 12.772 12.792 1.00 91.94 354 ASP A C 1
ATOM 2645 O O . ASP A 1 354 ? -7.052 11.641 12.391 1.00 91.94 354 ASP A O 1
ATOM 2649 N N . ILE A 1 355 ? -5.484 13.153 12.962 1.00 91.25 355 ILE A N 1
ATOM 2650 C CA . ILE A 1 355 ? -4.338 12.261 12.794 1.00 91.25 355 ILE A CA 1
ATOM 2651 C C . ILE A 1 355 ? -3.900 11.784 14.172 1.00 91.25 355 ILE A C 1
ATOM 2653 O O . ILE A 1 355 ? -3.611 12.598 15.041 1.00 91.25 355 ILE A O 1
ATOM 2657 N N . GLU A 1 356 ? -3.815 10.469 14.330 1.00 91.31 356 GLU A N 1
ATOM 2658 C CA . GLU A 1 356 ? -3.399 9.795 15.556 1.00 91.31 356 GLU A CA 1
ATOM 2659 C C . GLU A 1 356 ? -2.073 9.076 15.330 1.00 91.31 356 GLU A C 1
ATOM 2661 O O . GLU A 1 356 ? -1.905 8.387 14.323 1.00 91.31 356 GLU A O 1
ATOM 2666 N N . LYS A 1 357 ? -1.138 9.161 16.272 1.00 85.00 357 LYS A N 1
ATOM 2667 C CA . LYS A 1 357 ? 0.106 8.380 16.217 1.00 85.00 357 LYS A CA 1
ATOM 2668 C C . LYS A 1 357 ? -0.034 7.043 16.924 1.00 85.00 357 LYS A C 1
ATOM 2670 O O . LYS A 1 357 ? -0.570 6.961 18.030 1.00 85.00 357 LYS A O 1
ATOM 2675 N N . ILE A 1 358 ? 0.517 5.993 16.319 1.00 78.00 358 ILE A N 1
ATOM 2676 C CA . ILE A 1 358 ? 0.688 4.698 16.986 1.00 78.00 358 ILE A CA 1
ATOM 2677 C C . ILE A 1 358 ? 1.763 4.839 18.068 1.00 78.00 358 ILE A C 1
ATOM 2679 O O . ILE A 1 358 ? 2.889 5.228 17.777 1.00 78.00 358 ILE A O 1
ATOM 2683 N N . THR A 1 359 ? 1.444 4.495 19.311 1.00 82.12 359 THR A N 1
ATOM 2684 C CA . THR A 1 359 ? 2.368 4.579 20.456 1.00 82.12 359 THR A CA 1
ATOM 2685 C C . THR A 1 359 ? 2.837 3.214 20.939 1.00 82.12 359 THR A C 1
ATOM 2687 O O . THR A 1 359 ? 3.880 3.113 21.580 1.00 82.12 359 THR A O 1
ATOM 2690 N N . SER A 1 360 ? 2.097 2.149 20.628 1.00 82.75 360 SER A N 1
ATOM 2691 C CA . SER A 1 360 ? 2.453 0.789 21.019 1.00 82.75 360 SER A CA 1
ATOM 2692 C C . SER A 1 360 ? 1.923 -0.230 20.020 1.00 82.75 360 SER A C 1
ATOM 2694 O O . SER A 1 360 ? 0.810 -0.094 19.509 1.00 82.75 360 SER A O 1
ATOM 2696 N N . ILE A 1 361 ? 2.735 -1.257 19.775 1.00 77.81 361 ILE A N 1
ATOM 2697 C CA . ILE A 1 361 ? 2.388 -2.445 19.002 1.00 77.81 361 ILE A CA 1
ATOM 2698 C C . ILE A 1 361 ? 2.916 -3.642 19.786 1.00 77.81 361 ILE A C 1
ATOM 2700 O O . ILE A 1 361 ? 4.107 -3.701 20.094 1.00 77.81 361 ILE A O 1
ATOM 2704 N N . SER A 1 362 ? 2.055 -4.599 20.106 1.00 76.62 362 SER A N 1
ATOM 2705 C CA . SER A 1 362 ? 2.464 -5.869 20.705 1.00 76.62 362 SER A CA 1
ATOM 2706 C C . SER A 1 362 ? 1.778 -7.035 20.007 1.00 76.62 362 SER A C 1
ATOM 2708 O O . SER A 1 362 ? 0.693 -6.892 19.449 1.00 76.62 362 SER A O 1
ATOM 2710 N N . THR A 1 363 ? 2.428 -8.198 19.997 1.00 79.00 363 THR A N 1
ATOM 2711 C CA . THR A 1 363 ? 1.872 -9.424 19.410 1.00 79.00 363 THR A CA 1
ATOM 2712 C C . THR A 1 363 ? 1.459 -10.368 20.522 1.00 79.00 363 THR A C 1
ATOM 2714 O O . THR A 1 363 ? 2.222 -10.590 21.460 1.00 79.00 363 THR A O 1
ATOM 2717 N N . THR A 1 364 ? 0.276 -10.957 20.393 1.00 75.81 364 THR A N 1
ATOM 2718 C CA . THR A 1 364 ? -0.238 -11.962 21.324 1.00 75.81 364 THR A CA 1
ATOM 2719 C C . THR A 1 364 ? -0.598 -13.221 20.544 1.00 75.81 364 THR A C 1
ATOM 2721 O O . THR A 1 364 ? -1.183 -13.141 19.463 1.00 75.81 364 THR A O 1
ATOM 2724 N N . THR A 1 365 ? -0.236 -14.384 21.086 1.00 74.38 365 THR A N 1
ATOM 2725 C CA . THR A 1 365 ? -0.632 -15.692 20.549 1.00 74.38 365 THR A CA 1
ATOM 2726 C C . THR A 1 365 ? -1.524 -16.385 21.576 1.00 74.38 365 THR A C 1
ATOM 2728 O O . THR A 1 365 ? -1.088 -16.644 22.696 1.00 74.38 365 THR A O 1
ATOM 2731 N N . VAL A 1 366 ? -2.781 -16.629 21.216 1.00 72.94 366 VAL A N 1
ATOM 2732 C CA . VAL A 1 366 ? -3.814 -17.283 22.031 1.00 72.94 366 VAL A CA 1
ATOM 2733 C C . VAL A 1 366 ? -4.640 -18.157 21.105 1.00 72.94 366 VAL A C 1
ATOM 2735 O O . VAL A 1 366 ? -5.097 -17.681 20.077 1.00 72.94 366 VAL A O 1
ATOM 2738 N N . VAL A 1 367 ? -4.855 -19.412 21.482 1.00 67.50 367 VAL A N 1
ATOM 2739 C CA . VAL A 1 367 ? -5.535 -20.409 20.647 1.00 67.50 367 VAL A CA 1
ATOM 2740 C C . VAL A 1 367 ? -7.021 -20.061 20.440 1.00 67.50 367 VAL A C 1
ATOM 2742 O O . VAL A 1 367 ? -7.708 -19.694 21.393 1.00 67.50 367 VAL A O 1
ATOM 2745 N N . ASP A 1 368 ? -7.501 -20.226 19.202 1.00 73.00 368 ASP A N 1
ATOM 2746 C CA . ASP A 1 368 ? -8.916 -20.237 18.792 1.00 73.00 368 ASP A CA 1
ATOM 2747 C C . ASP A 1 368 ? -9.760 -19.000 19.161 1.00 73.00 368 ASP A C 1
ATOM 2749 O O . ASP A 1 368 ? -10.921 -19.112 19.569 1.00 73.00 368 ASP A O 1
ATOM 2753 N N . LEU A 1 369 ? -9.224 -17.792 18.971 1.00 77.56 369 LEU A N 1
ATOM 2754 C CA . LEU A 1 369 ? -10.015 -16.572 19.146 1.00 77.56 369 LEU A CA 1
ATOM 2755 C C . LEU A 1 369 ? -10.904 -16.297 17.921 1.00 77.56 369 LEU A C 1
ATOM 2757 O O . LEU A 1 369 ? -10.398 -16.286 16.796 1.00 77.56 369 LEU A O 1
ATOM 2761 N N . PRO A 1 370 ? -12.212 -16.021 18.100 1.00 80.88 370 PRO A N 1
ATOM 2762 C CA . PRO A 1 370 ? -13.097 -15.683 16.994 1.00 80.88 370 PRO A CA 1
ATOM 2763 C C . PRO A 1 370 ? -12.716 -14.331 16.391 1.00 80.88 370 PRO A C 1
ATOM 2765 O O . PRO A 1 370 ? -12.455 -13.356 17.102 1.00 80.88 370 PRO A O 1
ATOM 2768 N N . THR A 1 371 ? -12.725 -14.272 15.063 1.00 86.50 371 THR A N 1
ATOM 2769 C CA . THR A 1 371 ? -12.414 -13.067 14.304 1.00 86.50 371 THR A CA 1
ATOM 2770 C C . THR A 1 371 ? -13.528 -12.700 13.339 1.00 86.50 371 THR A C 1
ATOM 2772 O O . THR A 1 371 ? -14.227 -13.563 12.807 1.00 86.50 371 THR A O 1
ATOM 2775 N N . PHE A 1 372 ? -13.671 -11.402 13.105 1.00 86.75 372 PHE A N 1
ATOM 2776 C CA . PHE A 1 372 ? -14.740 -10.813 12.319 1.00 86.75 372 PHE A CA 1
ATOM 2777 C C . PHE A 1 372 ? -14.166 -9.853 11.282 1.00 86.75 372 PHE A C 1
ATOM 2779 O O . PHE A 1 372 ? -13.174 -9.162 11.529 1.00 86.75 372 PHE A O 1
ATOM 2786 N N . ASN A 1 373 ? -14.807 -9.790 10.120 1.00 87.06 373 ASN A N 1
ATOM 2787 C CA . ASN A 1 373 ? -14.567 -8.753 9.129 1.00 87.06 373 ASN A CA 1
ATOM 2788 C C . ASN A 1 373 ? -15.875 -8.367 8.420 1.00 87.06 373 ASN A C 1
ATOM 2790 O O . ASN A 1 373 ? -16.825 -9.149 8.376 1.00 87.06 373 ASN A O 1
ATOM 2794 N N . LEU A 1 374 ? -15.939 -7.170 7.843 1.00 85.62 374 LEU A N 1
ATOM 2795 C CA . LEU A 1 374 ? -17.135 -6.625 7.196 1.00 85.62 374 LEU A CA 1
ATOM 2796 C C . LEU A 1 374 ? -16.815 -6.253 5.756 1.00 85.62 374 LEU A C 1
ATOM 2798 O O . LEU A 1 374 ? -15.862 -5.533 5.539 1.00 85.62 374 LEU A O 1
ATOM 2802 N N . GLU A 1 375 ? -17.616 -6.652 4.775 1.00 83.69 375 GLU A N 1
ATOM 2803 C CA . GLU A 1 375 ? -17.535 -6.131 3.407 1.00 83.69 375 GLU A CA 1
ATOM 2804 C C . GLU A 1 375 ? -18.373 -4.859 3.290 1.00 83.69 375 GLU A C 1
ATOM 2806 O O . GLU A 1 375 ? -19.578 -4.902 3.537 1.00 83.69 375 GLU A O 1
ATOM 2811 N N . ILE A 1 376 ? -17.766 -3.742 2.889 1.00 84.56 376 ILE A N 1
ATOM 2812 C CA . ILE A 1 376 ? -18.447 -2.443 2.797 1.00 84.56 376 ILE A CA 1
ATOM 2813 C C . ILE A 1 376 ? -18.655 -2.076 1.335 1.00 84.56 376 ILE A C 1
ATOM 2815 O O . ILE A 1 376 ? -17.719 -2.170 0.537 1.00 84.56 376 ILE A O 1
ATOM 2819 N N . GLU A 1 377 ? -19.863 -1.638 0.984 1.00 73.00 377 GLU A N 1
ATOM 2820 C CA . GLU A 1 377 ? -20.184 -1.257 -0.391 1.00 73.00 377 GLU A CA 1
ATOM 2821 C C . GLU A 1 377 ? -19.289 -0.097 -0.884 1.00 73.00 377 GLU A C 1
ATOM 2823 O O . GLU A 1 377 ? -18.955 0.822 -0.134 1.00 73.00 377 GLU A O 1
ATOM 2828 N N . GLU A 1 378 ? -18.915 -0.145 -2.168 1.00 72.12 378 GLU A N 1
ATOM 2829 C CA . GLU A 1 378 ? -18.099 0.829 -2.920 1.00 72.12 378 GLU A CA 1
ATOM 2830 C C . GLU A 1 378 ? -16.651 1.050 -2.455 1.00 72.12 378 GLU A C 1
ATOM 2832 O O . GLU A 1 378 ? -15.738 1.061 -3.284 1.00 72.12 378 GLU A O 1
ATOM 2837 N N . TYR A 1 379 ? -16.429 1.308 -1.169 1.00 79.12 379 TYR A N 1
ATOM 2838 C CA . TYR A 1 379 ? -15.160 1.832 -0.661 1.00 79.12 379 TYR A CA 1
ATOM 2839 C C . TYR A 1 379 ? -14.311 0.788 0.051 1.00 79.12 379 TYR A C 1
ATOM 2841 O O . TYR A 1 379 ? -13.112 1.017 0.224 1.00 79.12 379 TYR A O 1
ATOM 2849 N N . HIS A 1 380 ? -14.910 -0.344 0.439 1.00 84.75 380 HIS A N 1
ATOM 2850 C CA . HIS A 1 380 ? -14.218 -1.473 1.062 1.00 84.75 380 HIS A CA 1
ATOM 2851 C C . HIS A 1 380 ? -13.381 -1.074 2.289 1.00 84.75 380 HIS A C 1
ATOM 2853 O O . HIS A 1 380 ? -12.375 -1.705 2.589 1.00 84.75 380 HIS A O 1
ATOM 2859 N N . ASN A 1 381 ? -13.772 -0.018 2.999 1.00 90.81 381 ASN A N 1
ATOM 2860 C CA . ASN A 1 381 ? -13.074 0.488 4.176 1.00 90.81 381 ASN A CA 1
ATOM 2861 C C . ASN A 1 381 ? -14.080 0.997 5.213 1.00 90.81 381 ASN A C 1
ATOM 2863 O O . ASN A 1 381 ? -15.218 1.324 4.867 1.00 90.81 381 ASN A O 1
ATOM 2867 N N . TYR A 1 382 ? -13.677 1.022 6.477 1.00 95.88 382 TYR A N 1
ATOM 2868 C CA . TYR A 1 382 ? -14.493 1.477 7.604 1.00 95.88 382 TYR A CA 1
ATOM 2869 C C . TYR A 1 382 ? -13.601 1.911 8.767 1.00 95.88 382 TYR A C 1
ATOM 2871 O O . TYR A 1 382 ? -12.375 1.867 8.673 1.00 95.88 382 TYR A O 1
ATOM 2879 N N . PHE A 1 383 ? -14.213 2.364 9.859 1.00 97.00 383 PHE A N 1
ATOM 2880 C CA . PHE A 1 383 ? -13.499 2.871 11.027 1.00 97.00 383 PHE A CA 1
ATOM 2881 C C . PHE A 1 383 ? -13.699 1.977 12.255 1.00 97.00 383 PHE A C 1
ATOM 2883 O O . PHE A 1 383 ? -14.842 1.659 12.603 1.00 97.00 383 PHE A O 1
ATOM 2890 N N . VAL A 1 384 ? -12.599 1.629 12.935 1.00 96.50 384 VAL A N 1
ATOM 2891 C CA . VAL A 1 384 ? -12.584 0.716 14.096 1.00 96.50 384 VAL A CA 1
ATOM 2892 C C . VAL A 1 384 ? -11.947 1.309 15.359 1.00 96.50 3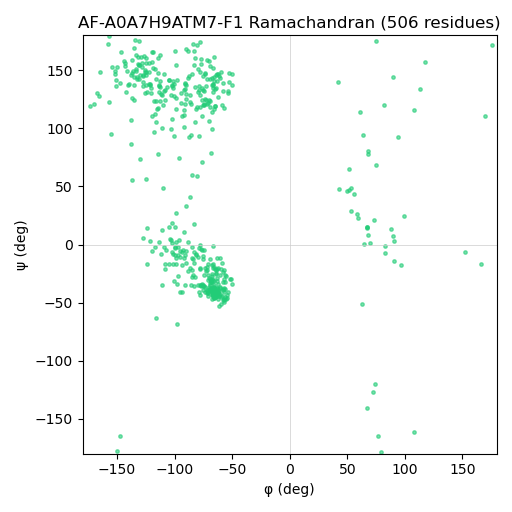84 VAL A C 1
ATOM 2894 O O . VAL A 1 384 ? -11.120 2.211 15.296 1.00 96.50 384 VAL A O 1
ATOM 2897 N N . GLY A 1 385 ? -12.300 0.795 16.532 1.00 94.19 385 GLY A N 1
ATOM 2898 C CA . GLY A 1 385 ? -11.811 1.278 17.824 1.00 94.19 385 GLY A CA 1
ATOM 2899 C C . GLY A 1 385 ? -12.524 2.541 18.321 1.00 94.19 385 GLY A C 1
ATOM 2900 O O . GLY A 1 385 ? -13.446 3.071 17.693 1.00 94.19 385 GLY A O 1
ATOM 2901 N N . HIS A 1 386 ? -12.096 3.033 19.486 1.00 91.12 386 HIS A N 1
ATOM 2902 C CA . HIS A 1 386 ? -12.762 4.137 20.184 1.00 91.12 386 HIS A CA 1
ATOM 2903 C C . HIS A 1 386 ? -12.737 5.447 19.384 1.00 91.12 386 HIS A C 1
ATOM 2905 O O . HIS A 1 386 ? -13.765 6.115 19.267 1.00 91.12 386 HIS A O 1
ATOM 2911 N N . LEU A 1 387 ? -11.604 5.777 18.761 1.00 92.62 387 LEU A N 1
ATOM 2912 C CA . LEU A 1 387 ? -11.461 6.969 17.910 1.00 92.62 387 LEU A CA 1
ATOM 2913 C C . LEU A 1 387 ? -11.942 6.725 16.469 1.00 92.62 387 LEU A C 1
ATOM 2915 O O . LEU A 1 387 ? -12.170 7.664 15.707 1.00 92.62 387 LEU A O 1
ATOM 2919 N N . GLY A 1 388 ? -12.172 5.459 16.109 1.00 94.62 388 GLY A N 1
ATOM 2920 C CA . GLY A 1 388 ? -12.507 5.050 14.753 1.00 94.62 388 GLY A CA 1
ATOM 2921 C C . GLY A 1 388 ? -11.320 5.258 13.827 1.00 94.62 388 GLY A C 1
ATOM 2922 O O . GLY A 1 388 ? -11.302 6.233 13.102 1.00 94.62 388 GLY A O 1
ATOM 2923 N N . ILE A 1 389 ? -10.336 4.372 13.856 1.00 97.00 389 ILE A N 1
ATOM 2924 C CA . ILE A 1 389 ? -9.175 4.387 12.970 1.00 97.00 389 ILE A CA 1
ATOM 2925 C C . ILE A 1 389 ? -9.536 3.748 11.632 1.00 97.00 389 ILE A C 1
ATOM 2927 O O . ILE A 1 389 ? -10.207 2.714 11.594 1.00 97.00 389 ILE A O 1
ATOM 2931 N N . LEU A 1 390 ? -9.110 4.380 10.539 1.00 96.19 390 LEU A N 1
ATOM 2932 C CA . LEU A 1 390 ? -9.441 3.976 9.180 1.00 96.19 390 LEU A CA 1
ATOM 2933 C C . LEU A 1 390 ? -8.709 2.693 8.767 1.00 96.19 390 LEU A C 1
ATOM 2935 O O . LEU A 1 390 ? -7.477 2.656 8.678 1.00 96.19 390 LEU A O 1
ATOM 2939 N N . VAL A 1 391 ? -9.493 1.674 8.425 1.00 94.00 391 VAL A N 1
ATOM 2940 C CA . VAL A 1 391 ? -9.024 0.349 8.010 1.00 94.00 391 VAL A CA 1
ATOM 2941 C C . VAL A 1 391 ? -9.664 -0.078 6.695 1.00 94.00 391 VAL A C 1
ATOM 2943 O O . VAL A 1 391 ? -10.762 0.364 6.360 1.00 94.00 391 VAL A O 1
ATOM 2946 N N . HIS A 1 392 ? -8.983 -0.932 5.933 1.00 86.19 392 HIS A N 1
ATOM 2947 C CA . HIS A 1 392 ? -9.456 -1.400 4.628 1.00 86.19 392 HIS A CA 1
ATOM 2948 C C . HIS A 1 392 ? -9.579 -2.920 4.574 1.00 86.19 392 HIS A C 1
ATOM 2950 O O . HIS A 1 392 ? -8.678 -3.667 4.953 1.00 86.19 392 HIS A O 1
ATOM 2956 N N . ASN A 1 393 ? -10.664 -3.374 3.960 1.00 72.62 393 ASN A N 1
ATOM 2957 C CA . ASN A 1 393 ? -10.892 -4.763 3.610 1.00 72.62 393 ASN A CA 1
ATOM 2958 C C . ASN A 1 393 ? -10.075 -5.141 2.399 1.00 72.62 393 ASN A C 1
ATOM 2960 O O . ASN A 1 393 ? -10.360 -4.714 1.283 1.00 72.62 393 ASN A O 1
ATOM 2964 N N . GLN A 1 394 ? -9.065 -5.978 2.582 1.00 60.25 394 GLN A N 1
ATOM 2965 C CA . GLN A 1 394 ? -8.396 -6.585 1.439 1.00 60.25 394 GLN A CA 1
ATOM 2966 C C . GLN A 1 394 ? -9.122 -7.831 0.911 1.00 60.25 394 GLN A C 1
ATOM 2968 O O . GLN A 1 394 ? -8.544 -8.571 0.119 1.00 60.25 394 GLN A O 1
ATOM 2973 N N . ASN A 1 395 ? -10.397 -8.038 1.257 1.00 50.16 395 ASN A N 1
ATOM 2974 C CA . ASN A 1 395 ? -11.251 -8.956 0.510 1.00 50.16 395 ASN A CA 1
ATOM 2975 C C . ASN A 1 395 ? -11.679 -8.270 -0.792 1.00 50.16 395 ASN A C 1
ATOM 2977 O O . ASN A 1 395 ? -12.827 -7.900 -0.987 1.00 50.16 395 ASN A O 1
ATOM 2981 N N . LYS A 1 396 ? -10.735 -8.112 -1.729 1.00 47.56 396 LYS A N 1
ATOM 2982 C CA . LYS A 1 396 ? -11.134 -8.128 -3.136 1.00 47.56 396 LYS A CA 1
ATOM 2983 C C . LYS A 1 396 ? -11.516 -9.579 -3.414 1.00 47.56 396 LYS A C 1
ATOM 2985 O O . LYS A 1 396 ? -10.587 -10.392 -3.487 1.00 47.56 396 LYS A O 1
ATOM 2990 N N . PRO A 1 397 ? -12.812 -9.932 -3.545 1.00 52.47 397 PRO A N 1
ATOM 2991 C CA . PRO A 1 397 ? -13.162 -11.252 -4.047 1.00 52.47 397 PRO A CA 1
ATOM 2992 C C . PRO A 1 397 ? -12.365 -11.468 -5.327 1.00 52.47 397 PRO A C 1
ATOM 2994 O O . PRO A 1 397 ? -12.163 -10.528 -6.114 1.00 52.47 397 PRO A O 1
ATOM 2997 N N . SER A 1 398 ? -11.810 -12.667 -5.495 1.00 61.91 398 SER A N 1
ATOM 2998 C CA . SER A 1 398 ? -11.026 -12.940 -6.689 1.00 61.91 398 SER A CA 1
ATOM 2999 C C . SER A 1 398 ? -11.870 -12.584 -7.905 1.00 61.91 398 SER A C 1
ATOM 3001 O O . SER A 1 398 ? -13.054 -12.898 -7.945 1.00 61.91 398 SER A O 1
ATOM 3003 N N . LEU A 1 399 ? -11.275 -11.973 -8.931 1.00 70.06 399 LEU A N 1
ATOM 3004 C CA . LEU A 1 399 ? -11.978 -11.756 -10.200 1.00 70.06 399 LEU A CA 1
ATOM 3005 C C . LEU A 1 399 ? -12.619 -13.069 -10.710 1.00 70.06 399 LEU A C 1
ATOM 3007 O O . LEU A 1 399 ? -13.679 -13.056 -11.326 1.00 70.06 399 LEU A O 1
ATOM 3011 N N . PHE A 1 400 ? -11.998 -14.205 -10.380 1.00 78.69 400 PHE A N 1
ATOM 3012 C CA . PHE A 1 400 ? -12.449 -15.557 -10.696 1.00 78.69 400 PHE A CA 1
ATOM 3013 C C . PHE A 1 400 ? -13.573 -16.094 -9.798 1.00 78.69 400 PHE A C 1
ATOM 3015 O O . PHE A 1 400 ? -14.009 -17.215 -10.009 1.00 78.69 400 PHE A O 1
ATOM 3022 N N . GLU A 1 401 ? -14.060 -15.340 -8.816 1.00 78.06 401 GLU A N 1
ATOM 3023 C CA . GLU A 1 401 ? -15.285 -15.660 -8.067 1.00 78.06 401 GLU A CA 1
ATOM 3024 C C . GLU A 1 401 ? -16.537 -15.125 -8.772 1.00 78.06 401 GLU A C 1
ATOM 3026 O O . GLU A 1 401 ? -17.640 -15.606 -8.533 1.00 78.06 401 GLU A O 1
ATOM 3031 N N . SER A 1 402 ? -16.383 -14.147 -9.670 1.00 79.44 402 SER A N 1
ATOM 3032 C CA . SER A 1 402 ? -17.503 -13.590 -10.426 1.00 79.44 402 SER A CA 1
ATOM 3033 C C . SER A 1 402 ? -18.044 -14.605 -11.428 1.00 79.44 402 SER A C 1
ATOM 3035 O O . SER A 1 402 ? -17.339 -14.984 -12.362 1.00 79.44 402 SER A O 1
ATOM 3037 N N . THR A 1 403 ? -19.310 -14.995 -11.282 1.00 83.88 403 THR A N 1
ATOM 3038 C CA . THR A 1 403 ? -20.036 -15.845 -12.242 1.00 83.88 403 THR A CA 1
ATOM 3039 C C . THR A 1 403 ? -20.726 -15.041 -13.352 1.00 83.88 403 THR A C 1
ATOM 3041 O O . THR A 1 403 ? -21.388 -15.607 -14.224 1.00 83.88 403 THR A O 1
ATOM 3044 N N . THR A 1 404 ? -20.557 -13.716 -13.360 1.00 83.38 404 THR A N 1
ATOM 3045 C CA . THR A 1 404 ? -21.104 -12.834 -14.395 1.00 83.38 404 THR A CA 1
ATOM 3046 C C . THR A 1 404 ? -20.381 -13.059 -15.715 1.00 83.38 404 THR A C 1
ATOM 3048 O O . THR A 1 404 ? -19.163 -12.901 -15.794 1.00 83.38 404 THR A O 1
ATOM 3051 N N . LYS A 1 405 ? -21.140 -13.386 -16.766 1.00 87.25 405 LYS A N 1
ATOM 3052 C CA . LYS A 1 405 ? -20.604 -13.594 -18.114 1.00 87.25 405 LYS A CA 1
ATOM 3053 C C . LYS A 1 405 ? -20.614 -12.303 -18.924 1.00 87.25 405 LYS A C 1
ATOM 3055 O O . LYS A 1 405 ? -21.634 -11.619 -18.977 1.00 87.25 405 LYS A O 1
ATOM 3060 N N . THR A 1 406 ? -19.510 -12.009 -19.602 1.00 87.62 406 THR A N 1
ATOM 3061 C CA . THR A 1 406 ? -19.373 -10.846 -20.490 1.00 87.62 406 THR A CA 1
ATOM 3062 C C . THR A 1 406 ? -18.865 -11.253 -21.874 1.00 87.62 406 THR A C 1
ATOM 306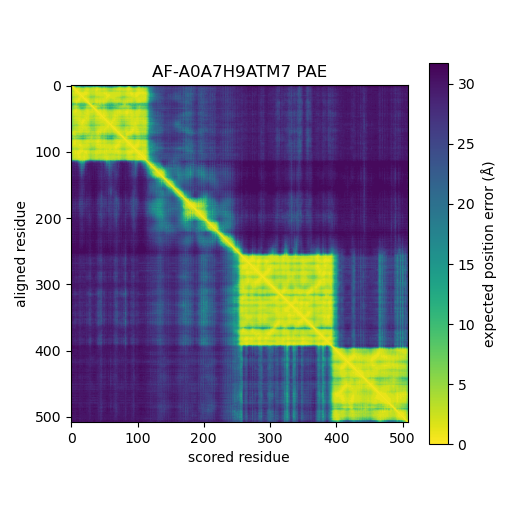4 O O . THR A 1 406 ? -18.033 -12.165 -21.960 1.00 87.62 406 THR A O 1
ATOM 3067 N N . PRO A 1 407 ? -19.310 -10.579 -22.953 1.00 93.62 407 PRO A N 1
ATOM 3068 C CA . PRO A 1 407 ? -18.737 -10.760 -24.283 1.00 93.62 407 PRO A CA 1
ATOM 3069 C C . PRO A 1 407 ? -17.242 -10.471 -24.254 1.00 93.62 407 PRO A C 1
ATOM 3071 O O . PRO A 1 407 ? -16.822 -9.364 -23.918 1.00 93.62 407 PRO A O 1
ATOM 3074 N N . THR A 1 408 ? -16.448 -11.489 -24.565 1.00 94.31 408 THR A N 1
ATOM 3075 C CA . THR A 1 408 ? -14.991 -11.425 -24.522 1.00 94.31 408 THR A CA 1
ATOM 3076 C C . THR A 1 408 ? -14.414 -12.069 -25.777 1.00 94.31 408 THR A C 1
ATOM 3078 O O . THR A 1 408 ? -14.863 -13.125 -26.229 1.00 94.31 408 THR A O 1
ATOM 3081 N N . GLU A 1 409 ? -13.408 -11.419 -26.344 1.00 96.56 409 GLU A N 1
ATOM 3082 C CA . GLU A 1 409 ? -12.653 -11.867 -27.509 1.00 96.56 409 GLU A CA 1
ATOM 3083 C C . GLU A 1 409 ? -11.229 -12.211 -27.078 1.00 96.56 409 GLU A C 1
ATOM 3085 O O . GLU A 1 409 ? -10.579 -11.391 -26.432 1.00 96.56 409 GLU A O 1
ATOM 3090 N N . ILE A 1 410 ? -10.742 -13.397 -27.446 1.00 97.25 410 ILE A N 1
ATOM 3091 C CA . ILE A 1 410 ? -9.320 -13.743 -27.411 1.00 97.25 410 ILE A CA 1
ATOM 3092 C C . ILE A 1 410 ? -8.734 -13.377 -28.765 1.00 97.25 410 ILE A C 1
ATOM 3094 O O . ILE A 1 410 ? -9.217 -13.862 -29.790 1.00 97.25 410 ILE A O 1
ATOM 3098 N N . TYR A 1 411 ? -7.684 -12.564 -28.763 1.00 96.00 411 TYR A N 1
ATOM 3099 C CA . TYR A 1 411 ? -7.002 -12.120 -29.971 1.00 96.00 411 TYR A CA 1
ATOM 3100 C C . TYR A 1 411 ? -5.519 -12.488 -29.948 1.00 96.00 411 TYR A C 1
ATOM 3102 O O . TYR A 1 411 ? -4.913 -12.671 -28.888 1.00 96.00 411 TYR A O 1
ATOM 3110 N N . THR A 1 412 ? -4.930 -12.587 -31.133 1.00 96.50 412 THR A N 1
ATOM 3111 C CA . THR A 1 412 ? -3.508 -12.858 -31.341 1.00 96.50 412 THR A CA 1
ATOM 3112 C C . THR A 1 412 ? -2.875 -11.780 -32.199 1.00 96.50 412 THR A C 1
ATOM 3114 O O . THR A 1 412 ? -3.512 -11.264 -33.113 1.00 96.50 412 THR A O 1
ATOM 3117 N N . VAL A 1 413 ? -1.612 -11.472 -31.912 1.00 96.06 413 VAL A N 1
ATOM 3118 C CA . VAL A 1 413 ? -0.762 -10.628 -32.758 1.00 96.06 413 VAL A CA 1
ATOM 3119 C C . VAL A 1 413 ? 0.299 -11.525 -33.372 1.00 96.06 413 VAL A C 1
ATOM 3121 O O . VAL A 1 413 ? 1.075 -12.148 -32.641 1.00 96.06 413 VAL A O 1
ATOM 3124 N N . THR A 1 414 ? 0.330 -11.587 -34.694 1.00 96.19 414 THR A N 1
ATOM 3125 C CA . THR A 1 414 ? 1.290 -12.371 -35.470 1.00 96.19 414 THR A CA 1
ATOM 3126 C C . THR A 1 414 ? 2.266 -11.425 -36.141 1.00 96.19 414 THR A C 1
ATOM 3128 O O . THR A 1 414 ? 1.855 -10.528 -36.870 1.00 96.19 414 THR A O 1
ATOM 3131 N N . ASP A 1 415 ? 3.558 -11.613 -35.900 1.00 94.69 415 ASP A N 1
ATOM 3132 C CA . ASP A 1 415 ? 4.596 -10.887 -36.627 1.00 94.69 415 ASP A CA 1
ATOM 3133 C C . ASP A 1 415 ? 4.724 -11.457 -38.044 1.00 94.69 415 ASP A C 1
ATOM 3135 O O . ASP A 1 415 ? 5.025 -12.641 -38.215 1.00 94.69 415 ASP A O 1
ATOM 3139 N N . LYS A 1 416 ? 4.511 -10.621 -39.066 1.00 95.38 416 LYS A N 1
ATOM 3140 C CA . LYS A 1 416 ? 4.544 -11.049 -40.474 1.00 95.38 416 LYS A CA 1
ATOM 3141 C C . LYS A 1 416 ? 5.924 -11.496 -40.921 1.00 95.38 416 LYS A C 1
ATOM 3143 O O . LYS A 1 416 ? 6.026 -12.370 -41.778 1.00 95.38 416 LYS A O 1
ATOM 3148 N N . ALA A 1 417 ? 6.978 -10.904 -40.361 1.00 93.94 417 ALA A N 1
ATOM 3149 C CA . ALA A 1 417 ? 8.344 -11.225 -40.754 1.00 93.94 417 ALA A CA 1
ATOM 3150 C C . ALA A 1 417 ? 8.725 -12.655 -40.343 1.00 93.94 417 ALA A C 1
ATOM 3152 O O . ALA A 1 417 ? 9.331 -13.387 -41.124 1.00 93.94 417 ALA A O 1
ATOM 3153 N N . SER A 1 418 ? 8.353 -13.068 -39.130 1.00 91.81 418 SER A N 1
ATOM 3154 C CA . SER A 1 418 ? 8.624 -14.415 -38.617 1.00 91.81 418 SER A CA 1
ATOM 3155 C C . SER A 1 418 ? 7.495 -15.422 -38.851 1.00 91.81 418 SER A C 1
ATOM 3157 O O . SER A 1 418 ? 7.729 -16.626 -38.726 1.00 91.81 418 SER A O 1
ATOM 3159 N N . GLY A 1 419 ? 6.278 -14.958 -39.148 1.00 93.00 419 GLY A N 1
ATOM 3160 C CA . GLY A 1 419 ? 5.068 -15.780 -39.231 1.00 93.00 419 GLY A CA 1
ATOM 3161 C C . GLY A 1 419 ? 4.624 -16.359 -37.884 1.00 93.00 419 GLY A C 1
ATOM 3162 O O . GLY A 1 419 ? 3.845 -17.312 -37.850 1.00 93.00 419 GLY A O 1
ATOM 3163 N N . LYS A 1 420 ? 5.149 -15.842 -36.765 1.00 93.38 420 LYS A N 1
ATOM 3164 C CA . LYS A 1 420 ? 4.885 -16.366 -35.421 1.00 93.38 420 LYS A CA 1
ATOM 3165 C C . LYS A 1 420 ? 3.930 -15.466 -34.658 1.00 93.38 420 LYS A C 1
ATOM 3167 O O . LYS A 1 420 ? 4.041 -14.242 -34.698 1.00 93.38 420 LYS A O 1
ATOM 3172 N N . VAL A 1 421 ? 3.039 -16.089 -33.891 1.00 95.25 421 VAL A N 1
ATOM 3173 C CA . VAL A 1 421 ? 2.259 -15.384 -32.874 1.00 95.25 421 VAL A CA 1
ATOM 3174 C C . VAL A 1 421 ? 3.227 -14.876 -31.811 1.00 95.25 421 VAL A C 1
ATOM 3176 O O . VAL A 1 421 ? 3.926 -15.663 -31.176 1.00 95.25 421 VAL A O 1
ATOM 3179 N N . VAL A 1 422 ? 3.273 -13.560 -31.631 1.00 94.00 422 VAL A N 1
ATOM 3180 C CA . VAL A 1 422 ? 4.125 -12.882 -30.644 1.00 94.00 422 VAL A CA 1
ATOM 3181 C C . VAL A 1 422 ? 3.343 -12.464 -29.404 1.00 94.00 422 VAL A C 1
ATOM 3183 O O . VAL A 1 422 ? 3.936 -12.206 -28.356 1.00 94.00 422 VAL A O 1
ATOM 3186 N N . TYR A 1 423 ? 2.011 -12.422 -29.479 1.00 93.88 423 TYR A N 1
ATOM 3187 C CA . TYR A 1 423 ? 1.156 -12.040 -28.360 1.00 93.88 423 TYR A CA 1
ATOM 3188 C C . TYR A 1 423 ? -0.216 -12.708 -28.442 1.00 93.88 423 TYR A C 1
ATOM 3190 O O . TYR A 1 423 ? -0.764 -12.903 -29.524 1.00 93.88 423 TYR A O 1
ATOM 3198 N N . VAL A 1 424 ? -0.778 -13.013 -27.277 1.00 94.56 424 VAL A N 1
ATOM 3199 C CA . VAL A 1 424 ? -2.156 -13.480 -27.088 1.00 94.56 424 VAL A CA 1
ATOM 3200 C C . VAL A 1 424 ? -2.768 -12.567 -26.032 1.00 94.56 424 VAL A C 1
ATOM 3202 O O . VAL A 1 424 ? -2.111 -12.280 -25.037 1.00 94.56 424 VAL A O 1
ATOM 3205 N N . GLY A 1 425 ? -3.993 -12.103 -26.213 1.00 93.12 425 GLY A N 1
ATOM 3206 C CA . GLY A 1 425 ? -4.674 -11.313 -25.193 1.00 93.12 425 GLY A CA 1
ATOM 3207 C C . GLY A 1 425 ? -6.173 -11.490 -25.243 1.00 93.12 425 GLY A C 1
ATOM 3208 O O . GLY A 1 425 ? -6.696 -12.239 -26.066 1.00 93.12 425 GLY A O 1
ATOM 3209 N N . GLN A 1 426 ? -6.862 -10.765 -24.371 1.00 93.75 426 GLN A N 1
ATOM 3210 C CA . GLN A 1 426 ? -8.317 -10.718 -24.346 1.00 93.75 426 GLN A CA 1
ATOM 3211 C C . GLN A 1 426 ? -8.847 -9.284 -24.282 1.00 93.75 426 GLN A C 1
ATOM 3213 O O . GLN A 1 426 ? -8.163 -8.368 -23.812 1.00 93.75 426 GLN A O 1
ATOM 3218 N N . THR A 1 427 ? -10.072 -9.078 -24.757 1.00 90.94 427 THR A N 1
ATOM 3219 C CA . THR A 1 427 ? -10.751 -7.779 -24.718 1.00 90.94 427 THR A CA 1
ATOM 3220 C C . THR A 1 427 ? -12.269 -7.927 -24.669 1.00 90.94 427 THR A C 1
ATOM 3222 O O . THR A 1 427 ? -12.832 -8.858 -25.235 1.00 90.94 427 THR A O 1
ATOM 3225 N N . THR A 1 428 ? -12.932 -6.973 -24.017 1.00 90.44 428 THR A N 1
ATOM 3226 C CA . THR A 1 428 ? -14.396 -6.796 -24.022 1.00 90.44 428 THR A CA 1
ATOM 3227 C C . THR A 1 428 ? -14.840 -5.581 -24.850 1.00 90.44 428 THR A C 1
ATOM 3229 O O . THR A 1 428 ? -16.030 -5.340 -25.014 1.00 90.44 428 THR A O 1
ATOM 3232 N N . GLN A 1 429 ? -13.888 -4.798 -25.373 1.00 89.06 429 GLN A N 1
ATOM 3233 C CA . GLN A 1 429 ? -14.118 -3.525 -26.080 1.00 89.06 429 GLN A CA 1
ATOM 3234 C C . GLN A 1 429 ? -13.983 -3.649 -27.610 1.00 89.06 429 GLN A C 1
ATOM 3236 O O . GLN A 1 429 ? -14.033 -2.648 -28.325 1.00 89.06 429 GLN A O 1
ATOM 3241 N N . GLY A 1 430 ? -13.758 -4.868 -28.106 1.00 90.12 430 GLY A N 1
ATOM 3242 C CA . GLY A 1 430 ? -13.397 -5.146 -29.492 1.00 90.12 430 GLY A CA 1
ATOM 3243 C C . GLY A 1 430 ? -11.886 -5.126 -29.733 1.00 90.12 430 GLY A C 1
ATOM 3244 O O . GLY A 1 430 ? -11.136 -4.334 -29.145 1.00 90.12 430 GLY A O 1
ATOM 3245 N N . THR A 1 431 ? -11.435 -6.016 -30.612 1.00 92.38 431 THR A N 1
ATOM 3246 C CA . THR A 1 431 ? -10.010 -6.221 -30.911 1.00 92.38 431 THR A CA 1
ATOM 3247 C C . THR A 1 431 ? -9.340 -4.983 -31.516 1.00 92.38 431 THR A C 1
ATOM 3249 O O . THR A 1 431 ? -8.288 -4.576 -31.028 1.00 92.38 431 THR A O 1
ATOM 3252 N N . SER A 1 432 ? -9.969 -4.300 -32.482 1.00 89.31 432 SER A N 1
ATOM 3253 C CA . SER A 1 432 ? -9.402 -3.077 -33.086 1.00 89.31 432 SER A CA 1
ATOM 3254 C C . SER A 1 432 ? -9.111 -1.993 -32.042 1.00 89.31 432 SER A C 1
ATOM 3256 O O . SER A 1 432 ? -8.010 -1.450 -32.011 1.00 89.31 432 SER A O 1
ATOM 3258 N N . THR A 1 433 ? -10.067 -1.718 -31.148 1.00 91.06 433 THR A N 1
ATOM 3259 C CA . THR A 1 433 ? -9.912 -0.739 -30.059 1.00 91.06 433 THR A CA 1
ATOM 3260 C C . THR A 1 433 ? -8.741 -1.108 -29.157 1.00 91.06 433 THR A C 1
ATOM 3262 O O . THR A 1 433 ? -7.927 -0.256 -28.795 1.00 91.06 433 THR A O 1
ATOM 3265 N N . ARG A 1 434 ? -8.630 -2.395 -28.800 1.00 91.62 434 ARG A N 1
ATOM 3266 C CA . ARG A 1 434 ? -7.576 -2.863 -27.901 1.00 91.62 434 ARG A CA 1
ATOM 3267 C C . ARG A 1 434 ? -6.190 -2.753 -28.531 1.00 91.62 434 ARG A C 1
ATOM 3269 O O . ARG A 1 434 ? -5.248 -2.399 -27.824 1.00 91.62 434 ARG A O 1
ATOM 3276 N N . ILE A 1 435 ? -6.061 -3.027 -29.829 1.00 92.50 435 ILE A N 1
ATOM 3277 C CA . ILE A 1 435 ? -4.791 -2.896 -30.554 1.00 92.50 435 ILE A CA 1
ATOM 3278 C C . ILE A 1 435 ? -4.348 -1.434 -30.645 1.00 92.50 435 ILE A C 1
ATOM 3280 O O . ILE A 1 435 ? -3.199 -1.147 -30.314 1.00 92.50 435 ILE A O 1
ATOM 3284 N N . SER A 1 436 ? -5.247 -0.496 -30.960 1.00 88.56 436 SER A N 1
ATOM 3285 C CA . SER A 1 436 ? -4.909 0.937 -30.954 1.00 88.56 436 SER A CA 1
ATOM 3286 C C . SER A 1 436 ? -4.456 1.427 -29.574 1.00 88.56 436 SER A C 1
ATOM 3288 O O . SER A 1 436 ? -3.534 2.232 -29.471 1.00 88.56 436 SER A O 1
ATOM 3290 N N . GLN A 1 437 ? -5.055 0.911 -28.494 1.00 88.88 437 GLN A N 1
ATOM 3291 C CA . GLN A 1 437 ? -4.601 1.208 -27.130 1.00 88.88 437 GLN A CA 1
ATOM 3292 C C . GLN A 1 437 ? -3.183 0.682 -26.871 1.00 88.88 437 GLN A C 1
ATOM 3294 O O . GLN A 1 437 ? -2.363 1.409 -26.323 1.00 88.88 437 GLN A O 1
ATOM 3299 N N . HIS A 1 438 ? -2.867 -0.550 -27.287 1.00 87.50 438 HIS A N 1
ATOM 3300 C CA . HIS A 1 438 ? -1.508 -1.097 -27.157 1.00 87.50 438 HIS A CA 1
ATOM 3301 C C . HIS A 1 438 ? -0.475 -0.295 -27.951 1.00 87.50 438 HIS A C 1
ATOM 3303 O O . HIS A 1 438 ? 0.621 -0.070 -27.443 1.00 87.50 438 HIS A O 1
ATOM 3309 N N . ALA A 1 439 ? -0.820 0.162 -29.156 1.00 87.06 439 ALA A N 1
ATOM 3310 C CA . ALA A 1 439 ? 0.053 1.024 -29.948 1.00 87.06 439 ALA A CA 1
ATOM 3311 C C . ALA A 1 439 ? 0.337 2.353 -29.223 1.00 87.06 439 ALA A C 1
ATOM 3313 O O . ALA A 1 439 ? 1.490 2.769 -29.108 1.00 87.06 439 ALA A O 1
ATOM 3314 N N . ALA A 1 440 ? -0.692 2.963 -28.625 1.00 84.50 440 ALA A N 1
ATOM 3315 C CA . ALA A 1 440 ? -0.554 4.184 -27.830 1.00 84.50 440 ALA A CA 1
ATOM 3316 C C . ALA A 1 440 ? 0.237 3.991 -26.517 1.00 84.50 440 ALA A C 1
ATOM 3318 O O . ALA A 1 440 ? 0.896 4.926 -26.067 1.00 84.50 440 ALA A O 1
ATOM 3319 N N . GLU A 1 441 ? 0.203 2.797 -25.907 1.00 82.69 441 GLU A N 1
ATOM 3320 C CA . GLU A 1 441 ? 1.021 2.446 -24.728 1.00 82.69 441 GLU A CA 1
ATOM 3321 C C . GLU A 1 441 ? 2.537 2.458 -25.042 1.00 82.69 441 GLU A C 1
ATOM 3323 O O . GLU A 1 441 ? 3.355 2.607 -24.131 1.00 82.69 441 GLU A O 1
ATOM 3328 N N . GLY A 1 442 ? 2.926 2.325 -26.315 1.00 80.75 442 GLY A N 1
ATOM 3329 C CA . GLY A 1 442 ? 4.314 2.388 -26.767 1.00 80.75 442 GLY A CA 1
ATOM 3330 C C . GLY A 1 442 ? 5.143 1.122 -26.496 1.00 80.75 442 GLY A C 1
ATOM 3331 O O . GLY A 1 442 ? 4.636 0.024 -26.249 1.00 80.75 442 GLY A O 1
ATOM 3332 N N . GLY A 1 443 ? 6.469 1.254 -26.595 1.00 85.06 443 GLY A N 1
ATOM 3333 C CA . GLY A 1 443 ? 7.410 0.140 -26.425 1.00 85.06 443 GLY A CA 1
ATOM 3334 C C . GLY A 1 443 ? 7.298 -0.910 -27.537 1.00 85.06 443 GLY A C 1
ATOM 3335 O O . GLY A 1 443 ? 7.090 -0.577 -28.700 1.00 85.06 443 GLY A O 1
ATOM 3336 N N . ILE A 1 444 ? 7.404 -2.197 -27.184 1.00 81.88 444 ILE A N 1
ATOM 3337 C CA . ILE A 1 444 ? 7.339 -3.316 -28.150 1.00 81.88 444 ILE A CA 1
ATOM 3338 C C . ILE A 1 444 ? 5.994 -3.433 -28.884 1.00 81.88 444 ILE A C 1
ATOM 3340 O O . ILE A 1 444 ? 5.876 -4.219 -29.821 1.00 81.88 444 ILE A O 1
ATOM 3344 N N . LYS A 1 445 ? 4.977 -2.694 -28.428 1.00 87.94 445 LYS A N 1
ATOM 3345 C CA . LYS A 1 445 ? 3.611 -2.742 -28.946 1.00 87.94 445 LYS A CA 1
ATOM 3346 C C . LYS A 1 445 ? 3.255 -1.574 -29.859 1.00 87.94 445 LYS A C 1
ATOM 3348 O O . LYS A 1 445 ? 2.181 -1.589 -30.449 1.00 87.94 445 LYS A O 1
ATOM 3353 N N . ALA A 1 446 ? 4.148 -0.587 -29.972 1.00 88.31 446 ALA A N 1
ATOM 3354 C CA . ALA A 1 446 ? 3.891 0.691 -30.634 1.00 88.31 446 ALA A CA 1
ATOM 3355 C C . ALA A 1 446 ? 3.413 0.556 -32.087 1.00 88.31 446 ALA A C 1
ATOM 3357 O O . ALA A 1 446 ? 2.720 1.431 -32.582 1.00 88.31 446 ALA A O 1
ATOM 3358 N N . GLU A 1 447 ? 3.788 -0.532 -32.762 1.00 91.25 447 GLU A N 1
ATOM 3359 C CA . GLU A 1 447 ? 3.455 -0.772 -34.167 1.00 91.25 447 GLU A CA 1
ATOM 3360 C C . GLU A 1 447 ? 2.451 -1.912 -34.367 1.00 91.25 447 GLU A C 1
ATOM 3362 O O . GLU A 1 447 ? 2.297 -2.391 -35.485 1.00 91.25 447 GLU A O 1
ATOM 3367 N N . TRP A 1 448 ? 1.790 -2.411 -33.319 1.00 91.69 448 TRP A N 1
ATOM 3368 C CA . TRP A 1 448 ? 0.858 -3.542 -33.465 1.00 91.69 448 TRP A CA 1
ATOM 3369 C C . TRP A 1 448 ? -0.399 -3.200 -34.266 1.00 91.69 448 TRP A C 1
ATOM 3371 O O . TRP A 1 448 ? -1.066 -4.103 -34.763 1.00 91.69 448 TRP A O 1
ATOM 3381 N N . ASP A 1 449 ? -0.710 -1.917 -34.426 1.00 91.44 449 ASP A N 1
ATOM 3382 C CA . ASP A 1 449 ? -1.753 -1.423 -35.322 1.00 91.44 449 ASP A CA 1
ATOM 3383 C C . ASP A 1 449 ? -1.275 -1.245 -36.774 1.00 91.44 449 ASP A C 1
ATOM 3385 O O . ASP A 1 449 ? -2.080 -0.898 -37.635 1.00 91.44 449 ASP A O 1
ATOM 3389 N N . ASN A 1 450 ? 0.004 -1.508 -37.074 1.00 92.94 450 ASN A N 1
ATOM 3390 C CA . ASN A 1 450 ? 0.554 -1.434 -38.423 1.00 92.94 450 ASN A CA 1
ATOM 3391 C C . ASN A 1 450 ? 0.246 -2.724 -39.211 1.00 92.94 450 ASN A C 1
ATOM 3393 O O . ASN A 1 450 ? 0.939 -3.737 -39.032 1.00 92.94 450 ASN A O 1
ATOM 3397 N N . PRO A 1 451 ? -0.704 -2.692 -40.170 1.00 91.69 451 PRO A N 1
ATOM 3398 C CA . PRO A 1 451 ? -1.104 -3.880 -40.922 1.00 91.69 451 PRO A CA 1
ATOM 3399 C C . PRO A 1 451 ? -0.011 -4.377 -41.879 1.00 91.69 451 PRO A C 1
ATOM 3401 O O . PRO A 1 451 ? -0.119 -5.474 -42.419 1.00 91.69 451 PRO A O 1
ATOM 3404 N N . GLY A 1 452 ? 1.046 -3.594 -42.125 1.00 93.38 452 GLY A N 1
ATOM 3405 C CA . GLY A 1 452 ? 2.205 -4.026 -42.905 1.00 93.38 452 GLY A CA 1
ATOM 3406 C C . GLY A 1 452 ? 3.175 -4.917 -42.124 1.00 93.38 452 GLY A C 1
ATOM 3407 O O . GLY A 1 452 ? 3.932 -5.662 -42.742 1.00 93.38 452 GLY A O 1
ATOM 3408 N N . LYS A 1 453 ? 3.150 -4.865 -40.785 1.00 93.12 453 LYS A N 1
ATOM 3409 C CA . LYS A 1 453 ? 4.084 -5.594 -39.908 1.00 93.12 453 LYS A CA 1
ATOM 3410 C C . LYS A 1 453 ? 3.424 -6.713 -39.113 1.00 93.12 453 LYS A C 1
ATOM 3412 O O . LYS A 1 453 ? 4.054 -7.748 -38.915 1.00 93.12 453 LYS A O 1
ATOM 3417 N N . TYR A 1 454 ? 2.174 -6.531 -38.700 1.00 95.88 454 TYR A N 1
ATOM 3418 C CA . TYR A 1 454 ? 1.475 -7.500 -37.864 1.00 95.88 454 TYR A CA 1
ATOM 3419 C C . TYR A 1 454 ? 0.122 -7.889 -38.457 1.00 95.88 454 TYR A C 1
ATOM 3421 O O . TYR A 1 454 ? -0.561 -7.062 -39.062 1.00 95.88 454 TYR A O 1
ATOM 3429 N N . ASP A 1 455 ? -0.252 -9.154 -38.279 1.00 96.06 455 ASP A N 1
ATOM 3430 C CA . ASP A 1 455 ? -1.618 -9.641 -38.483 1.00 96.06 455 ASP A CA 1
ATOM 3431 C C . ASP A 1 455 ? -2.310 -9.806 -37.132 1.00 96.06 455 ASP A C 1
ATOM 3433 O O . ASP A 1 455 ? -1.724 -10.318 -36.173 1.00 96.06 455 ASP A O 1
ATOM 3437 N N . ILE A 1 456 ? -3.564 -9.363 -37.069 1.00 96.25 456 ILE A N 1
ATOM 3438 C CA . ILE A 1 456 ? -4.399 -9.444 -35.876 1.00 96.25 456 ILE A CA 1
ATOM 3439 C C . ILE A 1 456 ? -5.559 -10.384 -36.160 1.00 96.25 456 ILE A C 1
ATOM 3441 O O . ILE A 1 456 ? -6.410 -10.084 -36.993 1.00 96.25 456 ILE A O 1
ATOM 3445 N N . ASP A 1 457 ? -5.621 -11.476 -35.406 1.00 95.62 457 ASP A N 1
ATOM 3446 C CA . ASP A 1 457 ? -6.685 -12.469 -35.521 1.00 95.62 457 ASP A CA 1
ATOM 3447 C C . ASP A 1 457 ? -7.461 -12.588 -34.214 1.00 95.62 457 ASP A C 1
ATOM 3449 O O . ASP A 1 457 ? -6.924 -12.381 -33.128 1.00 95.62 457 ASP A O 1
ATOM 3453 N N . THR A 1 458 ? -8.736 -12.964 -34.313 1.00 96.81 458 THR A N 1
ATOM 3454 C CA . THR A 1 458 ? -9.605 -13.251 -33.161 1.00 96.81 458 THR A CA 1
ATOM 3455 C C . THR A 1 458 ? -9.985 -14.733 -33.171 1.00 96.81 458 THR A C 1
ATOM 3457 O O . THR A 1 458 ? -11.074 -15.090 -33.625 1.00 96.81 458 THR A O 1
ATOM 3460 N N . PRO A 1 459 ? -9.092 -15.643 -32.735 1.00 94.38 459 PRO A N 1
ATOM 3461 C CA . PRO A 1 459 ? -9.315 -17.084 -32.860 1.00 94.38 459 PRO A CA 1
ATOM 3462 C C . PRO A 1 459 ? -10.477 -17.616 -32.016 1.00 94.38 459 PRO A C 1
ATOM 3464 O O . PRO A 1 459 ? -10.968 -18.717 -32.280 1.00 94.38 459 PRO A O 1
ATOM 3467 N N . LYS A 1 460 ? -10.913 -16.882 -30.986 1.00 95.50 460 LYS A N 1
ATOM 3468 C CA . LYS A 1 460 ? -12.042 -17.294 -30.155 1.00 95.50 460 LYS A CA 1
ATOM 3469 C C . LYS A 1 460 ? -12.776 -16.087 -29.586 1.00 95.50 460 LYS A C 1
ATOM 3471 O O . LYS A 1 460 ? -12.166 -15.186 -29.032 1.00 95.50 460 LYS A O 1
ATOM 3476 N N . SER A 1 461 ? -14.100 -16.138 -29.622 1.00 96.06 461 SER A N 1
ATOM 3477 C CA . SER A 1 461 ? -14.973 -15.243 -28.866 1.00 96.06 461 SER A CA 1
ATOM 3478 C C . SER A 1 461 ? -16.054 -16.037 -28.127 1.00 96.06 461 SER A C 1
ATOM 3480 O O . SER A 1 461 ? -16.302 -17.222 -28.425 1.00 96.06 461 SER A O 1
ATOM 3482 N N . GLY A 1 462 ? -16.660 -15.410 -27.122 1.00 93.38 462 GLY A N 1
ATOM 3483 C CA . GLY A 1 462 ? -17.775 -15.971 -26.366 1.00 93.38 462 GLY A CA 1
ATOM 3484 C C . GLY A 1 462 ? -18.221 -15.087 -25.202 1.00 93.38 462 GLY A C 1
ATOM 3485 O O . GLY A 1 462 ? -17.570 -14.104 -24.862 1.00 93.38 462 GLY A O 1
ATOM 3486 N N . ASN A 1 463 ? -19.344 -15.457 -24.585 1.00 93.75 463 ASN A N 1
ATOM 3487 C CA . ASN A 1 463 ? -19.790 -14.879 -23.319 1.00 93.75 463 ASN A CA 1
ATOM 3488 C C . ASN A 1 463 ? -19.253 -15.735 -22.178 1.00 93.75 463 ASN A C 1
ATOM 3490 O O . ASN A 1 463 ? -19.697 -16.873 -22.003 1.00 93.75 463 ASN A O 1
ATOM 3494 N N . TRP A 1 464 ? -18.319 -15.183 -21.412 1.00 92.12 464 TRP A N 1
ATOM 3495 C CA . TRP A 1 464 ? -17.564 -15.930 -20.413 1.00 92.12 464 TRP A CA 1
ATOM 3496 C C . TRP A 1 464 ? -17.481 -15.194 -19.094 1.00 92.12 464 TRP A C 1
ATOM 3498 O O . TRP A 1 464 ? -17.452 -13.963 -19.064 1.00 92.12 464 TRP A O 1
ATOM 3508 N N . THR A 1 465 ? -17.409 -15.956 -18.008 1.00 89.75 465 THR A N 1
ATOM 3509 C CA . THR A 1 465 ? -16.948 -15.411 -16.731 1.00 89.75 465 THR A CA 1
ATOM 3510 C C . THR A 1 465 ? -15.474 -15.024 -16.846 1.00 89.75 465 THR A C 1
ATOM 3512 O O . THR A 1 465 ? -14.767 -15.527 -17.728 1.00 89.75 465 THR A O 1
ATOM 3515 N N . PRO A 1 466 ? -14.946 -14.175 -15.952 1.00 85.19 466 PRO A N 1
ATOM 3516 C CA . PRO A 1 466 ? -13.520 -13.881 -15.964 1.00 85.19 466 PRO A CA 1
ATOM 3517 C C . PRO A 1 466 ? -12.648 -15.135 -15.807 1.00 85.19 466 PRO A C 1
ATOM 3519 O O . PRO A 1 466 ? -11.571 -15.216 -16.386 1.00 85.19 466 PRO A O 1
ATOM 3522 N N . TYR A 1 467 ? -13.107 -16.148 -15.067 1.00 90.44 467 TYR A N 1
ATOM 3523 C CA . TYR A 1 467 ? -12.405 -17.430 -14.993 1.00 90.44 467 TYR A CA 1
ATOM 3524 C C . TYR A 1 467 ? -12.323 -18.110 -16.365 1.00 90.44 467 TYR A C 1
ATOM 3526 O O . TYR A 1 467 ? -11.231 -18.447 -16.823 1.00 90.44 467 TYR A O 1
ATOM 3534 N N . GLU A 1 468 ? -13.469 -18.270 -17.032 1.00 90.94 468 GLU A N 1
ATOM 3535 C CA . GLU A 1 468 ? -13.569 -18.925 -18.339 1.00 90.94 468 GLU A CA 1
ATOM 3536 C C . GLU A 1 468 ? -12.740 -18.177 -19.399 1.00 90.94 468 GLU A C 1
ATOM 3538 O O . GLU A 1 468 ? -12.013 -18.801 -20.172 1.00 90.94 468 GLU A O 1
ATOM 3543 N N . ALA A 1 469 ? -12.787 -16.841 -19.407 1.00 91.31 469 ALA A N 1
ATOM 3544 C CA . ALA A 1 469 ? -12.046 -16.018 -20.360 1.00 91.31 469 ALA A CA 1
ATOM 3545 C C . ALA A 1 469 ? -10.524 -16.146 -20.184 1.00 91.31 469 ALA A C 1
ATOM 3547 O O . ALA A 1 469 ? -9.799 -16.380 -21.151 1.00 91.31 469 ALA A O 1
ATOM 3548 N N . HIS A 1 470 ? -10.037 -16.094 -18.941 1.00 90.38 470 HIS A N 1
ATOM 3549 C CA . HIS A 1 470 ? -8.616 -16.284 -18.651 1.00 90.38 470 HIS A CA 1
ATOM 3550 C C . HIS A 1 470 ? -8.146 -17.729 -18.895 1.00 90.38 470 HIS A C 1
ATOM 3552 O O . HIS A 1 470 ? -6.984 -17.942 -19.248 1.00 90.38 470 HIS A O 1
ATOM 3558 N N . ALA A 1 471 ? -9.023 -18.729 -18.744 1.00 92.88 471 ALA A N 1
ATOM 3559 C CA . ALA A 1 471 ? -8.727 -20.108 -19.131 1.00 92.88 471 ALA A CA 1
ATOM 3560 C C . ALA A 1 471 ? -8.554 -20.243 -20.655 1.00 92.88 471 ALA A C 1
ATOM 3562 O O . ALA A 1 471 ? -7.600 -20.881 -21.106 1.00 92.88 471 ALA A O 1
ATOM 3563 N N . TRP A 1 472 ? -9.409 -19.589 -21.450 1.00 94.56 472 TRP A N 1
ATOM 3564 C CA . TRP A 1 472 ? -9.256 -19.526 -22.908 1.00 94.56 472 TRP A CA 1
ATOM 3565 C C . TRP A 1 472 ? -7.995 -18.771 -23.334 1.00 94.56 472 TRP A C 1
ATOM 3567 O O . TRP A 1 472 ? -7.255 -19.257 -24.191 1.00 94.56 472 TRP A O 1
ATOM 3577 N N . GLU A 1 473 ? -7.703 -17.628 -22.714 1.00 91.94 473 GLU A N 1
ATOM 3578 C CA . GLU A 1 473 ? -6.462 -16.888 -22.957 1.00 91.94 473 GLU A CA 1
ATOM 3579 C C . GLU A 1 473 ? -5.237 -17.773 -22.669 1.00 91.94 473 GLU A C 1
ATOM 3581 O O . GLU A 1 473 ? -4.342 -17.885 -23.510 1.00 91.94 473 GLU A O 1
ATOM 3586 N N . GLN A 1 474 ? -5.225 -18.487 -21.535 1.00 92.12 474 GLN A N 1
ATOM 3587 C CA . GLN 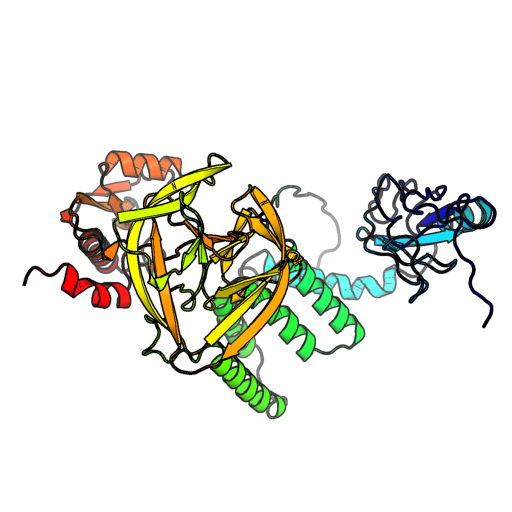A 1 474 ? -4.136 -19.407 -21.197 1.00 92.12 474 GLN A CA 1
ATOM 3588 C C . GLN A 1 474 ? -4.026 -20.570 -22.189 1.00 92.12 474 GLN A C 1
ATOM 3590 O O . GLN A 1 474 ? -2.915 -20.909 -22.589 1.00 92.12 474 GLN A O 1
ATOM 3595 N N . HIS A 1 475 ? -5.142 -21.154 -22.633 1.00 93.56 475 HIS A N 1
ATOM 3596 C CA . HIS A 1 475 ? -5.134 -22.196 -23.664 1.00 93.56 475 HIS A CA 1
ATOM 3597 C C . HIS A 1 475 ? -4.443 -21.716 -24.949 1.00 93.56 475 HIS A C 1
ATOM 3599 O O . HIS A 1 475 ? -3.595 -22.420 -25.501 1.00 93.56 475 HIS A O 1
ATOM 3605 N N . HIS A 1 476 ? -4.756 -20.501 -25.407 1.00 92.25 476 HIS A N 1
ATOM 3606 C CA . HIS A 1 476 ? -4.129 -19.924 -26.596 1.00 92.25 476 HIS A CA 1
ATOM 3607 C C . HIS A 1 476 ? -2.665 -19.525 -26.371 1.00 92.25 476 HIS A C 1
ATOM 3609 O O . HIS A 1 476 ? -1.871 -19.633 -27.306 1.00 92.25 476 HIS A O 1
ATOM 3615 N N . ILE A 1 477 ? -2.274 -19.131 -25.155 1.00 88.75 477 ILE A N 1
ATOM 3616 C CA . ILE A 1 477 ? -0.862 -18.948 -24.787 1.00 88.75 477 ILE A CA 1
ATOM 3617 C C . ILE A 1 477 ? -0.098 -20.268 -24.949 1.00 88.75 477 ILE A C 1
ATOM 3619 O O . ILE A 1 477 ? 0.918 -20.298 -25.642 1.00 88.75 477 ILE A O 1
ATOM 3623 N N . GLU A 1 478 ? -0.591 -21.368 -24.373 1.00 90.81 478 GLU A N 1
ATOM 3624 C CA . GLU A 1 478 ? 0.081 -22.674 -24.456 1.00 90.81 478 GLU A CA 1
ATOM 3625 C C . GLU A 1 478 ? 0.119 -23.220 -25.889 1.00 90.81 478 GLU A C 1
ATOM 3627 O O . GLU A 1 478 ? 1.159 -23.698 -26.343 1.00 90.81 478 GLU A O 1
ATOM 3632 N N . LYS A 1 479 ? -0.974 -23.067 -26.651 1.00 91.88 479 LYS A N 1
ATOM 3633 C CA . LYS A 1 479 ? -1.042 -23.473 -28.066 1.00 91.88 479 LYS A CA 1
ATOM 3634 C C . LYS A 1 479 ? 0.034 -22.801 -28.930 1.00 91.88 479 LYS A C 1
ATOM 3636 O O . LYS A 1 479 ? 0.479 -23.393 -29.908 1.00 91.88 479 LYS A O 1
ATOM 3641 N N . ASN A 1 480 ? 0.465 -21.594 -28.561 1.00 89.25 480 ASN A N 1
ATOM 3642 C CA . ASN A 1 480 ? 1.492 -20.824 -29.267 1.00 89.25 480 ASN A CA 1
ATOM 3643 C C . ASN A 1 480 ? 2.885 -20.936 -28.617 1.00 89.25 480 ASN A C 1
ATOM 3645 O O . ASN A 1 480 ? 3.719 -20.043 -28.750 1.00 89.25 480 ASN A O 1
ATOM 3649 N N . GLY A 1 481 ? 3.157 -22.041 -27.916 1.00 83.31 481 GLY A N 1
ATOM 3650 C CA . GLY A 1 481 ? 4.470 -22.326 -27.333 1.00 83.31 481 GLY A CA 1
ATOM 3651 C C . GLY A 1 481 ? 4.675 -21.752 -25.931 1.00 83.31 481 GLY A C 1
ATOM 3652 O O . GLY A 1 481 ? 5.807 -21.719 -25.447 1.00 83.31 481 GLY A O 1
ATOM 3653 N N . GLY A 1 482 ? 3.609 -21.302 -25.271 1.00 85.00 482 GLY A N 1
ATOM 3654 C CA . GLY A 1 482 ? 3.641 -20.826 -23.893 1.00 85.00 482 GLY A CA 1
ATOM 3655 C C . GLY A 1 482 ? 4.277 -19.443 -23.727 1.00 85.00 482 GLY A C 1
ATOM 3656 O O . GLY A 1 482 ? 4.835 -18.841 -24.646 1.00 85.00 482 GLY A O 1
ATOM 3657 N N . LYS A 1 483 ? 4.231 -18.924 -22.497 1.00 81.38 483 LYS A N 1
ATOM 3658 C CA . LYS A 1 483 ? 4.681 -17.556 -22.161 1.00 81.38 483 LYS A CA 1
ATOM 3659 C C . LYS A 1 483 ? 6.144 -17.242 -22.504 1.00 81.38 483 LYS A C 1
ATOM 3661 O O . LYS A 1 483 ? 6.508 -16.080 -22.640 1.00 81.38 483 LYS A O 1
ATOM 3666 N N . ALA A 1 484 ? 7.004 -18.259 -22.602 1.00 80.50 484 ALA A N 1
ATOM 3667 C CA . ALA A 1 484 ? 8.418 -18.066 -22.926 1.00 80.50 484 ALA A CA 1
ATOM 3668 C C . ALA A 1 484 ? 8.607 -17.542 -24.358 1.00 80.50 484 ALA A C 1
ATOM 3670 O O . ALA A 1 484 ? 9.532 -16.771 -24.608 1.00 80.50 484 ALA A O 1
ATOM 3671 N N . ASN A 1 485 ? 7.694 -17.915 -25.258 1.00 81.31 485 ASN A N 1
ATOM 3672 C CA . ASN A 1 485 ? 7.732 -17.580 -26.678 1.00 81.31 485 ASN A CA 1
ATOM 3673 C C . ASN A 1 485 ? 6.866 -16.365 -27.039 1.00 81.31 485 ASN A C 1
ATOM 3675 O O . ASN A 1 485 ? 6.867 -15.935 -28.188 1.00 81.31 485 ASN A O 1
ATOM 3679 N N . LEU A 1 486 ? 6.158 -15.791 -26.062 1.00 86.19 486 LEU A N 1
ATOM 3680 C CA . LEU A 1 486 ? 5.275 -14.647 -26.254 1.00 86.19 486 LEU A CA 1
ATOM 3681 C C . LEU A 1 486 ? 5.787 -13.412 -25.499 1.00 86.19 486 LEU A C 1
ATOM 3683 O O . LEU A 1 486 ? 6.558 -13.479 -24.531 1.00 86.19 486 LEU A O 1
ATOM 3687 N N . ALA A 1 487 ? 5.305 -12.246 -25.916 1.00 81.19 487 ALA A N 1
ATOM 3688 C CA . ALA A 1 487 ? 5.464 -10.998 -25.181 1.00 81.19 487 ALA A CA 1
ATOM 3689 C C . ALA A 1 487 ? 4.731 -11.034 -23.822 1.00 81.19 487 ALA A C 1
ATOM 3691 O O . ALA A 1 487 ? 5.119 -10.322 -22.895 1.00 81.19 487 ALA A O 1
ATOM 3692 N N . ASN A 1 488 ? 3.742 -11.921 -23.651 1.00 75.00 488 ASN A N 1
ATOM 3693 C CA . ASN A 1 488 ? 3.130 -12.206 -22.354 1.00 75.00 488 ASN A CA 1
ATOM 3694 C C . ASN A 1 488 ? 4.119 -12.897 -21.421 1.00 75.00 488 ASN A C 1
ATOM 3696 O O . ASN A 1 488 ? 4.286 -14.108 -21.464 1.00 75.00 488 ASN A O 1
ATOM 3700 N N . LYS A 1 489 ? 4.733 -12.142 -20.508 1.00 72.19 489 LYS A N 1
ATOM 3701 C CA . LYS A 1 489 ? 5.671 -12.702 -19.517 1.00 72.19 489 LYS A CA 1
ATOM 3702 C C . LYS A 1 489 ? 4.991 -13.401 -18.331 1.00 72.19 489 LYS A C 1
ATOM 3704 O O . LYS A 1 489 ? 5.674 -13.958 -17.470 1.00 72.19 489 LYS A O 1
ATOM 3709 N N . LYS A 1 490 ? 3.656 -13.394 -18.265 1.00 70.56 490 LYS A N 1
ATOM 3710 C CA . LYS A 1 490 ? 2.852 -13.978 -17.178 1.00 70.56 490 LYS A CA 1
ATOM 3711 C C . LYS A 1 490 ? 1.746 -14.870 -17.745 1.00 70.56 490 LYS A C 1
ATOM 3713 O O . LYS A 1 490 ? 1.306 -14.667 -18.870 1.00 70.56 490 LYS A O 1
ATOM 3718 N N . ASN A 1 491 ? 1.309 -15.841 -16.943 1.00 73.75 491 ASN A N 1
ATOM 3719 C CA . ASN A 1 491 ? 0.130 -16.649 -17.251 1.00 73.75 491 ASN A CA 1
ATOM 3720 C C . ASN A 1 491 ? -1.135 -15.798 -17.088 1.00 73.75 491 ASN A C 1
ATOM 3722 O O . ASN A 1 491 ? -1.221 -15.015 -16.138 1.00 73.75 491 ASN A O 1
ATOM 3726 N N . ALA A 1 492 ? -2.115 -16.009 -17.960 1.00 74.75 492 ALA A N 1
ATOM 3727 C CA . ALA A 1 492 ? -3.447 -15.433 -17.840 1.00 74.75 492 ALA A CA 1
ATOM 3728 C C . ALA A 1 492 ? -4.186 -15.992 -16.614 1.00 74.75 492 ALA A C 1
ATOM 3730 O O . ALA A 1 492 ? -4.825 -15.241 -15.878 1.00 74.75 492 ALA A O 1
ATOM 3731 N N . ILE A 1 493 ? -4.024 -17.290 -16.330 1.00 78.62 493 ILE A N 1
ATOM 3732 C CA . ILE A 1 493 ? -4.472 -17.935 -15.089 1.00 78.62 493 ILE A CA 1
ATOM 3733 C C . ILE A 1 493 ? -3.422 -18.942 -14.608 1.00 78.62 493 ILE A C 1
ATOM 3735 O O . ILE A 1 493 ? -2.801 -19.658 -15.392 1.00 78.62 493 ILE A O 1
ATOM 3739 N N . THR A 1 494 ? -3.166 -18.979 -13.300 1.00 80.19 494 THR A N 1
ATOM 3740 C CA . THR A 1 494 ? -2.241 -19.957 -12.707 1.00 80.19 494 THR A CA 1
ATOM 3741 C C . THR A 1 494 ? -2.952 -21.282 -12.462 1.00 80.19 494 THR A C 1
ATOM 3743 O O . THR A 1 494 ? -4.157 -21.291 -12.225 1.00 80.19 494 THR A O 1
ATOM 3746 N N . LYS A 1 495 ? -2.211 -22.398 -12.433 1.00 77.81 495 LYS A N 1
ATOM 3747 C CA . LYS A 1 495 ? -2.778 -23.727 -12.151 1.00 77.81 495 LYS A CA 1
ATOM 3748 C C . LYS A 1 495 ? -3.565 -23.758 -10.833 1.00 77.81 495 LYS A C 1
ATOM 3750 O O . LYS A 1 495 ? -4.719 -24.155 -10.828 1.00 77.81 495 LYS A O 1
ATOM 3755 N N . ALA A 1 496 ? -3.002 -23.190 -9.765 1.00 67.56 496 ALA A N 1
ATOM 3756 C CA . ALA A 1 496 ? -3.679 -23.080 -8.472 1.00 67.56 496 ALA A CA 1
ATOM 3757 C C . ALA A 1 496 ? -5.022 -22.325 -8.545 1.00 67.56 496 ALA A C 1
ATOM 3759 O O . ALA A 1 496 ? -5.997 -22.742 -7.930 1.00 67.56 496 ALA A O 1
ATOM 3760 N N . LYS A 1 497 ? -5.104 -21.225 -9.311 1.00 71.75 497 LYS A N 1
ATOM 3761 C CA . LYS A 1 497 ? -6.366 -20.487 -9.490 1.00 71.75 497 LYS A CA 1
ATOM 3762 C C . LYS A 1 497 ? -7.331 -21.227 -10.418 1.00 71.75 497 LYS A C 1
ATOM 3764 O O . LYS A 1 497 ? -8.531 -21.206 -10.171 1.00 71.75 497 LYS A O 1
ATOM 3769 N N . TYR A 1 498 ? -6.813 -21.898 -11.445 1.00 81.31 498 TYR A N 1
ATOM 3770 C CA . TYR A 1 498 ? -7.609 -22.744 -12.327 1.00 81.31 498 TYR A CA 1
ATOM 3771 C C . TYR A 1 498 ? -8.326 -23.846 -11.535 1.00 81.31 498 TYR A C 1
ATOM 3773 O O . TYR A 1 498 ? -9.536 -24.009 -11.673 1.00 81.31 498 TYR A O 1
ATOM 3781 N N . ASP A 1 499 ? -7.590 -24.540 -10.664 1.00 81.19 499 ASP A N 1
ATOM 3782 C CA . ASP A 1 499 ? -8.114 -25.637 -9.848 1.00 81.19 499 ASP A CA 1
ATOM 3783 C C . ASP A 1 499 ? -9.041 -25.122 -8.736 1.00 81.19 499 ASP A C 1
ATOM 3785 O O . ASP A 1 499 ? -10.113 -25.681 -8.521 1.00 81.19 499 ASP A O 1
ATOM 3789 N N . LYS A 1 500 ? -8.682 -24.010 -8.074 1.00 79.94 500 LYS A N 1
ATOM 3790 C CA . LYS A 1 500 ? -9.490 -23.413 -6.996 1.00 79.94 500 LYS A CA 1
ATOM 3791 C C . LYS A 1 500 ? -10.875 -22.965 -7.467 1.00 79.94 500 LYS A C 1
ATOM 3793 O O . LYS A 1 500 ? -11.853 -23.174 -6.757 1.00 79.94 500 LYS A O 1
ATOM 3798 N N . PHE A 1 501 ? -10.955 -22.301 -8.620 1.00 80.69 501 PHE A N 1
ATOM 3799 C CA . PHE A 1 501 ? -12.198 -21.676 -9.080 1.00 80.69 501 PHE A CA 1
ATOM 3800 C C . PHE A 1 501 ? -12.965 -22.522 -10.098 1.00 80.69 501 PHE A C 1
ATOM 3802 O O . PHE A 1 501 ? -14.127 -22.226 -10.350 1.00 80.69 501 PHE A O 1
ATOM 3809 N N . GLY A 1 502 ? -12.375 -23.587 -10.648 1.00 82.81 502 GLY A N 1
ATOM 3810 C CA . GLY A 1 502 ? -13.003 -24.379 -11.711 1.00 82.81 502 GLY A CA 1
ATOM 3811 C C . GLY A 1 502 ? -14.396 -24.897 -11.371 1.00 82.81 502 GLY A C 1
ATOM 3812 O O . GLY A 1 502 ? -15.312 -24.733 -12.171 1.00 82.81 502 GLY A O 1
ATOM 3813 N N . ASN A 1 503 ? -14.591 -25.412 -10.156 1.00 83.25 503 ASN A N 1
ATOM 3814 C CA . ASN A 1 503 ? -15.890 -25.941 -9.724 1.00 83.25 503 ASN A CA 1
ATOM 3815 C C . ASN A 1 503 ? -16.995 -24.875 -9.659 1.00 83.25 503 ASN A C 1
ATOM 3817 O O . ASN A 1 503 ? -18.164 -25.212 -9.785 1.00 83.25 503 ASN A O 1
ATOM 3821 N N . LEU A 1 504 ? -16.644 -23.597 -9.481 1.00 81.44 504 LEU A N 1
ATOM 3822 C CA . LEU A 1 504 ? -17.614 -22.500 -9.422 1.00 81.44 504 LEU A CA 1
ATOM 3823 C C . LEU A 1 504 ? -18.189 -22.147 -10.803 1.00 81.44 504 LEU A C 1
ATOM 3825 O O . LEU A 1 504 ? -19.298 -21.627 -10.897 1.00 81.44 504 LEU A O 1
ATOM 3829 N N . HIS A 1 505 ? -17.429 -22.415 -11.867 1.00 80.19 505 HIS A N 1
ATOM 3830 C CA . HIS A 1 505 ? -17.789 -22.074 -13.251 1.00 80.19 505 HIS A CA 1
ATOM 3831 C C . HIS A 1 505 ? -18.145 -23.293 -14.089 1.00 80.19 505 HIS A C 1
ATOM 3833 O O . HIS A 1 505 ? -18.484 -23.144 -15.260 1.00 80.19 505 HIS A O 1
ATOM 3839 N N . ASN A 1 506 ? -18.055 -24.490 -13.512 1.00 71.06 506 ASN A N 1
ATOM 3840 C CA . ASN A 1 506 ? -18.404 -25.719 -14.192 1.00 71.06 506 ASN A CA 1
ATOM 3841 C C . ASN A 1 506 ? -19.930 -25.930 -14.144 1.00 71.06 506 ASN A C 1
ATOM 3843 O O . ASN A 1 506 ? -20.478 -26.090 -13.053 1.00 71.06 506 ASN A O 1
ATOM 3847 N N . PRO A 1 507 ? -20.639 -25.936 -15.288 1.00 52.91 507 PRO A N 1
ATOM 3848 C CA . PRO A 1 507 ? -22.070 -26.224 -15.311 1.00 52.91 507 PRO A CA 1
ATOM 3849 C C . PRO A 1 507 ? -22.408 -27.722 -15.149 1.00 52.91 507 PRO A C 1
ATOM 3851 O O . PRO A 1 507 ? -23.598 -28.034 -15.094 1.00 52.91 507 PRO A O 1
ATOM 3854 N N . CYS A 1 508 ? -21.410 -28.624 -15.098 1.00 42.97 508 CYS A N 1
ATOM 3855 C CA . CYS A 1 508 ? -21.578 -30.085 -15.068 1.00 42.97 508 CYS A CA 1
ATOM 3856 C C . CYS A 1 508 ? -20.728 -30.785 -13.998 1.00 42.97 508 CYS A C 1
ATOM 3858 O O . CYS A 1 508 ? -19.481 -30.701 -14.083 1.00 42.97 508 CYS A O 1
#

InterPro domains:
  IPR003586 Hint domain C-terminal [SM00305] (352-399)
  IPR003587 Hint domain N-terminal [SM00306] (256-352)
  IPR006141 Intein N-terminal splicing region [PS50817] (258-330)
  IPR006141 Intein N-terminal splicing region [TIGR01445] (258-328)
  IPR025460 Protein of unknown function DUF4280 [PF14107] (8-104)
  IPR030934 Intein C-terminal splicing region [PS50818] (370-394)
  IPR030934 Intein C-terminal splicing region [TIGR01443] (371-393)
  IPR036844 Hint domain superfamily [SSF51294] (258-392)

Organism: NCBI:txid343403

Nearest PDB structures (foldseek):
  2lwy-assembly1_A  TM=9.584E-01  e=1.799E-14  Acetivibrio thermocellus ATCC 27405
  6frh-assembly2_B  TM=8.419E-01  e=6.262E-10  Synechocystis sp. PCC 6803 substr. Kazusa
  6frh-assembly1_A  TM=8.535E-01  e=8.683E-10  Synechocystis sp. PCC 6803 substr. Kazusa
  1mi8-assembly1_A-2  TM=8.756E-01  e=2.192E-09  Synechocystis sp. PCC 6803
  4o1r-asse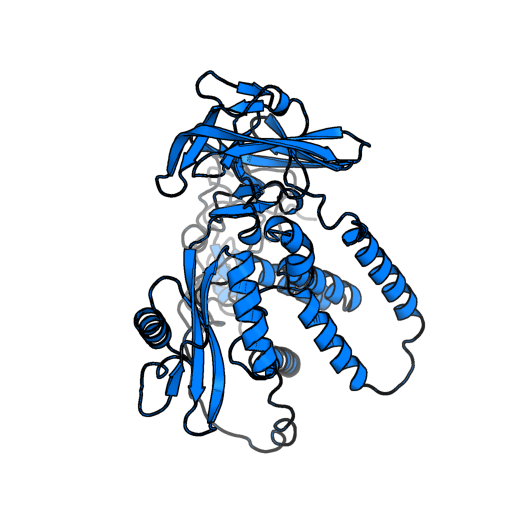mbly1_A  TM=8.506E-01  e=5.532E-09  Nostoc punctiforme PCC 73102

Mean predicted aligned error: 22.12 Å

Sequence (508 aa):
MGAKKYVPQGTYLACDKGTAPMEFKITNNNNSFLFDEPIANTGDMVPMVNVQPFGTCSVTGSACVPAPVAWDGFEDGIFVGYFNPLLEDSVLPCSVGGKIEIFYSLEEAEAACAEEEGGFWSTLGKVALVVAAVALIVVTGGAAIAAIAAVGAASGALATGIAVTVAALEVAGCLLTVKALYDYSQDGDEEALFKEVALGFLFLGAGKAIEKGFRMWRAGRAADDVVEVVDDVIEAGDDVAKIADDVPYDQLGKTEPCFLAGTLVKTPNGTKEIEKLTAGDKVLSYNVKKNRVEEKNIVRTYNNWTDRYFNLKTENNSSIDATSKHLFWITDIKKWLPTKELAIGMPVLSSSGDIEKITSISTTTVVDLPTFNLEIEEYHNYFVGHLGILVHNQNKPSLFESTTKTPTEIYTVTDKASGKVVYVGQTTQGTSTRISQHAAEGGIKAEWDNPGKYDIDTPKSGNWTPYEAHAWEQHHIEKNGGKANLANKKNAITKAKYDKFGNLHNPC

pLDDT: mean 70.16, std 24.85, range [22.3, 97.5]

Radius of gyration: 30.76 Å; Cα contacts (8 Å, |Δi|>4): 872; chains: 1; bounding box: 75×67×76 Å